Protein AF-A0A2G3A3Z1-F1 (afdb_monomer)

Foldseek 3Di:
DLVQLVVLLVVLVVLLVVCVVVVPPPPDDPPDAAAEDEDQDPVLLVCLPDPDDPDPDPVSRVSSVSSNVSVVVRSHDYDYDHLVPPPCNCVPDDDDPPDAFEAEAQAPDPDVQFDWDCPLVFTDTPHDFKDFFLDVVRVCNVVCVVVVFDWDFDQVPPDFDADLVGDTDQQAAPVRHRDDPVLLVQLQPLVVVLVVDPDKFFQVVSSVVSCVVCVVSVRPPRNVVSVVVSQVVLCVVVVHGSRLHTPNCNCVVVVPRHDDHMTGGRRGCVVVRVVVCPPHNYDHNFAWQEWADDPQWIWTAGPVGDIDIDRDDDDPDDLVCVVVVRYHYVVDDDPVVVVVSVSDDDDPDDDDDDDDDDVRVVVLVVDDSVVSLVVSVVVVCVVPVPDDRPPSVALPVLVVVQVCCCVPHDHDDLVNLQVSLLSNLVNLNLVVSLVSCVVCVVVVNHHDPSSLVSSLVSCVVNVVVVVNVVSVVVVVVSVVVVVVVD

Organism: Capsicum annuum (NCBI:txid4072)

pLDDT: mean 74.45, std 16.28, range [31.2, 98.06]

Sequence (486 aa):
MESEFIVVSSAGEEADWLRSKLIDIPLWGKPIPPLTIYCDNKTAIFRTSSDCYNGKSRQVRLKHNHVRILLEDGIISLQYVTSKLNLADPLSKGLDKELMVLLLESRDRLGDRIHTDYSFGCPVDMGASWLHGVCDENPLAPLIRRLGLTMYRTSGDNSVLYDHDLESFMLFDMDGHQVPQNTVVQVGDTEKVRNEHSHDLSVLQAISIVLDRHPELRQEGLSHEVLQWYICRMEARFTANADTISLETWDQASEQILTGGHGLMVQGYHPVIKSLFKDIDIRLNHRVKRIMNGYNKVMVTVEDGRNFTADAAIITVPLGVLKANLIEFEPKLLEWKQSAIADLGATGHQVLVYMAAGRLACDLKKLSDESAVEFAMLQLKKMFPDATKPVLLHKKGMHVLFHQMRKNGPYPDFKAYSMFISCLCRIGNSEEALQLVSEMLDVGIVPSIVNYNTLFYGLNIEGKQDLAKTLLHMKLDVKRRRKLLT

Structure (mmCIF, N/CA/C/O backbone):
data_AF-A0A2G3A3Z1-F1
#
_entry.id   AF-A0A2G3A3Z1-F1
#
loop_
_atom_site.group_PDB
_atom_site.id
_atom_site.type_symbol
_atom_site.label_atom_id
_atom_site.label_alt_id
_atom_site.label_comp_id
_atom_site.label_asym_id
_atom_site.label_entity_id
_atom_site.label_seq_id
_atom_site.pdbx_PDB_ins_code
_atom_site.Cartn_x
_atom_site.Cartn_y
_atom_site.Cartn_z
_atom_site.occupancy
_atom_site.B_iso_or_equiv
_atom_site.auth_seq_id
_atom_site.auth_comp_id
_atom_site.auth_asym_id
_atom_site.auth_atom_id
_atom_site.pdbx_PDB_model_num
ATOM 1 N N . MET A 1 1 ? 6.598 -14.170 27.344 1.00 66.62 1 MET A N 1
ATOM 2 C CA . MET A 1 1 ? 7.997 -13.911 27.762 1.00 66.62 1 MET A CA 1
ATOM 3 C C . MET A 1 1 ? 8.899 -13.745 26.552 1.00 66.62 1 MET A C 1
ATOM 5 O O . MET A 1 1 ? 9.519 -12.706 26.451 1.00 66.62 1 MET A O 1
ATOM 9 N N . GLU A 1 2 ? 8.970 -14.710 25.629 1.00 73.00 2 GLU A N 1
ATOM 10 C CA . GLU A 1 2 ? 9.774 -14.546 24.400 1.00 73.00 2 GLU A CA 1
ATOM 11 C C . GLU A 1 2 ? 9.280 -13.377 23.535 1.00 73.00 2 GLU A C 1
ATOM 13 O O . GLU A 1 2 ? 10.074 -12.537 23.128 1.00 73.00 2 GLU A O 1
ATOM 18 N N . SER A 1 3 ? 7.958 -13.269 23.368 1.00 74.06 3 SER A N 1
ATOM 19 C CA . SER A 1 3 ? 7.288 -12.128 22.733 1.00 74.06 3 SER A CA 1
ATOM 20 C C . SER A 1 3 ? 7.606 -10.786 23.401 1.00 74.06 3 SER A C 1
ATOM 22 O O . SER A 1 3 ? 7.775 -9.794 22.709 1.00 74.06 3 SER A O 1
ATOM 24 N N . GLU A 1 4 ? 7.741 -10.761 24.732 1.00 82.19 4 GLU A N 1
ATOM 25 C CA . GLU A 1 4 ? 8.019 -9.533 25.491 1.00 82.19 4 GLU A CA 1
ATOM 26 C C . GLU A 1 4 ? 9.392 -8.966 25.141 1.00 82.19 4 GLU A C 1
ATOM 28 O O . GLU A 1 4 ? 9.515 -7.772 24.911 1.00 82.19 4 GLU A O 1
ATOM 33 N N . PHE A 1 5 ? 10.428 -9.807 25.043 1.00 83.31 5 PHE A N 1
ATOM 34 C CA . PHE A 1 5 ? 11.764 -9.324 24.679 1.00 83.31 5 PHE A CA 1
ATOM 35 C C . PHE A 1 5 ? 11.825 -8.803 23.248 1.00 83.31 5 PHE A C 1
ATOM 37 O O . PHE A 1 5 ? 12.560 -7.858 22.985 1.00 83.31 5 PHE A O 1
ATOM 44 N N . ILE A 1 6 ? 11.056 -9.396 22.333 1.00 80.19 6 ILE A N 1
ATOM 45 C CA . ILE A 1 6 ? 10.953 -8.903 20.957 1.00 80.19 6 ILE A CA 1
ATOM 46 C C . ILE A 1 6 ? 10.310 -7.514 20.962 1.00 80.19 6 ILE A C 1
ATOM 48 O O . ILE A 1 6 ? 10.898 -6.576 20.433 1.00 80.19 6 ILE A O 1
ATOM 52 N N . VAL A 1 7 ? 9.157 -7.369 21.622 1.00 81.62 7 VAL A N 1
ATOM 53 C CA . VAL A 1 7 ? 8.413 -6.102 21.681 1.00 81.62 7 VAL A CA 1
ATOM 54 C C . VAL A 1 7 ? 9.211 -5.012 22.396 1.00 81.62 7 VAL A C 1
ATOM 56 O O . VAL A 1 7 ? 9.340 -3.914 21.865 1.00 81.62 7 VAL A O 1
ATOM 59 N N . VAL A 1 8 ? 9.789 -5.304 23.565 1.00 86.31 8 VAL A N 1
ATOM 60 C CA . VAL A 1 8 ? 10.587 -4.331 24.329 1.00 86.31 8 VAL A CA 1
ATOM 61 C C . VAL A 1 8 ? 11.856 -3.944 23.573 1.00 86.31 8 VAL A C 1
ATOM 63 O O . VAL A 1 8 ? 12.226 -2.777 23.592 1.00 86.31 8 VAL A O 1
ATOM 66 N N . SER A 1 9 ? 12.507 -4.883 22.877 1.00 85.69 9 SER A N 1
ATOM 67 C CA . SER A 1 9 ? 13.669 -4.558 22.044 1.00 85.69 9 SER A CA 1
ATOM 68 C C . SER A 1 9 ? 13.296 -3.615 20.907 1.00 85.69 9 SER A C 1
ATOM 70 O O . SER A 1 9 ? 14.019 -2.654 20.688 1.00 85.69 9 SER A O 1
ATOM 72 N N . SER A 1 10 ? 12.189 -3.863 20.204 1.00 83.69 10 SER A N 1
ATOM 73 C CA . SER A 1 10 ? 11.743 -2.982 19.120 1.00 83.69 10 SER A CA 1
ATOM 74 C C . SER A 1 10 ? 11.293 -1.616 19.639 1.00 83.69 10 SER A C 1
ATOM 76 O O . SER A 1 10 ? 11.681 -0.596 19.092 1.00 83.69 10 SER A O 1
ATOM 78 N N . ALA A 1 11 ? 10.546 -1.563 20.744 1.00 85.75 11 ALA A N 1
ATOM 79 C CA . ALA A 1 11 ? 10.193 -0.291 21.378 1.00 85.75 11 ALA A CA 1
ATOM 80 C C . ALA A 1 11 ? 11.433 0.472 21.885 1.00 85.75 11 ALA A C 1
ATOM 82 O O . ALA A 1 11 ? 11.447 1.699 21.900 1.00 85.75 11 ALA A O 1
ATOM 83 N N . GLY A 1 12 ? 12.469 -0.254 22.301 1.00 88.31 12 GLY A N 1
ATOM 84 C CA . GLY A 1 12 ? 13.742 0.303 22.728 1.00 88.31 12 GLY A CA 1
ATOM 85 C C . GLY A 1 12 ? 14.588 0.873 21.584 1.00 88.31 12 GLY A C 1
ATOM 86 O O . GLY A 1 12 ? 15.195 1.921 21.770 1.00 88.31 12 GLY A O 1
ATOM 87 N N . GLU A 1 13 ? 14.568 0.239 20.407 1.00 85.50 13 GLU A N 1
ATOM 88 C CA . GLU A 1 13 ? 15.166 0.764 19.164 1.00 85.50 13 GLU A CA 1
ATOM 89 C C . GLU A 1 13 ? 14.558 2.137 18.815 1.00 85.50 13 GLU A C 1
ATOM 91 O O . GLU A 1 13 ? 15.279 3.117 18.626 1.00 85.50 13 GLU A O 1
ATOM 96 N N . GLU A 1 14 ? 13.227 2.243 18.856 1.00 89.12 14 GLU A N 1
ATOM 97 C CA . GLU A 1 14 ? 12.510 3.509 18.637 1.00 89.12 14 GLU A CA 1
ATOM 98 C C . GLU A 1 14 ? 12.825 4.559 19.716 1.00 89.12 14 GLU A C 1
ATOM 100 O O . GLU A 1 14 ? 12.944 5.753 19.430 1.00 89.12 14 GLU A O 1
ATOM 105 N N . ALA A 1 15 ? 12.972 4.130 20.974 1.00 87.31 15 ALA A N 1
ATOM 106 C CA . ALA A 1 15 ? 13.315 5.017 22.083 1.00 87.31 15 ALA A CA 1
ATOM 107 C C . ALA A 1 15 ? 14.720 5.617 21.930 1.00 87.31 15 ALA A C 1
ATOM 109 O O . ALA A 1 15 ? 14.901 6.809 22.191 1.00 87.31 15 ALA A O 1
ATOM 110 N N . ASP A 1 16 ? 15.696 4.816 21.497 1.00 88.38 16 ASP A N 1
ATOM 111 C CA . ASP A 1 16 ? 17.058 5.282 21.236 1.00 88.38 16 ASP A CA 1
ATOM 112 C C . ASP A 1 16 ? 17.096 6.263 20.062 1.00 88.38 16 ASP A C 1
ATOM 114 O O . ASP A 1 16 ? 17.632 7.371 20.178 1.00 88.38 16 ASP A O 1
ATOM 118 N N . TRP A 1 17 ? 16.415 5.917 18.965 1.00 88.38 17 TRP A N 1
ATOM 119 C CA . TRP A 1 17 ? 16.262 6.810 17.820 1.00 88.38 17 TRP A CA 1
ATOM 120 C C . TRP A 1 17 ? 15.643 8.150 18.230 1.00 88.38 17 TRP A C 1
ATOM 122 O O . TRP A 1 17 ? 16.212 9.208 17.943 1.00 88.38 17 TRP A O 1
ATOM 132 N N . LEU A 1 18 ? 14.533 8.137 18.972 1.00 82.56 18 LEU A N 1
ATOM 133 C CA . LEU A 1 18 ? 13.880 9.359 19.440 1.00 82.56 18 LEU A CA 1
ATOM 134 C C . LEU A 1 18 ? 14.811 10.181 20.338 1.00 82.56 18 LEU A C 1
ATOM 136 O O . LEU A 1 18 ? 14.903 11.403 20.194 1.00 82.56 18 LEU A O 1
ATOM 140 N N . ARG A 1 19 ? 15.538 9.522 21.245 1.00 84.31 19 ARG A N 1
ATOM 141 C CA . ARG A 1 19 ? 16.505 10.173 22.131 1.00 84.31 19 ARG A CA 1
ATOM 142 C C . ARG A 1 19 ? 17.617 10.855 21.339 1.00 84.31 19 ARG A C 1
ATOM 144 O O . ARG A 1 19 ? 17.956 11.991 21.671 1.00 84.31 19 ARG A O 1
ATOM 151 N N . SER A 1 20 ? 18.119 10.224 20.275 1.00 81.50 20 SER A N 1
ATOM 152 C CA . SER A 1 20 ? 19.123 10.823 19.385 1.00 81.50 20 SER A CA 1
ATOM 153 C C . SER A 1 20 ? 18.644 12.148 18.777 1.00 81.50 20 SER A C 1
ATOM 155 O O . SER A 1 20 ? 19.407 13.107 18.731 1.00 81.50 20 SER A O 1
ATOM 157 N N . LYS A 1 21 ? 17.356 12.251 18.416 1.00 81.38 21 LYS A N 1
ATOM 158 C CA . LYS A 1 21 ? 16.758 13.480 17.864 1.00 81.38 21 LYS A CA 1
ATOM 159 C C . LYS A 1 21 ? 16.494 14.541 18.928 1.00 81.38 21 LYS A C 1
ATOM 161 O O . LYS A 1 21 ? 16.652 15.732 18.675 1.00 81.38 21 LYS A O 1
ATOM 166 N N . LEU A 1 22 ? 16.107 14.123 20.131 1.00 77.75 22 LEU A N 1
ATOM 167 C CA . LEU A 1 22 ? 15.835 15.034 21.245 1.00 77.75 22 LEU A CA 1
ATOM 168 C C . LEU A 1 22 ? 17.104 15.736 21.763 1.00 77.75 22 LEU A C 1
ATOM 170 O O . LEU A 1 22 ? 17.000 16.843 22.292 1.00 77.75 22 LEU A O 1
ATOM 174 N N . ILE A 1 23 ? 18.294 15.140 21.599 1.00 76.56 23 ILE A N 1
ATOM 175 C CA . ILE A 1 23 ? 19.577 15.753 22.002 1.00 76.56 23 ILE A CA 1
ATOM 176 C C . ILE A 1 23 ? 19.827 17.082 21.278 1.00 76.56 23 ILE A C 1
ATOM 178 O O . ILE A 1 23 ? 20.434 17.988 21.865 1.00 76.56 23 ILE A O 1
ATOM 182 N N . ASP A 1 24 ? 19.334 17.222 20.051 1.00 74.75 24 ASP A N 1
ATOM 183 C CA . ASP A 1 24 ? 19.562 18.400 19.213 1.00 74.75 24 ASP A CA 1
ATOM 184 C C . ASP A 1 24 ? 18.575 19.542 19.495 1.00 74.75 24 ASP A C 1
ATOM 186 O O . ASP A 1 24 ? 18.776 20.661 19.024 1.00 74.75 24 ASP A O 1
ATOM 190 N N . ILE A 1 25 ? 17.537 19.308 20.311 1.00 75.19 25 ILE A N 1
ATOM 191 C CA . ILE A 1 25 ? 16.535 20.320 20.664 1.00 75.19 25 ILE A CA 1
ATOM 192 C C . ILE A 1 25 ? 17.013 21.124 21.891 1.00 75.19 25 ILE A C 1
ATOM 194 O O . ILE A 1 25 ? 17.040 20.587 23.002 1.00 75.19 25 ILE A O 1
ATOM 198 N N . PRO A 1 26 ? 17.323 22.434 21.762 1.00 72.69 26 PRO A N 1
ATOM 199 C CA . PRO A 1 26 ? 17.891 23.239 22.856 1.00 72.69 26 PRO A CA 1
ATOM 200 C C . PRO A 1 26 ? 16.968 23.417 24.069 1.00 72.69 26 PRO A C 1
ATOM 202 O O . PRO A 1 26 ? 17.427 23.772 25.150 1.00 72.69 26 PRO A O 1
ATOM 205 N N . LEU A 1 27 ? 15.663 23.199 23.884 1.00 75.31 27 LEU A N 1
ATOM 206 C CA . LEU A 1 27 ? 14.636 23.356 24.915 1.00 75.31 27 LEU A CA 1
ATOM 207 C C . LEU A 1 27 ? 14.555 22.163 25.879 1.00 75.31 27 LEU A C 1
ATOM 209 O O . LEU A 1 27 ? 13.887 22.268 26.907 1.00 75.31 27 LEU A O 1
ATOM 213 N N . TRP A 1 28 ? 15.200 21.033 25.568 1.00 69.75 28 TRP A N 1
ATOM 214 C CA . TRP A 1 28 ? 15.131 19.838 26.405 1.00 69.75 28 TRP A CA 1
ATOM 215 C C . TRP A 1 28 ? 16.261 19.806 27.439 1.00 69.75 28 TRP A C 1
ATOM 217 O O . TRP A 1 28 ? 17.433 20.004 27.116 1.00 69.75 28 TRP A O 1
ATOM 227 N N . GLY A 1 29 ? 15.913 19.539 28.702 1.00 72.62 29 GLY A N 1
ATOM 228 C CA . GLY A 1 29 ? 16.891 19.422 29.784 1.00 72.62 29 GLY A CA 1
ATOM 229 C C . GLY A 1 29 ? 17.858 18.258 29.544 1.00 72.62 29 GLY A C 1
ATOM 230 O O . GLY A 1 29 ? 17.425 17.138 29.272 1.00 72.62 29 GLY A O 1
ATOM 231 N N . LYS A 1 30 ? 19.168 18.521 29.651 1.00 79.56 30 LYS A N 1
ATOM 232 C CA . LYS A 1 30 ? 20.232 17.509 29.544 1.00 79.56 30 LYS A CA 1
ATOM 233 C C . LYS A 1 30 ? 20.769 17.164 30.944 1.00 79.56 30 LYS A C 1
ATOM 235 O O . LYS A 1 30 ? 21.009 18.091 31.719 1.00 79.56 30 LYS A O 1
ATOM 240 N N . PRO A 1 31 ? 21.009 15.877 31.266 1.00 79.06 31 PRO A N 1
ATOM 241 C CA . PRO A 1 31 ? 20.859 14.696 30.407 1.00 79.06 31 PRO A CA 1
ATOM 242 C C . PRO A 1 31 ? 19.393 14.270 30.223 1.00 79.06 31 PRO A C 1
ATOM 244 O O . PRO A 1 31 ? 18.582 14.408 31.135 1.00 79.06 31 PRO A O 1
ATOM 247 N N . ILE A 1 32 ? 19.066 13.725 29.047 1.00 82.56 32 ILE A N 1
ATOM 248 C CA . ILE A 1 32 ? 17.724 13.197 28.770 1.00 82.56 32 ILE A CA 1
ATOM 249 C C . ILE A 1 32 ? 17.507 11.944 29.636 1.00 82.56 32 ILE A C 1
ATOM 251 O O . ILE A 1 32 ? 18.323 11.017 29.531 1.00 82.56 32 ILE A O 1
ATOM 255 N N . PRO A 1 33 ? 16.451 11.897 30.472 1.00 87.56 33 PRO A N 1
ATOM 256 C CA . PRO A 1 33 ? 16.156 10.735 31.305 1.00 87.56 33 PRO A CA 1
ATOM 257 C C . PRO A 1 33 ? 15.772 9.511 30.451 1.00 87.56 33 PRO A C 1
ATOM 259 O O . PRO A 1 33 ? 15.296 9.687 29.327 1.00 87.56 33 PRO A O 1
ATOM 262 N N . PRO A 1 34 ? 15.940 8.280 30.974 1.00 90.38 34 PRO A N 1
ATOM 263 C CA . PRO A 1 34 ? 15.531 7.065 30.273 1.00 90.38 34 PRO A CA 1
ATOM 264 C C . PRO A 1 34 ? 14.034 7.084 29.956 1.00 90.38 34 PRO A C 1
ATOM 266 O O . PRO A 1 34 ? 13.217 7.462 30.803 1.00 90.38 34 PRO A O 1
ATOM 269 N N . LEU A 1 35 ? 13.660 6.621 28.763 1.00 90.38 35 LEU A N 1
ATOM 270 C CA . LEU A 1 35 ? 12.258 6.499 28.377 1.00 90.38 35 LEU A CA 1
ATOM 271 C C . LEU A 1 35 ? 11.624 5.287 29.071 1.00 90.38 35 LEU A C 1
ATOM 273 O O . LEU A 1 35 ? 12.109 4.161 28.963 1.00 90.38 35 LEU A O 1
ATOM 277 N N . THR A 1 36 ? 10.530 5.504 29.794 1.00 91.56 36 THR A N 1
ATOM 278 C CA . THR A 1 36 ? 9.831 4.423 30.495 1.00 91.56 36 THR A CA 1
ATOM 279 C C . THR A 1 36 ? 8.989 3.590 29.533 1.00 91.56 36 THR A C 1
ATOM 281 O O . THR A 1 36 ? 8.017 4.083 28.963 1.00 91.56 36 THR A O 1
ATOM 284 N N . ILE A 1 37 ? 9.315 2.305 29.417 1.00 90.00 37 ILE A N 1
ATOM 285 C CA . ILE A 1 37 ? 8.508 1.289 28.745 1.00 90.00 37 ILE A CA 1
ATOM 286 C C . ILE A 1 37 ? 7.717 0.520 29.805 1.00 90.00 37 ILE A C 1
ATOM 288 O O . ILE A 1 37 ? 8.276 -0.063 30.739 1.00 90.00 37 ILE A O 1
ATOM 292 N N . TYR A 1 38 ? 6.395 0.507 29.653 1.00 88.56 38 TYR A N 1
ATOM 293 C CA . TYR A 1 38 ? 5.499 -0.236 30.531 1.00 88.56 38 TYR A CA 1
ATOM 294 C C . TYR A 1 38 ? 5.333 -1.675 30.030 1.00 88.56 38 TYR A C 1
ATOM 296 O O . TYR A 1 38 ? 4.964 -1.898 28.881 1.00 88.56 38 TYR A O 1
ATOM 304 N N . CYS A 1 39 ? 5.599 -2.656 30.894 1.00 86.62 39 CYS A N 1
ATOM 305 C CA . CYS A 1 39 ? 5.489 -4.083 30.587 1.00 86.62 39 CYS A CA 1
ATOM 306 C C . CYS A 1 39 ? 4.641 -4.778 31.658 1.00 86.62 39 CYS A C 1
ATOM 308 O O . CYS A 1 39 ? 4.827 -4.559 32.855 1.00 86.62 39 CYS A O 1
ATOM 310 N N . ASP A 1 40 ? 3.711 -5.637 31.253 1.00 85.69 40 ASP A N 1
ATOM 311 C CA . ASP A 1 40 ? 2.816 -6.345 32.174 1.00 85.69 40 ASP A CA 1
ATOM 312 C C . ASP A 1 40 ? 3.328 -7.731 32.590 1.00 85.69 40 ASP A C 1
ATOM 314 O O . ASP A 1 40 ? 2.664 -8.481 33.311 1.00 85.69 40 ASP A O 1
ATOM 318 N N . ASN A 1 41 ? 4.557 -8.068 32.199 1.00 87.69 41 ASN A N 1
ATOM 319 C CA . ASN A 1 41 ? 5.185 -9.340 32.510 1.00 87.69 41 ASN A CA 1
ATOM 320 C C . ASN A 1 41 ? 6.334 -9.169 33.512 1.00 87.69 41 ASN A C 1
ATOM 322 O O . ASN A 1 41 ? 7.496 -8.993 33.141 1.00 87.69 41 ASN A O 1
ATOM 326 N N . LYS A 1 42 ? 6.027 -9.306 34.810 1.00 88.25 42 LYS A N 1
ATOM 327 C CA . LYS A 1 42 ? 7.032 -9.212 35.891 1.00 88.25 42 LYS A CA 1
ATOM 328 C C . LYS A 1 42 ? 8.216 -10.156 35.696 1.00 88.25 42 LYS A C 1
ATOM 330 O O . LYS A 1 42 ? 9.338 -9.807 36.046 1.00 88.25 42 LYS A O 1
ATOM 335 N N . THR A 1 43 ? 7.981 -11.352 35.157 1.00 85.00 43 THR A N 1
ATOM 336 C CA . THR A 1 43 ? 9.048 -12.333 34.938 1.00 85.00 43 THR A CA 1
ATOM 337 C C . THR A 1 43 ? 9.965 -11.921 33.790 1.00 85.00 43 THR A C 1
ATOM 339 O O . THR A 1 43 ? 11.164 -12.171 33.872 1.00 85.00 43 THR A O 1
ATOM 342 N N . ALA A 1 44 ? 9.432 -11.291 32.739 1.00 85.94 44 ALA A N 1
ATOM 343 C CA . ALA A 1 44 ? 10.246 -10.738 31.660 1.00 85.94 44 ALA A CA 1
ATOM 344 C C . ALA A 1 44 ? 11.126 -9.591 32.177 1.00 85.94 44 ALA A C 1
ATOM 346 O O . ALA A 1 44 ? 12.334 -9.646 31.973 1.00 85.94 44 ALA A O 1
ATOM 347 N N . ILE A 1 45 ? 10.550 -8.647 32.936 1.00 88.25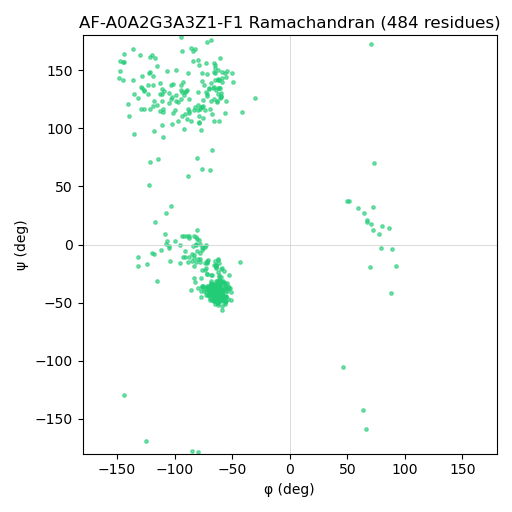 45 ILE A N 1
ATOM 348 C CA . ILE A 1 45 ? 11.291 -7.540 33.571 1.00 88.25 45 ILE A CA 1
ATOM 349 C C . ILE A 1 45 ? 12.380 -8.075 34.505 1.00 88.25 45 ILE A C 1
ATOM 351 O O . ILE A 1 45 ? 13.525 -7.662 34.427 1.00 88.25 45 ILE A O 1
ATOM 355 N N . PHE A 1 46 ? 12.063 -9.037 35.372 1.00 86.50 46 PHE A N 1
ATOM 356 C CA . PHE A 1 46 ? 13.068 -9.611 36.270 1.00 86.50 46 PHE A CA 1
ATOM 357 C C . PHE A 1 46 ? 14.227 -10.267 35.505 1.00 86.50 46 PHE A C 1
ATOM 359 O O . PHE A 1 46 ? 15.375 -10.235 35.941 1.00 86.50 46 PHE A O 1
ATOM 366 N N . ARG A 1 47 ? 13.935 -10.875 34.352 1.00 86.19 47 ARG A N 1
ATOM 367 C CA . ARG A 1 47 ? 14.945 -11.560 33.547 1.00 86.19 47 ARG A CA 1
ATOM 368 C C . ARG A 1 47 ? 15.854 -10.624 32.765 1.00 86.19 47 ARG A C 1
ATOM 370 O O . ARG A 1 47 ? 16.957 -11.062 32.474 1.00 86.19 47 ARG A O 1
ATOM 377 N N . THR A 1 48 ? 15.465 -9.381 32.476 1.00 84.81 48 THR A N 1
ATOM 378 C CA . THR A 1 48 ? 16.373 -8.435 31.797 1.00 84.81 48 THR A CA 1
ATOM 379 C C . THR A 1 48 ? 17.604 -8.097 32.635 1.00 84.81 48 THR A C 1
ATOM 381 O O . THR A 1 48 ? 18.608 -7.667 32.084 1.00 84.81 48 THR A O 1
ATOM 384 N N . SER A 1 49 ? 17.546 -8.312 33.953 1.00 80.50 49 SER A N 1
ATOM 385 C CA . SER A 1 49 ? 18.683 -8.162 34.869 1.00 80.50 49 SER A CA 1
ATOM 386 C C . SER A 1 49 ? 19.619 -9.377 34.902 1.00 80.50 49 SER A C 1
ATOM 388 O O . SER A 1 49 ? 20.573 -9.383 35.673 1.00 80.50 49 SER A O 1
ATOM 390 N N . SER A 1 50 ? 19.336 -10.438 34.141 1.00 82.88 50 SER A N 1
ATOM 391 C CA . SER A 1 50 ? 20.184 -11.629 34.086 1.00 82.88 50 SER A CA 1
ATOM 392 C C . SER A 1 50 ? 21.165 -11.550 32.921 1.00 82.88 50 SER A C 1
ATOM 394 O O . SER A 1 50 ? 20.774 -11.249 31.799 1.00 82.88 50 SER A O 1
ATOM 396 N N . ASP A 1 51 ? 22.421 -11.933 33.150 1.00 76.00 51 ASP A N 1
ATOM 397 C CA . ASP A 1 51 ? 23.445 -11.977 32.093 1.00 76.00 51 ASP A CA 1
ATOM 398 C C . ASP A 1 51 ? 23.222 -13.103 31.071 1.00 76.00 51 ASP A C 1
ATOM 400 O O . ASP A 1 51 ? 23.850 -13.135 30.011 1.00 76.00 51 ASP A O 1
ATOM 404 N N . CYS A 1 52 ? 22.341 -14.063 31.373 1.00 70.94 52 CYS A N 1
ATOM 405 C CA . CYS A 1 52 ? 22.152 -15.254 30.556 1.00 70.94 52 CYS A CA 1
ATOM 406 C C . CYS A 1 52 ? 20.675 -15.547 30.270 1.00 70.94 52 CYS A C 1
ATOM 408 O O . CYS A 1 52 ? 19.846 -15.731 31.160 1.00 70.94 52 CYS A O 1
ATOM 410 N N . TYR A 1 53 ? 20.352 -15.683 28.981 1.00 75.75 53 TYR A N 1
ATOM 411 C CA . TYR A 1 53 ? 19.059 -16.194 28.542 1.00 75.75 53 TYR A CA 1
ATOM 412 C C . TYR A 1 53 ? 19.154 -17.690 28.210 1.00 75.75 53 TYR A C 1
ATOM 414 O O . TYR A 1 53 ? 19.685 -18.081 27.169 1.00 75.75 53 TYR A O 1
ATOM 422 N N . ASN A 1 54 ? 18.591 -18.527 29.087 1.00 69.75 54 ASN A N 1
ATOM 423 C CA . ASN A 1 54 ? 18.627 -19.997 29.000 1.00 69.75 54 ASN A CA 1
ATOM 424 C C . ASN A 1 54 ? 17.585 -20.613 28.036 1.00 69.75 54 ASN A C 1
ATOM 426 O O . ASN A 1 54 ? 17.335 -21.818 28.081 1.00 69.75 54 ASN A O 1
ATOM 430 N N . GLY A 1 55 ? 16.925 -19.811 27.194 1.00 68.94 55 GLY A N 1
ATOM 431 C CA . GLY A 1 55 ? 15.959 -20.315 26.213 1.00 68.94 55 GLY A CA 1
ATOM 432 C C . GLY A 1 55 ? 16.622 -20.891 24.956 1.00 68.94 55 GLY A C 1
ATOM 433 O O . GLY A 1 55 ? 17.765 -20.576 24.625 1.00 68.94 55 GLY A O 1
ATOM 434 N N . LYS A 1 56 ? 15.886 -21.743 24.229 1.00 66.00 56 LYS A N 1
ATOM 435 C CA . LYS A 1 56 ? 16.397 -22.444 23.034 1.00 66.00 56 LYS A CA 1
ATOM 436 C C . LYS A 1 56 ? 16.539 -21.534 21.801 1.00 66.00 56 LYS A C 1
ATOM 438 O O . LYS A 1 56 ? 17.317 -21.857 20.907 1.00 66.00 56 LYS A O 1
ATOM 443 N N . SER A 1 57 ? 15.817 -20.409 21.739 1.00 79.56 57 SER A N 1
ATOM 444 C CA . SER A 1 57 ? 15.829 -19.507 20.579 1.00 79.56 57 SER A CA 1
ATOM 445 C C . SER A 1 57 ? 17.025 -18.549 20.591 1.00 79.56 57 SER A C 1
ATOM 447 O O . SER A 1 57 ? 17.161 -17.695 21.471 1.00 79.56 57 SER A O 1
ATOM 449 N N . ARG A 1 58 ? 17.882 -18.652 19.563 1.00 76.12 58 ARG A N 1
ATOM 450 C CA . ARG A 1 58 ? 19.010 -17.729 19.344 1.00 76.12 58 ARG A CA 1
ATOM 451 C C . ARG A 1 58 ? 18.539 -16.285 19.145 1.00 76.12 58 ARG A C 1
ATOM 453 O O . ARG A 1 58 ? 19.189 -15.380 19.654 1.00 76.12 58 ARG A O 1
ATOM 460 N N . GLN A 1 59 ? 17.436 -16.067 18.430 1.00 73.19 59 GLN A N 1
ATOM 461 C CA . GLN A 1 59 ? 16.910 -14.725 18.152 1.00 73.19 59 GLN A CA 1
ATOM 462 C C . GLN A 1 59 ? 16.370 -14.055 19.418 1.00 73.19 59 GLN A C 1
ATOM 464 O O . GLN A 1 59 ? 16.690 -12.900 19.682 1.00 73.19 59 GLN A O 1
ATOM 469 N N . VAL A 1 60 ? 15.640 -14.798 20.256 1.00 79.69 60 VAL A N 1
ATOM 470 C CA . VAL A 1 60 ? 15.144 -14.272 21.538 1.00 79.69 60 VAL A CA 1
ATOM 471 C C . VAL A 1 60 ? 16.306 -13.929 22.470 1.00 79.69 60 VAL A C 1
ATOM 473 O O . VAL A 1 60 ? 16.258 -12.908 23.146 1.00 79.69 60 VAL A O 1
ATOM 476 N N . ARG A 1 61 ? 17.395 -14.714 22.455 1.00 81.12 61 ARG A N 1
ATOM 477 C CA . ARG A 1 61 ? 18.626 -14.376 23.188 1.00 81.12 61 ARG A CA 1
ATOM 478 C C . ARG A 1 61 ? 19.259 -13.067 22.706 1.00 81.12 61 ARG A C 1
ATOM 480 O O . ARG A 1 61 ? 19.708 -12.283 23.533 1.00 81.12 61 ARG A O 1
ATOM 487 N N . LEU A 1 62 ? 19.298 -12.826 21.394 1.00 81.81 62 LEU A N 1
ATOM 488 C CA . LEU A 1 62 ? 19.808 -11.564 20.843 1.00 81.81 62 LEU A CA 1
ATOM 489 C C . LEU A 1 62 ? 18.946 -10.379 21.290 1.00 81.81 62 LEU A C 1
ATOM 491 O O . LEU A 1 62 ? 19.489 -9.394 21.777 1.00 81.81 62 LEU A O 1
ATOM 495 N N . LYS A 1 63 ? 17.616 -10.502 21.202 1.00 87.56 63 LYS A N 1
ATOM 496 C CA . LYS A 1 63 ? 16.682 -9.447 21.625 1.00 87.56 63 LYS A CA 1
ATOM 497 C C . LYS A 1 63 ? 16.728 -9.206 23.138 1.00 87.56 63 LYS A C 1
ATOM 499 O O . LYS A 1 63 ? 16.766 -8.063 23.568 1.00 87.56 63 LYS A O 1
ATOM 504 N N . HIS A 1 64 ? 16.856 -10.257 23.946 1.00 89.38 64 HIS A N 1
ATOM 505 C CA . HIS A 1 64 ? 17.137 -10.142 25.379 1.00 89.38 64 HIS A CA 1
ATOM 506 C C . HIS A 1 64 ? 18.421 -9.343 25.658 1.00 89.38 64 HIS A C 1
ATOM 508 O O . HIS A 1 64 ? 18.411 -8.412 26.459 1.00 89.38 64 HIS A O 1
ATOM 514 N N . ASN A 1 65 ? 19.523 -9.687 24.981 1.00 87.00 65 ASN A N 1
ATOM 515 C CA . ASN A 1 65 ? 20.797 -8.991 25.160 1.00 87.00 65 ASN A CA 1
ATOM 516 C C . ASN A 1 65 ? 20.714 -7.525 24.728 1.00 87.00 65 ASN A C 1
ATOM 518 O O . ASN A 1 65 ? 21.323 -6.681 25.377 1.00 87.00 65 ASN A O 1
ATOM 522 N N . HIS A 1 66 ? 19.948 -7.229 23.677 1.00 91.12 66 HIS A N 1
ATOM 523 C CA . HIS A 1 66 ? 19.698 -5.862 23.240 1.00 91.12 66 HIS A CA 1
ATOM 524 C C . HIS A 1 66 ? 18.949 -5.059 24.310 1.00 91.12 66 HIS A C 1
ATOM 526 O O . HIS A 1 66 ? 19.426 -4.009 24.725 1.00 91.12 66 HIS A O 1
ATOM 532 N N . VAL A 1 67 ? 17.838 -5.585 24.840 1.00 91.25 67 VAL A N 1
ATOM 533 C CA . VAL A 1 67 ? 17.084 -4.925 25.923 1.00 91.25 67 VAL A CA 1
ATOM 534 C C . VAL A 1 67 ? 17.977 -4.635 27.132 1.00 91.25 67 VAL A C 1
ATOM 536 O O . VAL A 1 67 ? 17.874 -3.563 27.722 1.00 91.25 67 VAL A O 1
ATOM 539 N N . ARG A 1 68 ? 18.880 -5.559 27.485 1.00 92.38 68 ARG A N 1
ATOM 540 C CA . ARG A 1 68 ? 19.851 -5.356 28.570 1.00 92.38 68 ARG A CA 1
ATOM 541 C C . ARG A 1 68 ? 20.791 -4.178 28.287 1.00 92.38 68 ARG A C 1
ATOM 543 O O . ARG A 1 68 ? 20.959 -3.344 29.165 1.00 92.38 68 ARG A O 1
ATOM 550 N N . ILE A 1 69 ? 21.347 -4.085 27.077 1.00 91.38 69 ILE A N 1
ATOM 551 C CA . ILE A 1 69 ? 22.222 -2.968 26.677 1.00 91.38 69 ILE A CA 1
ATOM 552 C C . ILE A 1 69 ? 21.473 -1.633 26.790 1.00 91.38 69 ILE A C 1
ATOM 554 O O . ILE A 1 69 ? 21.965 -0.712 27.428 1.00 91.38 69 ILE A O 1
ATOM 558 N N . LEU A 1 70 ? 20.239 -1.553 26.283 1.00 92.69 70 LEU A N 1
ATOM 559 C CA . LEU A 1 70 ? 19.432 -0.326 26.350 1.00 92.69 70 LEU A CA 1
ATOM 560 C C . LEU A 1 70 ? 19.119 0.120 27.791 1.00 92.69 70 LEU A C 1
ATOM 562 O O . LEU A 1 70 ? 19.000 1.318 28.061 1.00 92.69 70 LEU A O 1
ATOM 566 N N . LEU A 1 71 ? 18.962 -0.835 28.714 1.00 93.12 71 LEU A N 1
ATOM 567 C CA . LEU A 1 71 ? 18.789 -0.565 30.144 1.00 93.12 71 LEU A CA 1
ATOM 568 C C . LEU A 1 71 ? 20.096 -0.095 30.799 1.00 93.12 71 LEU A C 1
ATOM 570 O O . LEU A 1 71 ? 20.069 0.841 31.595 1.00 93.12 71 LEU A O 1
ATOM 574 N N . GLU A 1 72 ? 21.222 -0.734 30.473 1.00 92.06 72 GLU A N 1
ATOM 575 C CA . GLU A 1 72 ? 22.554 -0.396 30.997 1.00 92.06 72 GLU A CA 1
ATOM 576 C C . GLU A 1 72 ? 23.021 0.987 30.539 1.00 92.06 72 GLU A C 1
ATOM 578 O O . GLU A 1 72 ? 23.525 1.764 31.351 1.00 92.06 72 GLU A O 1
ATOM 583 N N . ASP A 1 73 ? 22.761 1.331 29.279 1.00 91.31 73 ASP A N 1
ATOM 584 C CA . ASP A 1 73 ? 23.087 2.634 28.694 1.00 91.31 73 ASP A CA 1
ATOM 585 C C . ASP A 1 73 ? 22.118 3.746 29.140 1.00 91.31 73 ASP A C 1
ATOM 587 O O . ASP A 1 73 ? 22.272 4.916 28.774 1.00 91.31 73 ASP A O 1
ATOM 591 N N . GLY A 1 74 ? 21.104 3.406 29.946 1.00 90.62 74 GLY A N 1
ATOM 592 C CA . GLY A 1 74 ? 20.119 4.354 30.463 1.00 90.62 74 GLY A CA 1
ATOM 593 C C . GLY A 1 74 ? 19.259 4.991 29.369 1.00 90.62 74 GLY A C 1
ATOM 594 O O . GLY A 1 74 ? 18.793 6.121 29.533 1.00 90.62 74 GLY A O 1
ATOM 595 N N . ILE A 1 75 ? 19.064 4.293 28.248 1.00 90.69 75 ILE A N 1
ATOM 596 C CA . ILE A 1 75 ? 18.197 4.731 27.147 1.00 90.69 75 ILE A CA 1
ATOM 597 C C . ILE A 1 75 ? 16.735 4.495 27.524 1.00 90.69 75 ILE A C 1
ATOM 599 O O . ILE A 1 75 ? 15.897 5.386 27.366 1.00 90.69 75 ILE A O 1
ATOM 603 N N . ILE A 1 76 ? 16.437 3.315 28.073 1.00 94.12 76 ILE A N 1
ATOM 604 C CA . ILE A 1 76 ? 15.093 2.936 28.516 1.00 94.12 76 ILE A CA 1
ATOM 605 C C . ILE A 1 76 ? 15.067 2.588 30.003 1.00 94.12 76 ILE A C 1
ATOM 607 O O . ILE A 1 76 ? 16.082 2.258 30.612 1.00 94.12 76 ILE A O 1
ATOM 611 N N . SER A 1 77 ? 13.875 2.613 30.591 1.00 94.62 77 SER A N 1
ATOM 612 C CA . SER A 1 77 ? 13.587 1.971 31.873 1.00 94.62 77 SER A CA 1
ATOM 613 C C . SER A 1 77 ? 12.353 1.085 31.735 1.00 94.62 77 SER A C 1
ATOM 615 O O . SER A 1 77 ? 11.438 1.415 30.985 1.00 94.62 77 SER A O 1
ATOM 617 N N . LEU A 1 78 ? 12.311 -0.050 32.437 1.00 92.69 78 LEU A N 1
ATOM 618 C CA . LEU A 1 78 ? 11.139 -0.926 32.436 1.00 92.69 78 LEU A CA 1
ATOM 619 C C . LEU A 1 78 ? 10.345 -0.756 33.723 1.00 92.69 78 LEU A C 1
ATOM 621 O O . LEU A 1 78 ? 10.874 -0.938 34.820 1.00 92.69 78 LEU A O 1
ATOM 625 N N . GLN A 1 79 ? 9.056 -0.459 33.586 1.00 91.81 79 GLN A N 1
ATOM 626 C CA . GLN A 1 79 ? 8.129 -0.406 34.710 1.00 91.81 79 GLN A CA 1
ATOM 627 C C . GLN A 1 79 ? 7.013 -1.424 34.542 1.00 91.81 79 GLN A C 1
ATOM 629 O O . GLN A 1 79 ? 6.439 -1.589 33.467 1.00 91.81 79 GLN A O 1
ATOM 634 N N . TYR A 1 80 ? 6.690 -2.101 35.642 1.00 91.31 80 TYR A N 1
ATOM 635 C CA . TYR A 1 80 ? 5.557 -3.006 35.653 1.00 91.31 80 TYR A CA 1
ATOM 636 C C . TYR A 1 80 ? 4.244 -2.221 35.630 1.00 91.31 80 TYR A C 1
ATOM 638 O O . TYR A 1 80 ? 4.015 -1.367 36.487 1.00 91.31 80 TYR A O 1
ATOM 646 N N . VAL A 1 81 ? 3.355 -2.580 34.709 1.00 89.81 81 VAL A N 1
ATOM 647 C CA . VAL A 1 81 ? 1.961 -2.125 34.676 1.00 89.81 81 VAL A CA 1
ATOM 648 C C . VAL A 1 81 ? 1.040 -3.342 34.733 1.00 89.81 81 VAL A C 1
ATOM 650 O O . VAL A 1 81 ? 1.397 -4.420 34.274 1.00 89.81 81 VAL A O 1
ATOM 653 N N . THR A 1 82 ? -0.148 -3.231 35.321 1.00 84.69 82 THR A N 1
ATOM 654 C CA . THR A 1 82 ? -1.125 -4.325 35.212 1.00 84.69 82 THR A CA 1
ATOM 655 C C . THR A 1 82 ? -1.679 -4.377 33.788 1.00 84.69 82 THR A C 1
ATOM 657 O O . THR A 1 82 ? -1.866 -3.331 33.175 1.00 84.69 82 THR A O 1
ATOM 660 N N . SER A 1 83 ? -2.006 -5.564 33.268 1.00 75.69 83 SER A N 1
ATOM 661 C CA . SER A 1 83 ? -2.544 -5.728 31.903 1.00 75.69 83 SER A CA 1
ATOM 662 C C . SER A 1 83 ? -3.749 -4.816 31.618 1.00 75.69 83 SER A C 1
ATOM 664 O O . SER A 1 83 ? -3.844 -4.210 30.560 1.00 75.69 83 SER A O 1
ATOM 666 N N . LYS A 1 84 ? -4.627 -4.607 32.615 1.00 70.44 84 LYS A N 1
ATOM 667 C CA . LYS A 1 84 ? -5.781 -3.687 32.516 1.00 70.44 84 LYS A CA 1
ATOM 668 C C . LYS A 1 84 ? -5.405 -2.224 32.261 1.00 70.44 84 LYS A C 1
ATOM 670 O O . LYS A 1 84 ? -6.226 -1.468 31.758 1.00 70.44 84 LYS A O 1
ATOM 675 N N . LEU A 1 85 ? -4.209 -1.818 32.671 1.00 76.19 85 LEU A N 1
ATOM 676 C CA . LEU A 1 85 ? -3.694 -0.458 32.532 1.00 76.19 85 LEU A CA 1
ATOM 677 C C . LEU A 1 85 ? -2.644 -0.356 31.415 1.00 76.19 85 LEU A C 1
ATOM 679 O O . LEU A 1 85 ? -2.139 0.734 31.153 1.00 76.19 85 LEU A O 1
ATOM 683 N N . ASN A 1 86 ? -2.312 -1.468 30.750 1.00 75.00 86 ASN A N 1
ATOM 684 C CA . ASN A 1 86 ? -1.408 -1.454 29.614 1.00 75.00 86 ASN A CA 1
ATOM 685 C C . ASN A 1 86 ? -2.161 -0.984 28.363 1.00 75.00 86 ASN A C 1
ATOM 687 O O . ASN A 1 86 ? -2.934 -1.733 27.771 1.00 75.00 86 ASN A O 1
ATOM 691 N N . LEU A 1 87 ? -1.913 0.254 27.936 1.00 68.56 87 LEU A N 1
ATOM 692 C CA . LEU A 1 87 ? -2.558 0.847 26.757 1.00 68.56 87 LEU A CA 1
ATOM 693 C C . LEU A 1 87 ? -2.293 0.064 25.458 1.00 68.56 87 LEU A C 1
ATOM 695 O O . LEU A 1 87 ? -3.069 0.185 24.512 1.00 68.56 87 LEU A O 1
ATOM 699 N N . ALA A 1 88 ? -1.230 -0.745 25.405 1.00 66.31 88 ALA A N 1
ATOM 700 C CA . ALA A 1 88 ? -0.910 -1.581 24.250 1.00 66.31 88 ALA A CA 1
ATOM 701 C C . ALA A 1 88 ? -1.682 -2.916 24.220 1.00 66.31 88 ALA A C 1
ATOM 703 O O . ALA A 1 88 ? -1.783 -3.545 23.164 1.00 66.31 88 ALA A O 1
ATOM 704 N N . ASP A 1 89 ? -2.246 -3.366 25.345 1.00 65.25 89 ASP A N 1
ATOM 705 C CA . ASP A 1 89 ? -2.928 -4.663 25.434 1.00 65.25 89 ASP A CA 1
ATOM 706 C C . ASP A 1 89 ? -4.199 -4.735 24.572 1.00 65.25 89 ASP A C 1
ATOM 708 O O . ASP A 1 89 ? -4.329 -5.708 23.829 1.00 65.25 89 ASP A O 1
ATOM 712 N N . PRO A 1 90 ? -5.094 -3.723 24.555 1.00 59.72 90 PRO A N 1
ATOM 713 C CA . PRO A 1 90 ? -6.248 -3.713 23.650 1.00 59.72 90 PRO A CA 1
ATOM 714 C C . PRO A 1 90 ? -5.881 -3.787 22.161 1.00 59.72 90 PRO A C 1
ATOM 716 O O . PRO A 1 90 ? -6.724 -4.135 21.340 1.00 59.72 90 PRO A O 1
ATOM 719 N N . LEU A 1 91 ? -4.637 -3.443 21.809 1.00 57.62 91 LEU A N 1
ATOM 720 C CA . LEU A 1 91 ? -4.130 -3.450 20.435 1.00 57.62 91 LEU A CA 1
ATOM 721 C C . LEU A 1 91 ? -3.392 -4.747 20.072 1.00 57.62 91 LEU A C 1
ATOM 723 O O . LEU A 1 91 ? -3.167 -5.007 18.892 1.00 57.62 91 LEU A O 1
ATOM 727 N N . SER A 1 92 ? -2.995 -5.553 21.060 1.00 53.41 92 SER A N 1
ATOM 728 C CA . SER A 1 92 ? -2.117 -6.720 20.870 1.00 53.41 92 SER A CA 1
ATOM 729 C C . SER A 1 92 ? -2.700 -8.038 21.389 1.00 53.41 92 SER A C 1
ATOM 731 O O . SER A 1 92 ? -2.233 -9.111 20.999 1.00 53.41 92 SER A O 1
ATOM 733 N N . LYS A 1 93 ? -3.731 -7.989 22.238 1.00 60.97 93 LYS A N 1
ATOM 734 C CA . LYS A 1 93 ? -4.406 -9.151 22.831 1.00 60.97 93 LYS A CA 1
ATOM 735 C C . LYS A 1 93 ? -5.866 -9.208 22.382 1.00 60.97 93 LYS A C 1
ATOM 737 O O . LYS A 1 93 ? -6.438 -8.223 21.925 1.00 60.97 93 LYS A O 1
ATOM 742 N N . GLY A 1 94 ? -6.477 -10.388 22.505 1.00 56.69 94 GLY A N 1
ATOM 743 C CA . GLY A 1 94 ? -7.918 -10.530 22.290 1.00 56.69 94 GLY A CA 1
ATOM 744 C C . GLY A 1 94 ? -8.683 -9.637 23.269 1.00 56.69 94 GLY A C 1
ATOM 745 O O . GLY A 1 94 ? -8.385 -9.650 24.462 1.00 56.69 94 GLY A O 1
ATOM 746 N N . LEU A 1 95 ? -9.633 -8.857 22.755 1.00 57.97 95 LEU A N 1
ATOM 747 C CA . LEU A 1 95 ? -10.445 -7.939 23.552 1.00 57.97 95 LEU A CA 1
ATOM 748 C C . LEU A 1 95 ? -11.258 -8.720 24.598 1.00 57.97 95 LEU A C 1
ATOM 750 O O . LEU A 1 95 ? -11.846 -9.758 24.286 1.00 57.97 95 LEU A O 1
ATOM 754 N N . ASP A 1 96 ? -11.272 -8.230 25.840 1.00 58.88 96 ASP A N 1
ATOM 755 C CA . ASP A 1 96 ? -12.080 -8.813 26.915 1.00 58.88 96 ASP A CA 1
ATOM 756 C C . ASP A 1 96 ? -13.581 -8.657 26.602 1.00 58.88 96 ASP A C 1
ATOM 758 O O . ASP A 1 96 ? -13.984 -7.702 25.934 1.00 58.88 96 ASP A O 1
ATOM 762 N N . LYS A 1 97 ? -14.433 -9.563 27.101 1.00 57.59 97 LYS A N 1
ATOM 763 C CA . LYS A 1 97 ? -15.886 -9.569 26.808 1.00 57.59 97 LYS A CA 1
ATOM 764 C C . LYS A 1 97 ? -16.625 -8.315 27.297 1.00 57.59 97 LYS A C 1
ATOM 766 O O . LYS A 1 97 ? -17.775 -8.107 26.923 1.00 57.59 97 LYS A O 1
ATOM 771 N N . GLU A 1 98 ? -15.986 -7.511 28.140 1.00 69.44 98 GLU A N 1
ATOM 772 C CA . GLU A 1 98 ? -16.528 -6.263 28.682 1.00 69.44 98 GLU A CA 1
ATOM 773 C C . GLU A 1 98 ? -16.321 -5.052 27.750 1.00 69.44 98 GLU A C 1
ATOM 775 O O . GLU A 1 98 ? -16.973 -4.025 27.937 1.00 69.44 98 GLU A O 1
ATOM 780 N N . LEU A 1 99 ? -15.453 -5.151 26.733 1.00 74.19 99 LEU A N 1
ATOM 781 C CA . LEU A 1 99 ? -15.168 -4.053 25.806 1.00 74.19 99 LEU A CA 1
ATOM 782 C C . LEU A 1 99 ? -16.140 -4.083 24.619 1.00 74.19 99 LEU A C 1
ATOM 784 O O . LEU A 1 99 ? -16.057 -4.942 23.742 1.00 74.19 99 LEU A O 1
ATOM 788 N N . MET A 1 100 ? -17.070 -3.127 24.579 1.00 83.19 100 MET A N 1
ATOM 789 C CA . MET A 1 100 ? -17.983 -2.967 23.446 1.00 83.19 100 MET A CA 1
ATOM 790 C C . MET A 1 100 ? -17.287 -2.231 22.301 1.00 83.19 100 MET A C 1
ATOM 792 O O . MET A 1 100 ? -16.936 -1.060 22.429 1.00 83.19 100 MET A O 1
ATOM 796 N N . VAL A 1 101 ? -17.118 -2.914 21.167 1.00 88.06 101 VAL A N 1
ATOM 797 C CA . VAL A 1 101 ? -16.514 -2.341 19.958 1.00 88.06 101 VAL A CA 1
ATOM 798 C C . VAL A 1 101 ? -17.564 -2.189 18.868 1.00 88.06 101 VAL A C 1
ATOM 800 O O . VAL A 1 101 ? -18.192 -3.163 18.458 1.00 88.06 101 VAL A O 1
ATOM 803 N N . LEU A 1 102 ? -17.704 -0.954 18.386 1.00 93.19 102 LEU A N 1
ATOM 804 C CA . LEU A 1 102 ? -18.525 -0.587 17.240 1.00 93.19 102 LEU A CA 1
ATOM 805 C C . LEU A 1 102 ? -17.624 -0.067 16.118 1.00 93.19 102 LEU A C 1
ATOM 807 O O . LEU A 1 102 ? -16.932 0.937 16.289 1.00 93.19 102 LEU A O 1
ATOM 811 N N . LEU A 1 103 ? -17.661 -0.722 14.961 1.00 94.81 103 LEU A N 1
ATOM 812 C CA . LEU A 1 103 ? -16.966 -0.293 13.752 1.00 94.81 103 LEU A CA 1
ATOM 813 C C . LEU A 1 103 ? -17.927 0.485 12.844 1.00 94.81 103 LEU A C 1
ATOM 815 O O . LEU A 1 103 ? -18.946 -0.054 12.411 1.00 94.81 103 LEU A O 1
ATOM 819 N N . LEU A 1 104 ? -17.580 1.728 12.508 1.00 96.19 104 LEU A N 1
ATOM 820 C CA . LEU A 1 104 ? -18.276 2.517 11.488 1.00 96.19 104 LEU A CA 1
ATOM 821 C C . LEU A 1 104 ? -17.481 2.456 10.180 1.00 96.19 104 LEU A C 1
ATOM 823 O O . LEU A 1 104 ? -16.351 2.938 10.120 1.00 96.19 104 LEU A O 1
ATOM 827 N N . GLU A 1 105 ? -18.065 1.861 9.142 1.00 95.94 105 GLU A N 1
ATOM 828 C CA . GLU A 1 105 ? -17.449 1.719 7.822 1.00 95.94 105 GLU A CA 1
ATOM 829 C C . GLU A 1 105 ? -18.203 2.571 6.800 1.00 95.94 105 GLU A C 1
ATOM 831 O O . GLU A 1 105 ? -19.427 2.510 6.682 1.00 95.94 105 GLU A O 1
ATOM 836 N N . SER A 1 106 ? -17.454 3.368 6.044 1.00 95.00 106 SER A N 1
ATOM 837 C CA . SER A 1 106 ? -17.980 4.267 5.017 1.00 95.00 106 SER A CA 1
ATOM 838 C C . SER A 1 106 ? -18.561 3.540 3.804 1.00 95.00 106 SER A C 1
ATOM 840 O O . SER A 1 106 ? -19.505 4.039 3.193 1.00 95.00 106 SER A O 1
ATOM 842 N N . ARG A 1 107 ? -17.988 2.391 3.439 1.00 92.75 107 ARG A N 1
ATOM 843 C CA . ARG A 1 107 ? -18.382 1.578 2.289 1.00 92.75 107 ARG A CA 1
ATOM 844 C C . ARG A 1 107 ? -19.525 0.630 2.648 1.00 92.75 107 ARG A C 1
ATOM 846 O O . ARG A 1 107 ? -19.834 0.381 3.811 1.00 92.75 107 ARG A O 1
ATOM 853 N N . ASP A 1 108 ? -20.094 0.026 1.619 1.00 92.94 108 ASP A N 1
ATOM 854 C CA . ASP A 1 108 ? -21.047 -1.081 1.696 1.00 92.94 108 ASP A CA 1
ATOM 855 C C . ASP A 1 108 ? -20.368 -2.450 1.895 1.00 92.94 108 ASP A C 1
ATOM 857 O O . ASP A 1 108 ? -21.027 -3.489 1.872 1.00 92.94 108 ASP A O 1
ATOM 861 N N . ARG A 1 109 ? -19.045 -2.467 2.103 1.00 90.75 109 ARG A N 1
ATOM 862 C CA . ARG A 1 109 ? -18.235 -3.677 2.267 1.00 90.75 109 ARG A CA 1
ATOM 863 C C . ARG A 1 109 ? -17.091 -3.481 3.255 1.00 90.75 109 ARG A C 1
ATOM 865 O O . ARG A 1 109 ? -16.579 -2.379 3.423 1.00 90.75 109 ARG A O 1
ATOM 872 N N . LEU A 1 110 ? -16.623 -4.593 3.817 1.00 89.56 110 LEU A N 1
ATOM 873 C CA . LEU A 1 110 ? -15.421 -4.655 4.651 1.00 89.56 110 LEU A CA 1
ATOM 874 C C . LEU A 1 110 ? -14.138 -4.792 3.819 1.00 89.56 110 LEU A C 1
ATOM 876 O O . LEU A 1 110 ? -14.168 -5.113 2.627 1.00 89.56 110 LEU A O 1
ATOM 880 N N . GLY A 1 111 ? -13.001 -4.570 4.480 1.00 85.44 111 GLY A N 1
ATOM 881 C CA . GLY A 1 111 ? -11.658 -4.809 3.947 1.00 85.44 111 GLY A CA 1
ATOM 882 C C . GLY A 1 111 ? -11.004 -3.605 3.267 1.00 85.44 111 GLY A C 1
ATOM 883 O O . GLY A 1 111 ? -9.785 -3.592 3.154 1.00 85.44 111 GLY A O 1
ATOM 884 N N . ASP A 1 112 ? -11.764 -2.576 2.869 1.00 87.06 112 ASP A N 1
ATOM 885 C CA . ASP A 1 112 ? -11.264 -1.357 2.205 1.00 87.06 112 ASP A CA 1
ATOM 886 C C . ASP A 1 112 ? -10.261 -1.662 1.068 1.00 87.06 112 ASP A C 1
ATOM 888 O O . ASP A 1 112 ? -10.680 -2.154 0.014 1.00 87.06 112 ASP A O 1
ATOM 892 N N . ARG A 1 113 ? -8.956 -1.431 1.283 1.00 85.81 113 ARG A N 1
ATOM 893 C CA . ARG A 1 113 ? -7.844 -1.723 0.350 1.00 85.81 113 ARG A CA 1
ATOM 894 C C . ARG A 1 113 ? -7.504 -3.213 0.210 1.00 85.81 113 ARG A C 1
ATOM 896 O O . ARG A 1 113 ? -6.611 -3.578 -0.546 1.00 85.81 113 ARG A O 1
ATOM 903 N N . ILE A 1 114 ? -8.211 -4.076 0.922 1.00 88.62 114 ILE A N 1
ATOM 904 C CA . ILE A 1 114 ? -8.191 -5.526 0.777 1.00 88.62 114 ILE A CA 1
ATOM 905 C C . ILE A 1 114 ? -9.546 -5.921 0.197 1.00 88.62 114 ILE A C 1
ATOM 907 O O . ILE A 1 114 ? -10.566 -5.905 0.889 1.00 88.62 114 ILE A O 1
ATOM 911 N N . HIS A 1 115 ? -9.569 -6.219 -1.099 1.00 84.81 115 HIS A N 1
ATOM 912 C CA . HIS A 1 115 ? -10.801 -6.478 -1.829 1.00 84.81 115 HIS A CA 1
ATOM 913 C C . HIS A 1 115 ? -10.613 -7.628 -2.807 1.00 84.81 115 HIS A C 1
ATOM 915 O O . HIS A 1 115 ? -9.928 -7.472 -3.808 1.00 84.81 115 HIS A O 1
ATOM 921 N N . THR A 1 116 ? -11.255 -8.757 -2.523 1.00 83.50 116 THR A N 1
ATOM 922 C CA . THR A 1 116 ? -11.333 -9.884 -3.452 1.00 83.50 116 THR A CA 1
ATOM 923 C C . THR A 1 116 ? -12.623 -9.793 -4.260 1.00 83.50 116 THR A C 1
ATOM 925 O O . THR A 1 116 ? -13.709 -9.742 -3.676 1.00 83.50 116 THR A O 1
ATOM 928 N N . ASP A 1 117 ? -12.505 -9.800 -5.582 1.00 76.88 117 ASP A N 1
ATOM 929 C CA . ASP A 1 117 ? -13.604 -9.938 -6.530 1.00 76.88 117 ASP A CA 1
ATOM 930 C C . ASP A 1 117 ? -13.684 -11.394 -7.017 1.00 76.88 117 ASP A C 1
ATOM 932 O O . ASP A 1 117 ? -12.690 -11.987 -7.436 1.00 76.88 117 ASP A O 1
ATOM 936 N N . TYR A 1 118 ? -14.874 -11.984 -6.933 1.00 78.19 118 TYR A N 1
ATOM 937 C CA . TYR A 1 118 ? -15.144 -13.367 -7.338 1.00 78.19 118 TYR A CA 1
ATOM 938 C C . TYR A 1 118 ? -15.900 -13.464 -8.674 1.00 78.19 118 TYR A C 1
ATOM 940 O O . TYR A 1 118 ? -16.137 -14.569 -9.166 1.00 78.19 118 TYR A O 1
ATOM 948 N N . SER A 1 119 ? -16.285 -12.336 -9.278 1.00 72.88 119 SER A N 1
ATOM 949 C CA . SER A 1 119 ? -17.075 -12.292 -10.516 1.00 72.88 119 SER A CA 1
ATOM 950 C C . SER A 1 119 ? -16.333 -12.857 -11.737 1.00 72.88 119 SER A C 1
ATOM 952 O O . SER A 1 119 ? -16.964 -13.270 -12.709 1.00 72.88 119 SER A O 1
ATOM 954 N N . PHE A 1 120 ? -15.004 -12.978 -11.664 1.00 58.50 120 PHE A N 1
ATOM 955 C CA . PHE A 1 120 ? -14.147 -13.497 -12.736 1.00 58.50 120 PHE A CA 1
ATOM 956 C C . PHE A 1 120 ? -14.147 -15.029 -12.875 1.00 58.50 120 PHE A C 1
ATOM 958 O O . PHE A 1 120 ? -13.446 -15.566 -13.732 1.00 58.50 120 PHE A O 1
ATOM 965 N N . GLY A 1 121 ? -14.906 -15.754 -12.044 1.00 65.50 121 GLY A N 1
ATOM 966 C CA . GLY A 1 121 ? -14.877 -17.224 -11.990 1.00 65.50 121 GLY A CA 1
ATOM 967 C C . GLY A 1 121 ? -13.684 -17.791 -11.206 1.00 65.50 121 GLY A C 1
ATOM 968 O O . GLY A 1 121 ? -13.594 -18.999 -10.995 1.00 65.50 121 GLY A O 1
ATOM 969 N N . CYS A 1 122 ? -12.798 -16.920 -10.728 1.00 67.38 122 CYS A N 1
ATOM 970 C CA . CYS A 1 122 ? -11.758 -17.181 -9.742 1.00 67.38 122 CYS A CA 1
ATOM 971 C C . CYS A 1 122 ? -11.594 -15.938 -8.839 1.00 67.38 122 CYS A C 1
ATOM 973 O O . CYS A 1 122 ? -11.989 -14.844 -9.247 1.00 67.38 122 CYS A O 1
ATOM 975 N N . PRO A 1 123 ? -11.062 -16.083 -7.611 1.00 73.62 123 PRO A N 1
ATOM 976 C CA . PRO A 1 123 ? -10.771 -14.940 -6.748 1.00 73.62 123 PRO A CA 1
ATOM 977 C C . PRO A 1 123 ? -9.669 -14.064 -7.348 1.00 73.62 123 PRO A C 1
ATOM 979 O O . PRO A 1 123 ? -8.564 -14.544 -7.608 1.00 73.62 123 PRO A O 1
ATOM 982 N N . VAL A 1 124 ? -9.955 -12.775 -7.504 1.00 73.25 124 VAL A N 1
ATOM 983 C CA . VAL A 1 124 ? -8.990 -11.750 -7.911 1.00 73.25 124 VAL A CA 1
ATOM 984 C C . VAL A 1 124 ? -8.931 -10.679 -6.829 1.00 73.25 124 VAL A C 1
ATOM 986 O O . VAL A 1 124 ? -9.916 -9.998 -6.565 1.00 73.25 124 VAL A O 1
ATOM 989 N N . ASP A 1 125 ? -7.777 -10.519 -6.185 1.00 77.50 125 ASP A N 1
ATOM 990 C CA . ASP A 1 125 ? -7.562 -9.428 -5.235 1.00 77.50 125 ASP A CA 1
ATOM 991 C C . ASP A 1 125 ? -7.273 -8.120 -5.991 1.00 77.50 125 ASP A C 1
ATOM 993 O O . ASP A 1 125 ? -6.211 -7.944 -6.581 1.00 77.50 125 ASP A O 1
ATOM 997 N N . MET A 1 126 ? -8.217 -7.182 -5.930 1.00 75.50 126 MET A N 1
ATOM 998 C CA . MET A 1 126 ? -8.144 -5.823 -6.488 1.00 75.50 126 MET A CA 1
ATOM 999 C C . MET A 1 126 ? -7.323 -4.858 -5.609 1.00 75.50 126 MET A C 1
ATOM 1001 O O . MET A 1 126 ? -7.274 -3.657 -5.865 1.00 75.50 126 MET A O 1
ATOM 1005 N N . GLY A 1 127 ? -6.729 -5.370 -4.531 1.00 81.31 127 GLY A N 1
ATOM 1006 C CA . GLY A 1 127 ? -5.941 -4.624 -3.557 1.00 81.31 127 GLY A CA 1
ATOM 1007 C C . GLY A 1 127 ? -4.767 -5.461 -3.059 1.00 81.31 127 GLY A C 1
ATOM 1008 O O . GLY A 1 127 ? -4.028 -6.031 -3.860 1.00 81.31 127 GLY A O 1
ATOM 1009 N N . ALA A 1 128 ? -4.584 -5.572 -1.741 1.00 83.56 128 ALA A N 1
ATOM 1010 C CA . ALA A 1 128 ? -3.542 -6.452 -1.205 1.00 83.56 128 ALA A CA 1
ATOM 1011 C C . ALA A 1 128 ? -3.770 -7.913 -1.638 1.00 83.56 128 ALA A C 1
ATOM 1013 O O . ALA A 1 128 ? -4.854 -8.452 -1.433 1.00 83.56 128 ALA A O 1
ATOM 1014 N N . SER A 1 129 ? -2.736 -8.538 -2.205 1.00 80.94 129 SER A N 1
ATOM 1015 C CA . SER A 1 129 ? -2.777 -9.913 -2.735 1.00 80.94 129 SER A CA 1
ATOM 1016 C C . SER A 1 129 ? -1.604 -10.789 -2.271 1.00 80.94 129 SER A C 1
ATOM 1018 O O . SER A 1 129 ? -1.684 -12.020 -2.285 1.00 80.94 129 SER A O 1
ATOM 1020 N N . TRP A 1 130 ? -0.523 -10.167 -1.787 1.00 83.56 130 TRP A N 1
ATOM 1021 C CA . TRP A 1 130 ? 0.695 -10.842 -1.336 1.00 83.56 130 TRP A CA 1
ATOM 1022 C C . TRP A 1 130 ? 0.797 -10.822 0.188 1.00 83.56 130 TRP A C 1
ATOM 1024 O O . TRP A 1 130 ? 0.349 -9.890 0.854 1.00 83.56 130 TRP A O 1
ATOM 1034 N N . LEU A 1 131 ? 1.416 -11.858 0.741 1.00 85.75 131 LEU A N 1
ATOM 1035 C CA . LEU A 1 131 ? 1.929 -11.906 2.099 1.00 85.75 131 LEU A CA 1
ATOM 1036 C C . LEU A 1 131 ? 3.456 -11.903 2.028 1.00 85.75 131 LEU A C 1
ATOM 1038 O O . LEU A 1 131 ? 4.064 -12.853 1.524 1.00 85.75 131 LEU A O 1
ATOM 1042 N N . HIS A 1 132 ? 4.082 -10.840 2.525 1.00 84.44 132 HIS A N 1
ATOM 1043 C CA . HIS A 1 132 ? 5.537 -10.751 2.611 1.00 84.44 132 HIS A CA 1
ATOM 1044 C C . HIS A 1 132 ? 6.023 -11.304 3.953 1.00 84.44 132 HIS A C 1
ATOM 1046 O O . HIS A 1 132 ? 5.472 -10.968 4.998 1.00 84.44 132 HIS A O 1
ATOM 1052 N N . GLY A 1 133 ? 7.043 -12.161 3.919 1.00 80.19 133 GLY A N 1
ATOM 1053 C CA . GLY A 1 133 ? 7.578 -12.806 5.109 1.00 80.19 133 GLY A CA 1
ATOM 1054 C C . GLY A 1 133 ? 6.649 -13.884 5.641 1.00 80.19 133 GLY A C 1
ATOM 1055 O O . GLY A 1 133 ? 5.990 -13.707 6.660 1.00 80.19 133 GLY A O 1
ATOM 1056 N N . VAL A 1 134 ? 6.524 -14.998 4.923 1.00 82.62 134 VAL A N 1
ATOM 1057 C CA . VAL A 1 134 ? 5.656 -16.104 5.354 1.00 82.62 134 VAL A CA 1
ATOM 1058 C C . VAL A 1 134 ? 6.380 -16.950 6.411 1.00 82.62 134 VAL A C 1
ATOM 1060 O O . VAL A 1 134 ? 6.854 -18.064 6.147 1.00 82.62 134 VAL A O 1
ATOM 1063 N N . CYS A 1 135 ? 6.459 -16.390 7.609 1.00 81.06 135 CYS A N 1
ATOM 1064 C CA . CYS A 1 135 ? 7.051 -16.954 8.814 1.00 81.06 135 CYS A CA 1
ATOM 1065 C C . CYS A 1 135 ? 6.127 -16.695 10.016 1.00 81.06 135 CYS A C 1
ATOM 1067 O O . CYS A 1 135 ? 5.149 -15.957 9.896 1.00 81.06 135 CYS A O 1
ATOM 1069 N N . ASP A 1 136 ? 6.377 -17.336 11.159 1.00 80.81 136 ASP A N 1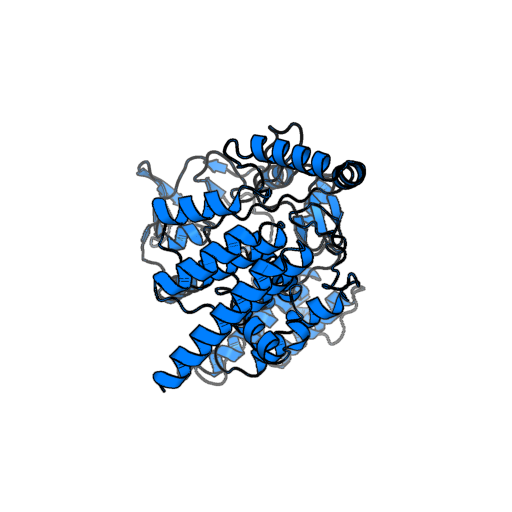
ATOM 1070 C CA . ASP A 1 136 ? 5.473 -17.236 12.318 1.00 80.81 136 ASP A CA 1
ATOM 1071 C C . ASP A 1 136 ? 5.530 -15.860 13.009 1.00 80.81 136 ASP A C 1
ATOM 1073 O O . ASP A 1 136 ? 4.622 -15.513 13.762 1.00 80.81 136 ASP A O 1
ATOM 1077 N N . GLU A 1 137 ? 6.551 -15.057 12.707 1.00 80.75 137 GLU A N 1
ATOM 1078 C CA . GLU A 1 137 ? 6.677 -13.658 13.117 1.00 80.75 137 GLU A CA 1
ATOM 1079 C C . GLU A 1 137 ? 5.700 -12.740 12.368 1.00 80.75 137 GLU A C 1
ATOM 1081 O O . GLU A 1 137 ? 5.313 -11.700 12.899 1.00 80.75 137 GLU A O 1
ATOM 1086 N N . ASN A 1 138 ? 5.262 -13.116 11.159 1.00 82.88 138 ASN A N 1
ATOM 1087 C CA . ASN A 1 138 ? 4.200 -12.385 10.480 1.00 82.88 138 ASN A CA 1
ATOM 1088 C C . ASN A 1 138 ? 2.851 -12.730 11.136 1.00 82.88 138 ASN A C 1
ATOM 1090 O O . ASN A 1 138 ? 2.422 -13.885 11.065 1.00 82.88 138 ASN A O 1
ATOM 1094 N N . PRO A 1 139 ? 2.120 -11.755 11.707 1.00 84.50 139 PRO A N 1
ATOM 1095 C CA . PRO A 1 139 ? 0.909 -12.026 12.484 1.00 84.50 139 PRO A CA 1
ATOM 1096 C C . PRO A 1 139 ? -0.216 -12.681 11.667 1.00 84.50 139 PRO A C 1
ATOM 1098 O O . PRO A 1 139 ? -1.073 -13.371 12.228 1.00 84.50 139 PRO A O 1
ATOM 1101 N N . LEU A 1 140 ? -0.218 -12.512 10.341 1.00 89.56 140 LEU A N 1
ATOM 1102 C CA . LEU A 1 140 ? -1.225 -13.106 9.463 1.00 89.56 140 LEU A CA 1
ATOM 1103 C C . LEU A 1 140 ? -0.908 -14.559 9.095 1.00 89.56 140 LEU A C 1
ATOM 1105 O O . LEU A 1 140 ? -1.840 -15.334 8.873 1.00 89.56 140 LEU A O 1
ATOM 1109 N N . ALA A 1 141 ? 0.363 -14.970 9.057 1.00 88.06 141 ALA A N 1
ATOM 1110 C CA . ALA A 1 141 ? 0.734 -16.311 8.600 1.00 88.06 141 ALA A CA 1
ATOM 1111 C C . ALA A 1 141 ? 0.142 -17.437 9.481 1.00 88.06 141 ALA A C 1
ATOM 1113 O O . ALA A 1 141 ? -0.447 -18.373 8.922 1.00 88.06 141 ALA A O 1
ATOM 1114 N N . PRO A 1 142 ? 0.175 -17.364 10.831 1.00 86.94 142 PRO A N 1
ATOM 1115 C CA . PRO A 1 142 ? -0.505 -18.339 11.682 1.00 86.94 142 PRO A CA 1
ATOM 1116 C C . PRO A 1 142 ? -2.025 -18.349 11.493 1.00 86.94 142 PRO A C 1
ATOM 1118 O O . PRO A 1 142 ? -2.637 -19.417 11.541 1.00 86.94 142 PRO A O 1
ATOM 1121 N N . LEU A 1 143 ? -2.648 -17.185 11.275 1.00 89.06 143 LEU A N 1
ATOM 1122 C CA . LEU A 1 143 ? -4.090 -17.087 11.034 1.00 89.06 143 LEU A CA 1
ATOM 1123 C C . LEU A 1 143 ? -4.474 -17.767 9.716 1.00 89.06 143 LEU A C 1
ATOM 1125 O O . LEU A 1 143 ? -5.366 -18.612 9.707 1.00 89.06 143 LEU A O 1
ATOM 1129 N N . ILE A 1 144 ? -3.763 -17.462 8.632 1.00 91.25 144 ILE A N 1
ATOM 1130 C CA . ILE A 1 144 ? -3.953 -18.064 7.305 1.00 91.25 144 ILE A CA 1
ATOM 1131 C C . ILE A 1 144 ? -3.818 -19.590 7.386 1.00 91.25 144 ILE A C 1
ATOM 1133 O O . ILE A 1 144 ? -4.670 -20.313 6.868 1.00 91.25 144 ILE A O 1
ATOM 1137 N N . ARG A 1 145 ? -2.807 -20.086 8.114 1.00 90.31 145 ARG A N 1
ATOM 1138 C CA . ARG A 1 145 ? -2.605 -21.522 8.353 1.00 90.31 145 ARG A CA 1
ATOM 1139 C C . ARG A 1 145 ? -3.771 -22.152 9.117 1.00 90.31 145 ARG A C 1
ATOM 1141 O O . ARG A 1 145 ? -4.243 -23.212 8.721 1.00 90.31 145 ARG A O 1
ATOM 1148 N N . ARG A 1 146 ? -4.260 -21.505 10.183 1.00 91.69 146 ARG A N 1
ATOM 1149 C CA . ARG A 1 146 ? -5.428 -21.981 10.954 1.00 91.69 146 ARG A CA 1
ATOM 1150 C C . ARG A 1 146 ? -6.708 -22.015 10.123 1.00 91.69 146 ARG A C 1
ATOM 1152 O O . ARG A 1 146 ? -7.529 -22.901 10.327 1.00 91.69 146 ARG A O 1
ATOM 1159 N N . LEU A 1 147 ? -6.868 -21.073 9.198 1.00 92.38 147 LEU A N 1
ATOM 1160 C CA . LEU A 1 147 ? -7.997 -21.031 8.267 1.00 92.38 147 LEU A CA 1
ATOM 1161 C C . LEU A 1 147 ? -7.872 -22.054 7.124 1.00 92.38 147 LEU A C 1
ATOM 1163 O O . LEU A 1 147 ? -8.791 -22.169 6.319 1.00 92.38 147 LEU A O 1
ATOM 1167 N N . GLY A 1 148 ? -6.755 -22.787 7.032 1.00 92.31 148 GLY A N 1
ATOM 1168 C CA . GLY A 1 148 ? -6.507 -23.756 5.962 1.00 92.31 148 GLY A CA 1
ATOM 1169 C C . GLY A 1 148 ? -6.342 -23.115 4.580 1.00 92.31 148 GLY A C 1
ATOM 1170 O O . GLY A 1 148 ? -6.507 -23.791 3.565 1.00 92.31 148 GLY A O 1
ATOM 1171 N N . LEU A 1 149 ? -6.043 -21.814 4.522 1.00 90.81 149 LEU A N 1
ATOM 1172 C CA . LEU A 1 149 ? -5.897 -21.086 3.265 1.00 90.81 149 LEU A CA 1
ATOM 1173 C C . LEU A 1 149 ? -4.560 -21.424 2.608 1.00 90.81 149 LEU A C 1
ATOM 1175 O O . LEU A 1 149 ? -3.528 -21.572 3.267 1.00 90.81 149 LEU A O 1
ATOM 1179 N N . THR A 1 150 ? -4.582 -21.553 1.286 1.00 84.31 150 THR A N 1
ATOM 1180 C CA . THR A 1 150 ? -3.407 -21.942 0.509 1.00 84.31 150 THR A CA 1
ATOM 1181 C C . THR A 1 150 ? -2.690 -20.703 0.001 1.00 84.31 150 THR A C 1
ATOM 1183 O O . THR A 1 150 ? -3.299 -19.808 -0.581 1.00 84.31 150 THR A O 1
ATOM 1186 N N . MET A 1 151 ? -1.371 -20.682 0.175 1.00 82.69 151 MET A N 1
ATOM 1187 C CA . MET A 1 151 ? -0.507 -19.663 -0.411 1.00 82.69 151 MET A CA 1
ATOM 1188 C C . MET A 1 151 ? 0.362 -20.279 -1.498 1.00 82.69 151 MET A C 1
ATOM 1190 O O . MET A 1 151 ? 0.994 -21.316 -1.282 1.00 82.69 151 MET A O 1
ATOM 1194 N N . TYR A 1 152 ? 0.444 -19.614 -2.646 1.00 74.88 152 TYR A N 1
ATOM 1195 C CA . TYR A 1 152 ? 1.431 -19.943 -3.665 1.00 74.88 152 TYR A CA 1
ATOM 1196 C C . TYR A 1 152 ? 2.752 -19.255 -3.321 1.00 74.88 152 TYR A C 1
ATOM 1198 O O . TYR A 1 152 ? 2.825 -18.027 -3.275 1.00 74.88 152 TYR A O 1
ATOM 1206 N N . ARG A 1 153 ? 3.798 -20.039 -3.041 1.00 74.62 153 ARG A N 1
ATOM 1207 C CA . ARG A 1 153 ? 5.115 -19.499 -2.684 1.00 74.62 153 ARG A CA 1
ATOM 1208 C C . ARG A 1 153 ? 5.773 -18.849 -3.897 1.00 74.62 153 ARG A C 1
ATOM 1210 O O . ARG A 1 153 ? 5.823 -19.443 -4.970 1.00 74.62 153 ARG A O 1
ATOM 1217 N N . THR A 1 154 ? 6.315 -17.654 -3.703 1.00 62.91 154 THR A N 1
ATOM 1218 C CA . THR A 1 154 ? 7.087 -16.936 -4.718 1.00 62.91 154 THR A CA 1
ATOM 1219 C C . THR A 1 154 ? 8.340 -16.338 -4.088 1.00 62.91 154 THR A C 1
ATOM 1221 O O . THR A 1 154 ? 8.319 -15.892 -2.939 1.00 62.91 154 THR A O 1
ATOM 1224 N N . SER A 1 155 ? 9.447 -16.366 -4.828 1.00 54.06 155 SER A N 1
ATOM 1225 C CA . SER A 1 155 ? 10.691 -15.698 -4.443 1.00 54.06 155 SER A CA 1
ATOM 1226 C C . SER A 1 155 ? 10.734 -14.243 -4.910 1.00 54.06 155 SER A C 1
ATOM 1228 O O . SER A 1 155 ? 11.627 -13.520 -4.510 1.00 54.06 155 SER A O 1
ATOM 1230 N N . GLY A 1 156 ? 9.804 -13.787 -5.764 1.00 48.69 156 GLY A N 1
ATOM 1231 C CA . GLY A 1 156 ? 9.904 -12.478 -6.436 1.00 48.69 156 GLY A CA 1
ATOM 1232 C C . GLY A 1 156 ? 11.015 -12.400 -7.502 1.00 48.69 156 GLY A C 1
ATOM 1233 O O . GLY A 1 156 ? 10.932 -11.583 -8.417 1.00 48.69 156 GLY A O 1
ATOM 1234 N N . ASP A 1 157 ? 11.991 -13.307 -7.438 1.00 44.38 157 ASP A N 1
ATOM 1235 C CA . ASP A 1 157 ? 13.222 -13.310 -8.237 1.00 44.38 157 ASP A CA 1
ATOM 1236 C C . ASP A 1 157 ? 13.068 -13.920 -9.641 1.00 44.38 157 ASP A C 1
ATOM 1238 O O . ASP A 1 157 ? 13.935 -13.750 -10.489 1.00 44.38 157 ASP A O 1
ATOM 1242 N N . ASN A 1 158 ? 11.944 -14.592 -9.919 1.00 41.94 158 ASN A N 1
ATOM 1243 C CA . ASN A 1 158 ? 11.674 -15.258 -11.203 1.00 41.94 158 ASN A CA 1
ATOM 1244 C C . ASN A 1 158 ? 10.702 -14.464 -12.095 1.00 41.94 158 ASN A C 1
ATOM 1246 O O . ASN A 1 158 ? 9.882 -15.049 -12.809 1.00 41.94 158 ASN A O 1
ATOM 1250 N N . SER A 1 159 ? 10.748 -13.134 -12.015 1.00 45.25 159 SER A N 1
ATOM 1251 C CA . SER A 1 159 ? 9.948 -12.264 -12.881 1.00 45.25 159 SER A CA 1
ATOM 1252 C C . SER A 1 159 ? 10.606 -12.188 -14.260 1.00 45.25 159 SER A C 1
ATOM 1254 O O . SER A 1 159 ? 11.735 -11.721 -14.374 1.00 45.25 159 SER A O 1
ATOM 1256 N N . VAL A 1 160 ? 9.916 -12.674 -15.294 1.00 39.81 160 VAL A N 1
ATOM 1257 C CA . VAL A 1 160 ? 10.341 -12.537 -16.697 1.00 39.81 160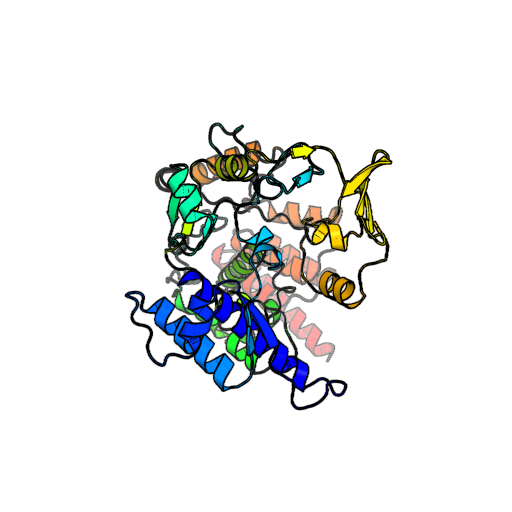 VAL A CA 1
ATOM 1258 C C . VAL A 1 160 ? 9.701 -11.269 -17.248 1.00 39.81 160 VAL A C 1
ATOM 1260 O O . VAL A 1 160 ? 8.496 -11.075 -17.077 1.00 39.81 160 VAL A O 1
ATOM 1263 N N . LEU A 1 161 ? 10.507 -10.400 -17.850 1.00 42.47 161 LEU A N 1
ATOM 1264 C CA . LEU A 1 161 ? 10.035 -9.176 -18.489 1.00 42.47 161 LEU A CA 1
ATOM 1265 C C . LEU A 1 161 ? 9.671 -9.478 -19.937 1.00 42.47 161 LEU A C 1
ATOM 1267 O O . LEU A 1 161 ? 10.285 -10.341 -20.553 1.00 42.47 161 LEU A O 1
ATOM 1271 N N . TYR A 1 162 ? 8.676 -8.777 -20.457 1.00 40.12 162 TYR A N 1
ATOM 1272 C CA . TYR A 1 162 ? 8.295 -8.822 -21.86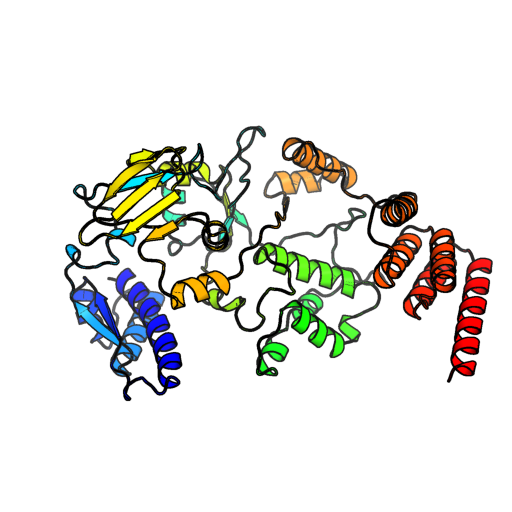4 1.00 40.12 162 TYR A CA 1
ATOM 1273 C C . TYR A 1 162 ? 8.278 -7.378 -22.348 1.00 40.12 162 TYR A C 1
ATOM 1275 O O . TYR A 1 162 ? 7.769 -6.506 -21.633 1.00 40.12 162 TYR A O 1
ATOM 1283 N N . ASP A 1 163 ? 8.884 -7.111 -23.499 1.00 37.25 163 ASP A N 1
ATOM 1284 C CA . ASP A 1 163 ? 8.826 -5.783 -24.103 1.00 37.25 163 ASP A CA 1
ATOM 1285 C C . ASP A 1 163 ? 7.494 -5.562 -24.845 1.00 37.25 163 ASP A C 1
ATOM 1287 O O . ASP A 1 163 ? 6.589 -6.396 -24.837 1.00 37.25 163 ASP A O 1
ATOM 1291 N N . HIS A 1 164 ? 7.349 -4.388 -25.457 1.00 32.91 164 HIS A N 1
ATOM 1292 C CA . HIS A 1 164 ? 6.183 -4.022 -26.265 1.00 32.91 164 HIS A CA 1
ATOM 1293 C C . HIS A 1 164 ? 5.970 -4.873 -27.530 1.00 32.91 164 HIS A C 1
ATOM 1295 O O . HIS A 1 164 ? 4.854 -4.865 -28.058 1.00 32.91 164 HIS A O 1
ATOM 1301 N N . ASP A 1 165 ? 7.001 -5.590 -27.984 1.00 31.20 165 ASP A N 1
ATOM 1302 C CA . ASP A 1 165 ? 6.965 -6.524 -29.114 1.00 31.20 165 ASP A CA 1
ATOM 1303 C C . ASP A 1 165 ? 6.739 -7.975 -28.645 1.00 31.20 165 ASP A C 1
ATOM 1305 O O . ASP A 1 165 ? 6.560 -8.880 -29.458 1.00 31.20 165 ASP A O 1
ATOM 1309 N N . LEU A 1 166 ? 6.616 -8.154 -27.324 1.00 37.44 166 LEU A N 1
ATOM 1310 C CA . LEU A 1 166 ? 6.249 -9.373 -26.616 1.00 37.44 166 LEU A CA 1
ATOM 1311 C C . LEU A 1 166 ? 7.309 -10.476 -26.643 1.00 37.44 166 LEU A C 1
ATOM 1313 O O . LEU A 1 166 ? 7.014 -11.610 -26.281 1.00 37.44 166 LEU A O 1
ATOM 1317 N N . GLU A 1 167 ? 8.554 -10.137 -26.963 1.00 34.59 167 GLU A N 1
ATOM 1318 C CA . GLU A 1 167 ? 9.689 -11.042 -26.802 1.00 34.59 167 GLU A CA 1
ATOM 1319 C C . GLU A 1 167 ? 10.058 -11.160 -25.309 1.00 34.59 167 GLU A C 1
ATOM 1321 O O . GLU A 1 167 ? 10.071 -10.174 -24.558 1.00 34.59 167 GLU A O 1
ATOM 1326 N N . SER A 1 168 ? 10.353 -12.380 -24.840 1.00 32.81 168 SER A N 1
ATOM 1327 C CA . SER A 1 168 ? 10.782 -12.596 -23.455 1.00 32.81 168 SER A CA 1
ATOM 1328 C C . SER A 1 168 ? 12.164 -11.978 -23.233 1.00 32.81 168 SER A C 1
ATOM 1330 O O . SER A 1 168 ? 13.173 -12.468 -23.742 1.00 32.81 168 SER A O 1
ATOM 1332 N N . PHE A 1 169 ? 12.222 -10.925 -22.431 1.00 42.41 169 PHE A N 1
ATOM 1333 C CA . PHE A 1 169 ? 13.438 -10.200 -22.114 1.00 42.41 169 PHE A CA 1
ATOM 1334 C C . PHE A 1 169 ? 14.267 -10.993 -21.088 1.00 42.41 169 PHE A C 1
ATOM 1336 O O . PHE A 1 169 ? 14.065 -10.927 -19.871 1.00 42.41 169 PHE A O 1
ATOM 1343 N N . MET A 1 170 ? 15.268 -11.720 -21.578 1.00 40.84 170 MET A N 1
ATOM 1344 C CA . MET A 1 170 ? 16.594 -11.551 -20.991 1.00 40.84 170 MET A CA 1
ATOM 1345 C C . MET A 1 170 ? 17.052 -10.175 -21.492 1.00 40.84 170 MET A C 1
ATOM 1347 O O . MET A 1 170 ? 16.901 -9.892 -22.669 1.00 40.84 170 MET A O 1
ATOM 1351 N N . LEU A 1 171 ? 17.480 -9.264 -20.614 1.00 43.34 171 LEU A N 1
ATOM 1352 C CA . LEU A 1 171 ? 17.973 -7.958 -21.066 1.00 43.34 171 LEU A CA 1
ATOM 1353 C C . LEU A 1 171 ? 19.093 -8.223 -22.081 1.00 43.34 171 LEU A C 1
ATOM 1355 O O . LEU A 1 171 ? 20.016 -8.939 -21.718 1.00 43.34 171 LEU A O 1
ATOM 1359 N N . PHE A 1 172 ? 19.008 -7.718 -23.315 1.00 42.69 172 PHE A N 1
ATOM 1360 C CA . PHE A 1 172 ? 20.070 -7.810 -24.329 1.00 42.69 172 PHE A CA 1
ATOM 1361 C C . PHE A 1 172 ? 20.456 -6.400 -24.795 1.00 42.69 172 PHE A C 1
ATOM 1363 O O . PHE A 1 172 ? 19.572 -5.570 -24.970 1.00 42.69 172 PHE A O 1
ATOM 1370 N N . ASP A 1 173 ? 21.748 -6.110 -24.953 1.00 42.12 173 ASP A N 1
ATOM 1371 C CA . ASP A 1 173 ? 22.248 -4.850 -25.512 1.00 42.12 173 ASP A CA 1
ATOM 1372 C C . ASP A 1 173 ? 21.929 -4.707 -27.014 1.00 42.12 173 ASP A C 1
ATOM 1374 O O . ASP A 1 173 ? 21.378 -5.612 -27.643 1.00 42.12 173 ASP A O 1
ATOM 1378 N N . MET A 1 174 ? 22.263 -3.553 -27.606 1.00 36.03 174 MET A N 1
ATOM 1379 C CA . MET A 1 174 ? 22.007 -3.262 -29.029 1.00 36.03 174 MET A CA 1
ATOM 1380 C C . MET A 1 174 ? 22.744 -4.199 -30.000 1.00 36.03 174 MET A C 1
ATOM 1382 O O . MET A 1 174 ? 22.424 -4.209 -31.189 1.00 36.03 174 MET A O 1
ATOM 1386 N N . ASP A 1 175 ? 23.699 -4.985 -29.502 1.00 41.47 175 ASP A N 1
ATOM 1387 C CA . ASP A 1 175 ? 24.456 -5.984 -30.252 1.00 41.47 175 ASP A CA 1
ATOM 1388 C C . ASP A 1 175 ? 23.911 -7.413 -30.026 1.00 41.47 175 ASP A C 1
ATOM 1390 O O . ASP A 1 175 ? 24.451 -8.380 -30.568 1.00 41.47 175 ASP A O 1
ATOM 1394 N N . GLY A 1 176 ? 22.826 -7.563 -29.253 1.00 36.75 176 GLY A N 1
ATOM 1395 C CA . GLY A 1 176 ? 22.181 -8.841 -28.954 1.00 36.75 176 GLY A CA 1
ATOM 1396 C C . GLY A 1 176 ? 22.866 -9.653 -27.849 1.00 36.75 176 GLY A C 1
ATOM 1397 O O . GLY A 1 176 ? 22.596 -10.851 -27.727 1.00 36.75 176 GLY A O 1
ATOM 1398 N N . HIS A 1 177 ? 23.744 -9.051 -27.036 1.00 43.62 177 HIS A N 1
ATOM 1399 C CA . HIS A 1 177 ? 24.376 -9.723 -25.896 1.00 43.62 177 HIS A CA 1
ATOM 1400 C C . HIS A 1 177 ? 23.598 -9.505 -24.613 1.00 43.62 177 HIS A C 1
ATOM 1402 O O . HIS A 1 177 ? 23.136 -8.410 -24.325 1.00 43.62 177 HIS A O 1
ATOM 1408 N N . GLN A 1 178 ? 23.487 -10.550 -23.798 1.00 49.50 178 GLN A N 1
ATOM 1409 C CA . GLN A 1 178 ? 22.730 -10.467 -22.561 1.00 49.50 178 GLN A CA 1
ATOM 1410 C C . GLN A 1 178 ? 23.359 -9.445 -21.599 1.00 49.50 178 GLN A C 1
ATOM 1412 O O . GLN A 1 178 ? 24.506 -9.592 -21.178 1.00 49.50 178 GLN A O 1
ATOM 1417 N N . VAL A 1 179 ? 22.576 -8.455 -21.185 1.00 51.03 179 VAL A N 1
ATOM 1418 C CA . VAL A 1 179 ? 22.907 -7.490 -20.144 1.00 51.03 179 VAL A CA 1
ATOM 1419 C C . VAL A 1 179 ? 23.072 -8.224 -18.822 1.00 51.03 179 VAL A C 1
ATOM 1421 O O . VAL A 1 179 ? 22.147 -8.899 -18.346 1.00 51.03 179 VAL A O 1
ATOM 1424 N N . PRO A 1 180 ? 24.231 -8.071 -18.177 1.00 56.06 180 PRO A N 1
ATOM 1425 C CA . PRO A 1 180 ? 24.456 -8.641 -16.866 1.00 56.06 180 PRO A CA 1
ATOM 1426 C C . PRO A 1 180 ? 23.457 -8.076 -15.849 1.00 56.06 180 PRO A C 1
ATOM 1428 O O . PRO A 1 180 ? 23.285 -6.864 -15.742 1.00 56.06 180 PRO A O 1
ATOM 1431 N N . GLN A 1 181 ? 22.860 -8.932 -15.011 1.00 54.62 181 GLN A N 1
ATOM 1432 C CA . GLN A 1 181 ? 22.021 -8.486 -13.881 1.00 54.62 181 GLN A CA 1
ATOM 1433 C C . GLN A 1 181 ? 22.733 -7.462 -12.980 1.00 54.62 181 GLN A C 1
ATOM 1435 O O . GLN A 1 181 ? 22.090 -6.617 -12.363 1.00 54.62 181 GLN A O 1
ATOM 1440 N N . ASN A 1 182 ? 24.067 -7.504 -12.945 1.00 60.72 182 ASN A N 1
ATOM 1441 C CA . ASN A 1 182 ? 24.893 -6.569 -12.193 1.00 60.72 182 ASN A CA 1
ATOM 1442 C C . ASN A 1 182 ? 24.726 -5.105 -12.653 1.00 60.72 182 ASN A C 1
ATOM 1444 O O . ASN A 1 182 ? 24.856 -4.201 -11.839 1.00 60.72 182 ASN A O 1
ATOM 1448 N N . THR A 1 183 ? 24.377 -4.853 -13.918 1.00 57.31 183 THR A N 1
ATOM 1449 C CA . THR A 1 183 ? 24.154 -3.495 -14.444 1.00 57.31 183 THR A CA 1
ATOM 1450 C C . THR A 1 183 ? 22.927 -2.837 -13.802 1.00 57.31 183 THR A C 1
ATOM 1452 O O . THR A 1 183 ? 22.959 -1.660 -13.459 1.00 57.31 183 THR A O 1
ATOM 1455 N N . VAL A 1 184 ? 21.864 -3.608 -13.551 1.00 56.81 184 VAL A N 1
ATOM 1456 C CA . VAL A 1 184 ? 20.664 -3.137 -12.833 1.00 56.81 184 VAL A CA 1
ATOM 1457 C C . VAL A 1 184 ? 21.000 -2.795 -11.380 1.00 56.81 184 VAL A C 1
ATOM 1459 O O . VAL A 1 184 ? 20.537 -1.786 -10.854 1.00 56.81 184 VAL A O 1
ATOM 1462 N N . VAL A 1 185 ? 21.837 -3.620 -10.744 1.00 60.50 185 VAL A N 1
ATOM 1463 C CA . VAL A 1 185 ? 22.320 -3.393 -9.373 1.00 60.50 185 VAL A CA 1
ATOM 1464 C C . VAL A 1 185 ? 23.174 -2.125 -9.299 1.00 60.50 185 VAL A C 1
ATOM 1466 O O . VAL A 1 185 ? 23.012 -1.343 -8.372 1.00 60.50 185 VAL A O 1
ATOM 1469 N N . GLN A 1 186 ? 24.024 -1.879 -10.297 1.00 63.19 186 GLN A N 1
ATOM 1470 C CA . GLN A 1 186 ? 24.871 -0.685 -10.372 1.00 63.19 186 GLN A CA 1
ATOM 1471 C C . GLN A 1 186 ? 24.069 0.608 -10.577 1.00 63.19 186 GLN A C 1
ATOM 1473 O O . GLN A 1 186 ? 24.387 1.616 -9.957 1.00 63.19 186 GLN A O 1
ATOM 1478 N N . VAL A 1 187 ? 23.008 0.589 -11.393 1.00 62.75 187 VAL A N 1
ATOM 1479 C CA . VAL A 1 187 ? 22.100 1.747 -11.550 1.00 62.75 187 VAL A CA 1
ATOM 1480 C C . VAL A 1 187 ? 21.296 2.007 -10.270 1.00 62.75 187 VAL A C 1
ATOM 1482 O O . VAL A 1 187 ? 21.015 3.157 -9.938 1.00 62.75 187 VAL A O 1
ATOM 1485 N N . GLY A 1 188 ? 20.946 0.944 -9.542 1.00 61.50 188 GLY A N 1
ATOM 1486 C CA . GLY A 1 188 ? 20.256 1.025 -8.257 1.00 61.50 188 GLY A CA 1
ATOM 1487 C C . GLY A 1 188 ? 21.140 1.393 -7.060 1.00 61.50 188 GLY A C 1
ATOM 1488 O O . GLY A 1 188 ? 20.593 1.630 -5.985 1.00 61.50 188 GLY A O 1
ATOM 1489 N N . ASP A 1 189 ? 22.469 1.467 -7.218 1.00 70.25 189 ASP A N 1
ATOM 1490 C CA . ASP A 1 189 ? 23.427 1.836 -6.161 1.00 70.25 189 ASP A CA 1
ATOM 1491 C C . ASP A 1 189 ? 23.410 3.355 -5.890 1.00 70.25 189 ASP A C 1
ATOM 1493 O O . ASP A 1 189 ? 24.367 4.092 -6.136 1.00 70.25 189 ASP A O 1
ATOM 1497 N N . THR A 1 190 ? 22.274 3.848 -5.397 1.00 74.38 190 THR A N 1
ATOM 1498 C CA . THR A 1 190 ? 22.069 5.257 -5.031 1.00 74.38 190 THR A CA 1
ATOM 1499 C C . THR A 1 190 ? 22.563 5.585 -3.618 1.00 74.38 190 THR A C 1
ATOM 1501 O O . THR A 1 190 ? 22.483 6.737 -3.194 1.00 74.38 190 THR A O 1
ATOM 1504 N N . GLU A 1 191 ? 23.077 4.600 -2.875 1.00 76.69 191 GLU A N 1
ATOM 1505 C CA . GLU A 1 191 ? 23.530 4.753 -1.485 1.00 76.69 191 GLU A CA 1
ATOM 1506 C C . GLU A 1 191 ? 24.730 5.703 -1.378 1.00 76.69 191 GLU A C 1
ATOM 1508 O O . GLU A 1 191 ? 24.782 6.565 -0.500 1.00 76.69 191 GLU A O 1
ATOM 1513 N N . LYS A 1 192 ? 25.666 5.630 -2.329 1.00 80.38 192 LYS A N 1
ATOM 1514 C CA . LYS A 1 192 ? 26.787 6.583 -2.396 1.00 80.38 192 LYS A CA 1
ATOM 1515 C C . LYS A 1 192 ? 26.299 8.014 -2.595 1.00 80.38 192 LYS A C 1
ATOM 1517 O O . LYS A 1 192 ? 26.770 8.916 -1.914 1.00 80.38 192 LYS A O 1
ATOM 1522 N N . VAL A 1 193 ? 25.315 8.211 -3.475 1.00 82.62 193 VAL A N 1
ATOM 1523 C CA . VAL A 1 193 ? 24.721 9.535 -3.708 1.00 82.62 193 VAL A CA 1
ATOM 1524 C C . VAL A 1 193 ? 24.019 10.042 -2.449 1.00 82.62 193 VAL A C 1
ATOM 1526 O O . VAL A 1 193 ? 24.183 11.205 -2.099 1.00 82.62 193 VAL A O 1
ATOM 1529 N N . ARG A 1 194 ? 23.308 9.174 -1.719 1.00 84.31 194 ARG A N 1
ATOM 1530 C CA . ARG A 1 194 ? 22.695 9.522 -0.427 1.00 84.31 194 ARG A CA 1
ATOM 1531 C C . ARG A 1 194 ? 23.732 10.065 0.561 1.00 84.31 194 ARG A C 1
ATOM 1533 O O . ARG A 1 194 ? 23.514 11.115 1.147 1.00 84.31 194 ARG A O 1
ATOM 1540 N N . ASN A 1 195 ? 24.866 9.383 0.713 1.00 84.06 195 ASN A N 1
ATOM 1541 C CA . ASN A 1 195 ? 25.882 9.729 1.715 1.00 84.06 195 ASN A CA 1
ATOM 1542 C C . ASN A 1 195 ? 26.691 10.997 1.386 1.00 84.06 195 ASN A C 1
ATOM 1544 O O . ASN A 1 195 ? 27.309 11.587 2.271 1.00 84.06 195 ASN A O 1
ATOM 1548 N N . GLU A 1 196 ? 26.723 11.411 0.122 1.00 86.75 196 GLU A N 1
ATOM 1549 C CA . GLU A 1 196 ? 27.481 12.583 -0.330 1.00 86.75 196 GLU A CA 1
ATOM 1550 C C . GLU A 1 196 ? 26.696 13.899 -0.236 1.00 86.75 196 GLU A C 1
ATOM 1552 O O . GLU A 1 196 ? 27.284 14.980 -0.321 1.00 86.75 196 GLU A O 1
ATOM 1557 N N . HIS A 1 197 ? 25.375 13.826 -0.073 1.00 84.62 197 HIS A N 1
ATOM 1558 C CA . HIS A 1 197 ? 24.495 14.987 -0.062 1.00 84.62 197 HIS A CA 1
ATOM 1559 C C . HIS A 1 197 ? 23.952 15.249 1.348 1.00 84.62 197 HIS A C 1
ATOM 1561 O O . HIS A 1 197 ? 23.459 14.356 2.022 1.00 84.62 197 HIS A O 1
ATOM 1567 N N . SER A 1 198 ? 24.031 16.506 1.797 1.00 80.06 198 SER A N 1
ATOM 1568 C CA . SER A 1 198 ? 23.555 16.926 3.126 1.00 80.06 198 SER A CA 1
ATOM 1569 C C . SER A 1 198 ? 22.055 17.225 3.196 1.00 80.06 198 SER A C 1
ATOM 1571 O O . SER A 1 198 ? 21.534 17.467 4.280 1.00 80.06 198 SER A O 1
ATOM 1573 N N . HIS A 1 199 ? 21.382 17.262 2.048 1.00 86.25 199 HIS A N 1
ATOM 1574 C CA . HIS A 1 199 ? 19.947 17.498 1.931 1.00 86.25 199 HIS A CA 1
ATOM 1575 C C . HIS A 1 199 ? 19.322 16.314 1.201 1.00 86.25 199 HIS A C 1
ATOM 1577 O O . HIS A 1 199 ? 19.958 15.751 0.305 1.00 86.25 199 HIS A O 1
ATOM 1583 N N . ASP A 1 200 ? 18.081 15.982 1.554 1.00 87.31 200 ASP A N 1
ATOM 1584 C CA . ASP A 1 200 ? 17.353 14.896 0.906 1.00 87.31 200 ASP A CA 1
ATOM 1585 C C . ASP A 1 200 ? 17.142 15.178 -0.592 1.00 87.31 200 ASP A C 1
ATOM 1587 O O . ASP A 1 200 ? 16.893 16.311 -1.019 1.00 87.31 200 ASP A O 1
ATOM 1591 N N . LEU A 1 201 ? 17.259 14.122 -1.389 1.00 87.62 201 LEU A N 1
ATOM 1592 C CA . LEU A 1 201 ? 17.050 14.113 -2.834 1.00 87.62 201 LEU A CA 1
ATOM 1593 C C . LEU A 1 201 ? 15.917 13.146 -3.152 1.00 87.62 201 LEU A C 1
ATOM 1595 O O . LEU A 1 201 ? 15.607 12.267 -2.359 1.00 87.62 201 LEU A O 1
ATOM 1599 N N . SER A 1 202 ? 15.331 13.227 -4.340 1.00 86.25 202 SER A N 1
ATOM 1600 C CA . SER A 1 202 ? 14.484 12.129 -4.798 1.00 86.25 202 SER A CA 1
ATOM 1601 C C . SER A 1 202 ? 15.310 10.955 -5.319 1.00 86.25 202 SER A C 1
ATOM 1603 O O . SER A 1 202 ? 16.429 11.123 -5.818 1.00 86.25 202 SER A O 1
ATOM 1605 N N . VAL A 1 203 ? 14.739 9.752 -5.277 1.00 80.50 203 VAL A N 1
ATOM 1606 C CA . VAL A 1 203 ? 15.337 8.562 -5.901 1.00 80.50 203 VAL A CA 1
ATOM 1607 C C . VAL A 1 203 ? 15.635 8.815 -7.385 1.00 80.50 203 VAL A C 1
ATOM 1609 O O . VAL A 1 203 ? 16.710 8.453 -7.859 1.00 80.50 203 VAL A O 1
ATOM 1612 N N . LEU A 1 204 ? 14.751 9.498 -8.122 1.00 78.75 204 LEU A N 1
ATOM 1613 C CA . LEU A 1 204 ? 14.991 9.834 -9.531 1.00 78.75 204 LEU A CA 1
ATOM 1614 C C . LEU A 1 204 ? 16.201 10.764 -9.730 1.00 78.75 204 LEU A C 1
ATOM 1616 O O . LEU A 1 204 ? 16.989 10.568 -10.662 1.00 78.75 204 LEU A O 1
ATOM 1620 N N . GLN A 1 205 ? 16.364 11.769 -8.866 1.00 81.94 205 GLN A N 1
ATOM 1621 C CA . GLN A 1 205 ? 17.540 12.646 -8.887 1.00 81.94 205 GLN A CA 1
ATOM 1622 C C . GLN A 1 205 ? 18.816 11.854 -8.596 1.00 81.94 205 GLN A C 1
ATOM 1624 O O . GLN A 1 205 ? 19.812 12.021 -9.298 1.00 81.94 205 GLN A O 1
ATOM 1629 N N . ALA A 1 206 ? 18.767 10.945 -7.622 1.00 83.44 206 ALA A N 1
ATOM 1630 C CA . ALA A 1 206 ? 19.895 10.093 -7.268 1.00 83.44 206 ALA A CA 1
ATOM 1631 C C . ALA A 1 206 ? 20.328 9.197 -8.433 1.00 83.44 206 ALA A C 1
ATOM 1633 O O . ALA A 1 206 ? 21.507 9.160 -8.785 1.00 83.44 206 ALA A O 1
ATOM 1634 N N . ILE A 1 207 ? 19.368 8.537 -9.087 1.00 76.69 207 ILE A N 1
ATOM 1635 C CA . ILE A 1 207 ? 19.630 7.707 -10.268 1.00 76.69 207 ILE A CA 1
ATOM 1636 C C . ILE A 1 207 ? 20.228 8.555 -11.397 1.00 76.69 207 ILE A C 1
ATOM 1638 O O . ILE A 1 207 ? 21.181 8.135 -12.051 1.00 76.69 207 ILE A O 1
ATOM 1642 N N . SER A 1 208 ? 19.723 9.775 -11.605 1.00 79.56 208 SER A N 1
ATOM 1643 C CA . SER A 1 208 ? 20.268 10.688 -12.619 1.00 79.56 208 SER A CA 1
ATOM 1644 C C . SER A 1 208 ? 21.746 11.007 -12.360 1.00 79.56 208 SER A C 1
ATOM 1646 O O . SER A 1 208 ? 22.548 10.954 -13.292 1.00 79.56 208 SER A O 1
ATOM 1648 N N . ILE A 1 209 ? 22.119 11.243 -11.096 1.00 82.19 209 ILE A N 1
ATOM 1649 C CA . ILE A 1 209 ? 23.507 11.487 -10.675 1.00 82.19 209 ILE A CA 1
ATOM 1650 C C . ILE A 1 209 ? 24.390 10.253 -10.910 1.00 82.19 209 ILE A C 1
ATOM 1652 O O . ILE A 1 209 ? 25.496 10.393 -11.434 1.00 82.19 209 ILE A O 1
ATOM 1656 N N . VAL A 1 210 ? 23.919 9.048 -10.564 1.00 80.00 210 VAL A N 1
ATOM 1657 C CA . VAL A 1 210 ? 24.649 7.793 -10.842 1.00 80.00 210 VAL A CA 1
ATOM 1658 C C . VAL A 1 210 ? 24.926 7.658 -12.342 1.00 80.00 210 VAL A C 1
ATOM 1660 O O . VAL A 1 210 ? 26.057 7.383 -12.739 1.00 80.00 210 VAL A O 1
ATOM 1663 N N . LEU A 1 211 ? 23.928 7.930 -13.185 1.00 72.56 211 LEU A N 1
ATOM 1664 C CA . LEU A 1 211 ? 24.056 7.850 -14.643 1.00 72.56 211 LEU A CA 1
ATOM 1665 C C . LEU A 1 211 ? 24.974 8.927 -15.238 1.00 72.56 211 LEU A C 1
ATOM 1667 O O . LEU A 1 211 ? 25.614 8.684 -16.259 1.00 72.56 211 LEU A O 1
ATOM 1671 N N . ASP A 1 212 ? 25.038 10.116 -14.638 1.00 79.00 212 ASP A N 1
ATOM 1672 C CA . ASP A 1 212 ? 25.998 11.152 -15.035 1.00 79.00 212 ASP A CA 1
ATOM 1673 C C . ASP A 1 212 ? 27.443 10.752 -14.712 1.00 79.00 212 ASP A C 1
ATOM 1675 O O . ASP A 1 212 ? 28.348 11.041 -15.496 1.00 79.00 212 ASP A O 1
ATOM 1679 N N . ARG A 1 213 ? 27.660 10.063 -13.585 1.00 82.31 213 ARG A N 1
ATOM 1680 C CA . ARG A 1 213 ? 28.985 9.588 -13.145 1.00 82.31 213 ARG A CA 1
ATOM 1681 C C . ARG A 1 213 ? 29.469 8.361 -13.898 1.00 82.31 213 ARG A C 1
ATOM 1683 O O . ARG A 1 213 ? 30.674 8.198 -14.066 1.00 82.31 213 ARG A O 1
ATOM 1690 N N . HIS A 1 214 ? 28.531 7.546 -14.363 1.00 74.81 214 HIS A N 1
ATOM 1691 C CA . HIS A 1 214 ? 28.789 6.312 -15.087 1.00 74.81 214 HIS A CA 1
ATOM 1692 C C . HIS A 1 214 ? 28.136 6.343 -16.478 1.00 74.81 214 HIS A C 1
ATOM 1694 O O . HIS A 1 214 ? 27.144 5.644 -16.711 1.00 74.81 214 HIS A O 1
ATOM 1700 N N . PRO A 1 215 ? 28.648 7.148 -17.435 1.00 71.56 215 PRO A N 1
ATOM 1701 C CA . PRO A 1 215 ? 28.114 7.197 -18.796 1.00 71.56 215 PRO A CA 1
ATOM 1702 C C . PRO A 1 215 ? 28.109 5.835 -19.506 1.00 71.56 215 PRO A C 1
ATOM 1704 O O . PRO A 1 215 ? 27.321 5.625 -20.421 1.00 71.56 215 PRO A O 1
ATOM 1707 N N . GLU A 1 216 ? 28.945 4.890 -19.085 1.00 64.62 216 GLU A N 1
ATOM 1708 C CA . GLU A 1 216 ? 28.928 3.498 -19.531 1.00 64.62 216 GLU A CA 1
ATOM 1709 C C . GLU A 1 216 ? 27.641 2.757 -19.136 1.00 64.62 216 GLU A C 1
ATOM 1711 O O . GLU A 1 216 ? 27.163 1.925 -19.901 1.00 64.62 216 GLU A O 1
ATOM 1716 N N . LEU A 1 217 ? 27.012 3.105 -18.007 1.00 61.75 217 LEU A N 1
ATOM 1717 C CA . LEU A 1 217 ? 25.682 2.599 -17.642 1.00 61.75 217 LEU A CA 1
ATOM 1718 C C . LEU A 1 217 ? 24.579 3.217 -18.513 1.00 61.75 217 LEU A C 1
ATOM 1720 O O . LEU A 1 217 ? 23.461 2.707 -18.540 1.00 61.75 217 LEU A O 1
ATOM 1724 N N . ARG A 1 218 ? 24.883 4.295 -19.256 1.00 58.56 218 ARG A N 1
ATOM 1725 C CA . ARG A 1 218 ? 23.981 4.889 -20.253 1.00 58.56 218 ARG A CA 1
ATOM 1726 C C . ARG A 1 218 ? 23.995 4.169 -21.603 1.00 58.56 218 ARG A C 1
ATOM 1728 O O . ARG A 1 218 ? 23.255 4.632 -22.470 1.00 58.56 218 ARG A O 1
ATOM 1735 N N . GLN A 1 219 ? 24.775 3.093 -21.778 1.00 51.78 219 GLN A N 1
ATOM 1736 C CA . GLN A 1 219 ? 24.979 2.372 -23.047 1.00 51.78 219 GLN A CA 1
ATOM 1737 C C . GLN A 1 219 ? 23.768 2.429 -23.998 1.00 51.78 219 GLN A C 1
ATOM 1739 O O . GLN A 1 219 ? 22.626 2.165 -23.607 1.00 51.78 219 GLN A O 1
ATOM 1744 N N . GLU A 1 220 ? 24.063 2.875 -25.223 1.00 50.66 220 GLU A N 1
ATOM 1745 C CA . GLU A 1 220 ? 23.144 3.368 -26.251 1.00 50.66 220 GLU A CA 1
ATOM 1746 C C . GLU A 1 220 ? 21.862 2.521 -26.347 1.00 50.66 220 GLU A C 1
ATOM 1748 O O . GLU A 1 220 ? 21.907 1.352 -26.692 1.00 50.66 220 GLU A O 1
ATOM 1753 N N . GLY A 1 221 ? 20.702 3.099 -26.009 1.00 50.59 221 GLY A N 1
ATOM 1754 C CA . GLY A 1 221 ? 19.377 2.472 -26.168 1.00 50.59 221 GLY A CA 1
ATOM 1755 C C . GLY A 1 221 ? 18.892 1.612 -24.992 1.00 50.59 221 GLY A C 1
ATOM 1756 O O . GLY A 1 221 ? 17.741 1.747 -24.581 1.00 50.59 221 GLY A O 1
ATOM 1757 N N . LEU A 1 222 ? 19.768 0.809 -24.394 1.00 42.16 222 LEU A N 1
ATOM 1758 C CA . LEU A 1 222 ? 19.441 -0.155 -23.336 1.00 42.16 222 LEU A CA 1
ATOM 1759 C C . LEU A 1 222 ? 19.190 0.490 -21.962 1.00 42.16 222 LEU A C 1
ATOM 1761 O O . LEU A 1 222 ? 18.329 0.069 -21.184 1.00 42.16 222 LEU A O 1
ATOM 1765 N N . SER A 1 223 ? 19.948 1.545 -21.669 1.00 47.84 223 SER A N 1
ATOM 1766 C CA . SER A 1 223 ? 19.907 2.259 -20.395 1.00 47.84 223 SER A CA 1
ATOM 1767 C C . SER A 1 223 ? 18.555 2.890 -20.102 1.00 47.84 223 SER A C 1
ATOM 1769 O O . SER A 1 223 ? 18.170 2.958 -18.944 1.00 47.84 223 SER A O 1
ATOM 1771 N N . HIS A 1 224 ? 17.799 3.299 -21.125 1.00 48.75 224 HIS A N 1
ATOM 1772 C CA . HIS A 1 224 ? 16.470 3.873 -20.931 1.00 48.75 224 HIS A CA 1
ATOM 1773 C C . HIS A 1 224 ? 15.441 2.810 -20.533 1.00 48.75 224 HIS A C 1
ATOM 1775 O O . HIS A 1 224 ? 14.600 3.080 -19.689 1.00 48.75 224 HIS A O 1
ATOM 1781 N N . GLU A 1 225 ? 15.492 1.602 -21.094 1.00 48.31 225 GLU A N 1
ATOM 1782 C CA . GLU A 1 225 ? 14.517 0.542 -20.795 1.00 48.31 225 GLU A CA 1
ATOM 1783 C C . GLU A 1 225 ? 14.802 -0.124 -19.444 1.00 48.31 225 GLU A C 1
ATOM 1785 O O . GLU A 1 225 ? 13.882 -0.326 -18.652 1.00 48.31 225 GLU A O 1
ATOM 1790 N N . VAL A 1 226 ? 16.080 -0.350 -19.119 1.00 50.41 226 VAL A N 1
ATOM 1791 C CA . VAL A 1 226 ? 16.512 -0.795 -17.782 1.00 50.41 226 VAL A CA 1
ATOM 1792 C C . VAL A 1 226 ? 16.164 0.247 -16.713 1.00 50.41 226 VAL A C 1
ATOM 1794 O O . VAL A 1 226 ? 15.676 -0.106 -15.637 1.00 50.41 226 VAL A O 1
ATOM 1797 N N . LEU A 1 227 ? 16.371 1.534 -17.015 1.00 58.59 227 LEU A N 1
ATOM 1798 C CA . LEU A 1 227 ? 16.023 2.652 -16.139 1.00 58.59 227 LEU A CA 1
ATOM 1799 C C . LEU A 1 227 ? 14.514 2.783 -15.953 1.00 58.59 227 LEU A C 1
ATOM 1801 O O . LEU A 1 227 ? 14.064 2.893 -14.818 1.00 58.59 227 LEU A O 1
ATOM 1805 N N . GLN A 1 228 ? 13.735 2.749 -17.036 1.00 57.94 228 GLN A N 1
ATOM 1806 C CA . GLN A 1 228 ? 12.273 2.769 -16.969 1.00 57.94 228 GLN A CA 1
ATOM 1807 C C . GLN A 1 228 ? 11.766 1.587 -16.159 1.00 57.94 228 GLN A C 1
ATOM 1809 O O . GLN A 1 228 ? 10.915 1.767 -15.304 1.00 57.94 228 GLN A O 1
ATOM 1814 N N . TRP A 1 229 ? 12.336 0.397 -16.333 1.00 58.66 229 TRP A N 1
ATOM 1815 C CA . TRP A 1 229 ? 11.959 -0.749 -15.520 1.00 58.66 229 TRP A CA 1
ATOM 1816 C C . TRP A 1 229 ? 12.290 -0.561 -14.034 1.00 58.66 229 TRP A C 1
ATOM 1818 O O . TRP A 1 229 ? 11.446 -0.839 -13.180 1.00 58.66 229 TRP A O 1
ATOM 1828 N N . TYR A 1 230 ? 13.493 -0.079 -13.705 1.00 61.47 230 TYR A N 1
ATOM 1829 C CA . TYR A 1 230 ? 13.889 0.174 -12.317 1.00 61.47 230 TYR A CA 1
ATOM 1830 C C . TYR A 1 230 ? 13.004 1.248 -11.671 1.00 61.47 230 TYR A C 1
ATOM 1832 O O . TYR A 1 230 ? 12.498 1.041 -10.567 1.00 61.47 230 TYR A O 1
ATOM 1840 N N . ILE A 1 231 ? 12.749 2.345 -12.391 1.00 63.75 231 ILE A N 1
ATOM 1841 C CA . ILE A 1 231 ? 11.817 3.406 -11.998 1.00 63.75 231 ILE A CA 1
ATOM 1842 C C . ILE A 1 231 ? 10.424 2.813 -11.802 1.00 63.75 231 ILE A C 1
ATOM 1844 O O . ILE A 1 231 ? 9.917 2.878 -10.693 1.00 63.75 231 ILE A O 1
ATOM 1848 N N . CYS A 1 232 ? 9.846 2.135 -12.793 1.00 62.09 232 CYS A N 1
ATOM 1849 C CA . CYS A 1 232 ? 8.525 1.515 -12.684 1.00 62.09 232 CYS A CA 1
ATOM 1850 C C . CYS A 1 232 ? 8.434 0.534 -11.511 1.00 62.09 232 CYS A C 1
ATOM 1852 O O . CYS A 1 232 ? 7.395 0.452 -10.863 1.00 62.09 232 CYS A O 1
ATOM 1854 N N . ARG A 1 233 ? 9.499 -0.213 -11.199 1.00 63.56 233 ARG A N 1
ATOM 1855 C CA . ARG A 1 233 ? 9.523 -1.123 -10.047 1.00 63.56 233 ARG A CA 1
ATOM 1856 C C . ARG A 1 233 ? 9.554 -0.366 -8.722 1.00 63.56 233 ARG A C 1
ATOM 1858 O O . ARG A 1 233 ? 8.868 -0.782 -7.789 1.00 63.56 233 ARG A O 1
ATOM 1865 N N . MET A 1 234 ? 10.325 0.716 -8.629 1.00 66.38 234 MET A N 1
ATOM 1866 C CA . MET A 1 234 ? 10.306 1.612 -7.469 1.00 66.38 234 MET A CA 1
ATOM 1867 C C . MET A 1 234 ? 8.926 2.253 -7.323 1.00 66.38 234 MET A C 1
ATOM 1869 O O . MET A 1 234 ? 8.322 2.176 -6.257 1.00 66.38 234 MET A O 1
ATOM 1873 N N . GLU A 1 235 ? 8.369 2.773 -8.410 1.00 68.88 235 GLU A N 1
ATOM 1874 C CA . GLU A 1 235 ? 7.061 3.413 -8.418 1.00 68.88 235 GLU A CA 1
ATOM 1875 C C . GLU A 1 235 ? 5.934 2.445 -8.072 1.00 68.88 235 GLU A C 1
ATOM 1877 O O . GLU A 1 235 ? 5.059 2.787 -7.284 1.00 68.88 235 GLU A O 1
ATOM 1882 N N . ALA A 1 236 ? 5.981 1.207 -8.568 1.00 62.69 236 ALA A N 1
ATOM 1883 C CA . ALA A 1 236 ? 5.029 0.163 -8.208 1.00 62.69 236 ALA A CA 1
ATOM 1884 C C . ALA A 1 236 ? 5.184 -0.276 -6.744 1.00 62.69 236 ALA A C 1
ATOM 1886 O O . ALA A 1 236 ? 4.187 -0.467 -6.050 1.00 62.69 236 ALA A O 1
ATOM 1887 N N . ARG A 1 237 ? 6.421 -0.419 -6.250 1.00 68.12 237 ARG A N 1
ATOM 1888 C CA . ARG A 1 237 ? 6.697 -0.819 -4.861 1.00 68.12 237 ARG A CA 1
ATOM 1889 C C . ARG A 1 237 ? 6.212 0.231 -3.865 1.00 68.12 237 ARG A C 1
ATOM 1891 O O . ARG A 1 237 ? 5.588 -0.126 -2.872 1.00 68.12 237 ARG A O 1
ATOM 1898 N N . PHE A 1 238 ? 6.514 1.499 -4.119 1.00 71.38 238 PHE A N 1
ATOM 1899 C CA . PHE A 1 238 ? 6.174 2.608 -3.225 1.00 71.38 238 PHE A CA 1
ATOM 1900 C C . PHE A 1 238 ? 4.818 3.233 -3.549 1.00 71.38 238 PHE A C 1
ATOM 1902 O O . PHE A 1 238 ? 4.335 4.080 -2.804 1.00 71.38 238 PHE A O 1
ATOM 1909 N N . THR A 1 239 ? 4.182 2.787 -4.639 1.00 71.19 239 THR A N 1
ATOM 1910 C CA . THR A 1 239 ? 2.970 3.394 -5.202 1.00 71.19 239 THR A CA 1
ATOM 1911 C C . THR A 1 239 ? 3.153 4.906 -5.364 1.00 71.19 239 THR A C 1
ATOM 1913 O O . THR A 1 239 ? 2.239 5.661 -5.079 1.00 71.19 239 THR A O 1
ATOM 1916 N N . ALA A 1 240 ? 4.339 5.381 -5.744 1.00 69.94 240 ALA A N 1
ATOM 1917 C CA . ALA A 1 240 ? 4.676 6.803 -5.790 1.00 69.94 240 ALA A CA 1
ATOM 1918 C C . ALA A 1 240 ? 5.676 7.090 -6.899 1.00 69.94 240 ALA A C 1
ATOM 1920 O O . ALA A 1 240 ? 6.556 6.273 -7.123 1.00 69.94 240 ALA A O 1
ATOM 1921 N N . ASN A 1 241 ? 5.560 8.237 -7.569 1.00 71.31 241 ASN A N 1
ATOM 1922 C CA . ASN A 1 241 ? 6.482 8.596 -8.644 1.00 71.31 241 ASN A CA 1
ATOM 1923 C C . ASN A 1 241 ? 7.914 8.693 -8.100 1.00 71.31 241 ASN A C 1
ATOM 1925 O O . ASN A 1 241 ? 8.121 9.197 -6.990 1.00 71.31 241 ASN A O 1
ATOM 1929 N N . ALA A 1 242 ? 8.909 8.245 -8.865 1.00 74.25 242 ALA A N 1
ATOM 1930 C CA . ALA A 1 242 ? 10.287 8.150 -8.377 1.00 74.25 242 ALA A CA 1
ATOM 1931 C C . ALA A 1 242 ? 10.912 9.513 -8.025 1.00 74.25 242 ALA A C 1
ATOM 1933 O O . ALA A 1 242 ? 11.893 9.574 -7.284 1.00 74.25 242 ALA A O 1
ATOM 1934 N N . ASP A 1 243 ? 10.343 10.609 -8.526 1.00 80.81 243 ASP A N 1
ATOM 1935 C CA . ASP A 1 243 ? 10.704 11.986 -8.183 1.00 80.81 243 ASP A CA 1
ATOM 1936 C C . ASP A 1 243 ? 10.133 12.467 -6.837 1.00 80.81 243 ASP A C 1
ATOM 1938 O O . ASP A 1 243 ? 10.586 13.486 -6.323 1.00 80.81 243 ASP A O 1
ATOM 1942 N N . THR A 1 244 ? 9.189 11.728 -6.249 1.00 80.44 244 THR A N 1
ATOM 1943 C CA . THR A 1 244 ? 8.597 12.007 -4.927 1.00 80.44 244 THR A CA 1
ATOM 1944 C C . THR A 1 244 ? 9.107 11.089 -3.818 1.00 80.44 244 THR A C 1
ATOM 1946 O O . THR A 1 244 ? 8.900 11.372 -2.641 1.00 80.44 244 THR A O 1
ATOM 1949 N N . ILE A 1 245 ? 9.771 9.985 -4.172 1.00 81.25 245 ILE A N 1
ATOM 1950 C CA . ILE A 1 245 ? 10.338 9.048 -3.201 1.00 81.25 245 ILE A CA 1
ATOM 1951 C C . ILE A 1 245 ? 11.621 9.657 -2.621 1.00 81.25 245 ILE A C 1
ATOM 1953 O O . ILE A 1 245 ? 12.578 9.878 -3.361 1.00 81.25 245 ILE A O 1
ATOM 1957 N N . SER A 1 246 ? 11.637 9.890 -1.306 1.00 85.44 246 SER A N 1
ATOM 1958 C CA . SER A 1 246 ? 12.799 10.382 -0.548 1.00 85.44 246 SER A CA 1
ATOM 1959 C C . SER A 1 246 ? 13.979 9.418 -0.647 1.00 85.44 246 SER A C 1
ATOM 1961 O O . SER A 1 246 ? 13.847 8.236 -0.331 1.00 85.44 246 SER A O 1
ATOM 1963 N N . LEU A 1 247 ? 15.145 9.908 -1.057 1.00 85.38 247 LEU A N 1
ATOM 1964 C CA . LEU A 1 247 ? 16.367 9.119 -1.118 1.00 85.38 247 LEU A CA 1
ATOM 1965 C C . LEU A 1 247 ? 16.850 8.769 0.287 1.00 85.38 247 LEU A C 1
ATOM 1967 O O . LEU A 1 247 ? 17.334 7.657 0.475 1.00 85.38 247 LEU A O 1
ATOM 1971 N N . GLU A 1 248 ? 16.729 9.670 1.259 1.00 84.00 248 GLU A N 1
ATOM 1972 C CA . GLU A 1 248 ? 17.178 9.456 2.638 1.00 84.00 248 GLU A CA 1
ATOM 1973 C C . GLU A 1 248 ? 16.349 8.388 3.364 1.00 84.00 248 GLU A C 1
ATOM 1975 O O . GLU A 1 248 ? 16.897 7.620 4.152 1.00 84.00 248 GLU A O 1
ATOM 1980 N N . THR A 1 249 ? 15.040 8.321 3.095 1.00 81.75 249 THR A N 1
ATOM 1981 C CA . THR A 1 249 ? 14.109 7.597 3.977 1.00 81.75 249 THR A CA 1
ATOM 1982 C C . THR A 1 249 ? 13.375 6.406 3.351 1.00 81.75 249 THR A C 1
ATOM 1984 O O . THR A 1 249 ? 12.724 5.652 4.077 1.00 81.75 249 THR A O 1
ATOM 1987 N N . TRP A 1 250 ? 13.476 6.176 2.033 1.00 78.00 250 TRP A N 1
ATOM 1988 C CA . TRP A 1 250 ? 12.654 5.164 1.337 1.00 78.00 250 TRP A CA 1
ATOM 1989 C C . TRP A 1 250 ? 12.811 3.724 1.842 1.00 78.00 250 TRP A C 1
ATOM 1991 O O . TRP A 1 250 ? 11.884 2.921 1.723 1.00 78.00 250 TRP A O 1
ATOM 2001 N N . ASP A 1 251 ? 13.974 3.380 2.384 1.00 73.25 251 ASP A N 1
ATOM 2002 C CA . ASP A 1 251 ? 14.342 2.053 2.873 1.00 73.25 251 ASP A CA 1
ATOM 2003 C C . ASP A 1 251 ? 14.412 1.977 4.403 1.00 73.25 251 ASP A C 1
ATOM 2005 O O . ASP A 1 251 ? 14.795 0.934 4.922 1.00 73.25 251 ASP A O 1
ATOM 2009 N N . GLN A 1 252 ? 13.981 3.000 5.150 1.00 67.00 252 GLN A N 1
ATOM 2010 C CA . GLN A 1 252 ? 14.009 2.970 6.625 1.00 67.00 252 GLN A CA 1
ATOM 2011 C C . GLN A 1 252 ? 13.237 1.778 7.216 1.00 67.00 252 GLN A C 1
ATOM 2013 O O . GLN A 1 252 ? 13.641 1.198 8.216 1.00 67.00 252 GLN A O 1
ATOM 2018 N N . ALA A 1 253 ? 12.156 1.344 6.562 1.00 59.25 253 ALA A N 1
ATOM 2019 C CA . ALA A 1 253 ? 11.395 0.161 6.973 1.00 59.25 253 ALA A CA 1
ATOM 2020 C C . ALA A 1 253 ? 12.017 -1.180 6.515 1.00 59.25 253 ALA A C 1
ATOM 2022 O O . ALA A 1 253 ? 11.512 -2.249 6.867 1.00 59.25 253 ALA A O 1
ATOM 2023 N N . SER A 1 254 ? 13.089 -1.159 5.713 1.00 55.09 254 SER A N 1
ATOM 2024 C CA . SER A 1 254 ? 13.742 -2.366 5.177 1.00 55.09 254 SER A CA 1
ATOM 2025 C C . SER A 1 254 ? 14.517 -3.159 6.236 1.00 55.09 254 SER A C 1
ATOM 2027 O O . SER A 1 254 ? 14.771 -4.350 6.050 1.00 55.09 254 SER A O 1
ATOM 2029 N N . GLU A 1 255 ? 14.795 -2.559 7.395 1.00 47.84 255 GLU A N 1
ATOM 2030 C CA . GLU A 1 255 ? 15.406 -3.241 8.543 1.00 47.84 255 GLU A CA 1
ATOM 2031 C C . GLU A 1 255 ? 14.501 -4.339 9.141 1.00 47.84 255 GLU A C 1
ATOM 2033 O O . GLU A 1 255 ? 14.970 -5.215 9.869 1.00 47.84 255 GLU A O 1
ATOM 2038 N N . GLN A 1 256 ? 13.209 -4.358 8.781 1.00 55.22 256 GLN A N 1
ATOM 2039 C CA . GLN A 1 256 ? 12.218 -5.339 9.240 1.00 55.22 256 GLN A CA 1
ATOM 2040 C C . GLN A 1 256 ? 11.808 -6.355 8.158 1.00 55.22 256 GLN A C 1
ATOM 2042 O O . GLN A 1 256 ? 10.694 -6.888 8.197 1.00 55.22 256 GLN A O 1
ATOM 2047 N N . ILE A 1 257 ? 12.668 -6.656 7.174 1.00 62.47 257 ILE A N 1
ATOM 2048 C CA . ILE A 1 257 ? 12.361 -7.697 6.177 1.00 62.47 257 ILE A CA 1
ATOM 2049 C C . ILE A 1 257 ? 12.196 -9.053 6.877 1.00 62.47 257 ILE A C 1
ATOM 2051 O O . ILE A 1 257 ? 13.148 -9.704 7.311 1.00 62.47 257 ILE A O 1
ATOM 2055 N N . LEU A 1 258 ? 10.942 -9.489 6.965 1.00 68.44 258 LEU A N 1
ATOM 2056 C CA . LEU A 1 258 ? 10.566 -10.769 7.542 1.00 68.44 258 LEU A CA 1
ATOM 2057 C C . LEU A 1 258 ? 11.052 -11.930 6.664 1.00 68.44 258 LEU A C 1
ATOM 2059 O O . LEU A 1 258 ? 10.961 -11.907 5.433 1.00 68.44 258 LEU A O 1
ATOM 2063 N N . THR A 1 259 ? 11.560 -12.973 7.319 1.00 69.19 259 THR A N 1
ATOM 2064 C CA . THR A 1 259 ? 12.075 -14.170 6.643 1.00 69.19 259 THR A CA 1
ATOM 2065 C C . THR A 1 259 ? 10.952 -15.023 6.040 1.00 69.19 259 THR A C 1
ATOM 2067 O O . THR A 1 259 ? 9.765 -14.767 6.216 1.00 69.19 259 THR A O 1
ATOM 2070 N N . GLY A 1 260 ? 11.311 -16.078 5.306 1.00 69.12 260 GLY A N 1
ATOM 2071 C CA . GLY A 1 260 ? 10.325 -17.031 4.792 1.00 69.12 260 GLY A CA 1
ATOM 2072 C C . GLY A 1 260 ? 9.696 -16.641 3.455 1.00 69.12 260 GLY A C 1
ATOM 2073 O O . GLY A 1 260 ? 8.708 -17.259 3.067 1.00 69.12 260 GLY A O 1
ATOM 2074 N N . GLY A 1 261 ? 10.263 -15.673 2.726 1.00 73.19 261 GLY A N 1
ATOM 2075 C CA . GLY A 1 261 ? 9.880 -15.335 1.349 1.00 73.19 261 GLY A CA 1
ATOM 2076 C C . GLY A 1 261 ? 8.471 -14.751 1.222 1.00 73.19 261 GLY A C 1
ATOM 2077 O O . GLY A 1 261 ? 7.905 -14.245 2.192 1.00 73.19 261 GLY A O 1
ATOM 2078 N N . HIS A 1 262 ? 7.888 -14.822 0.026 1.00 79.88 262 HIS A N 1
ATOM 2079 C CA . HIS A 1 262 ? 6.576 -14.242 -0.263 1.00 79.88 262 HIS A CA 1
ATOM 2080 C C . HIS A 1 262 ? 5.537 -15.322 -0.605 1.00 79.88 262 HIS A C 1
ATOM 2082 O O . HIS A 1 262 ? 5.870 -16.426 -1.056 1.00 79.88 262 HIS A O 1
ATOM 2088 N N . GLY A 1 263 ? 4.262 -15.022 -0.366 1.00 77.50 263 GLY A N 1
ATOM 2089 C CA . GLY A 1 263 ? 3.140 -15.903 -0.680 1.00 77.50 263 GLY A CA 1
ATOM 2090 C C . GLY A 1 263 ? 1.995 -15.141 -1.335 1.00 77.50 263 GLY A C 1
ATOM 2091 O O . GLY A 1 263 ? 1.561 -14.128 -0.804 1.00 77.50 263 GLY A O 1
ATOM 2092 N N . LEU A 1 264 ? 1.492 -15.628 -2.466 1.00 80.81 264 LEU A N 1
ATOM 2093 C CA . LEU A 1 264 ? 0.277 -15.112 -3.099 1.00 80.81 264 LEU A CA 1
ATOM 2094 C C . LEU A 1 264 ? -0.948 -15.859 -2.554 1.00 80.81 264 LEU A C 1
ATOM 2096 O O . LEU A 1 264 ? -0.937 -17.094 -2.496 1.00 80.81 264 LEU A O 1
ATOM 2100 N N . MET A 1 265 ? -2.000 -15.132 -2.178 1.00 80.94 265 MET A N 1
ATOM 2101 C CA . MET A 1 265 ? -3.231 -15.714 -1.630 1.00 80.94 265 MET A CA 1
ATOM 2102 C C . MET A 1 265 ? -4.087 -16.357 -2.726 1.00 80.94 265 MET A C 1
ATOM 2104 O O . MET A 1 265 ? -4.712 -15.667 -3.524 1.00 80.94 265 MET A O 1
ATOM 2108 N N . VAL A 1 266 ? -4.161 -17.693 -2.756 1.00 81.50 266 VAL A N 1
ATOM 2109 C CA . VAL A 1 266 ? -4.863 -18.417 -3.837 1.00 81.50 266 VAL A CA 1
ATOM 2110 C C . VAL A 1 266 ? -6.377 -18.219 -3.775 1.00 81.50 266 VAL A C 1
ATOM 2112 O O . VAL A 1 266 ? -7.028 -18.146 -4.810 1.00 81.50 266 VAL A O 1
ATOM 2115 N N . GLN A 1 267 ? -6.953 -18.134 -2.574 1.00 83.81 267 GLN A N 1
ATOM 2116 C CA . GLN A 1 267 ? -8.392 -17.920 -2.375 1.00 83.81 267 GLN A CA 1
ATOM 2117 C C . GLN A 1 267 ? -8.784 -16.434 -2.240 1.00 83.81 267 GLN A C 1
ATOM 2119 O O . GLN A 1 267 ? -9.938 -16.127 -1.918 1.00 83.81 267 GLN A O 1
ATOM 2124 N N . GLY A 1 268 ? -7.827 -15.531 -2.469 1.00 85.56 268 GLY A N 1
ATOM 2125 C CA . GLY A 1 268 ? -7.916 -14.116 -2.127 1.00 85.56 268 GLY A CA 1
ATOM 2126 C C . GLY A 1 268 ? -7.859 -13.849 -0.620 1.00 85.56 268 GLY A C 1
ATOM 2127 O O . GLY A 1 268 ? -7.890 -14.773 0.203 1.00 85.56 268 GLY A O 1
ATOM 2128 N N . TYR A 1 269 ? -7.782 -12.578 -0.234 1.00 91.25 269 TYR A N 1
ATOM 2129 C CA . TYR A 1 269 ? -7.728 -12.173 1.176 1.00 91.25 269 TYR A CA 1
ATOM 2130 C C . TYR A 1 269 ? -9.093 -12.119 1.882 1.00 91.25 269 TYR A C 1
ATOM 2132 O O . TYR A 1 269 ? -9.141 -12.082 3.117 1.00 91.25 269 TYR A O 1
ATOM 2140 N N . HIS A 1 270 ? -10.213 -12.134 1.154 1.00 91.06 270 HIS A N 1
ATOM 2141 C CA . HIS A 1 270 ? -11.553 -12.018 1.744 1.00 91.06 270 HIS A CA 1
ATOM 2142 C C . HIS A 1 270 ? -11.837 -12.995 2.911 1.00 91.06 270 HIS A C 1
ATOM 2144 O O . HIS A 1 270 ? -12.399 -12.548 3.915 1.00 91.06 270 HIS A O 1
ATOM 2150 N N . PRO A 1 271 ? -11.424 -14.282 2.884 1.00 92.56 271 PRO A N 1
ATOM 2151 C CA . PRO A 1 271 ? -11.616 -15.184 4.024 1.00 92.56 271 PRO A CA 1
ATOM 2152 C C . PRO A 1 271 ? -10.887 -14.733 5.301 1.00 92.56 271 PRO A C 1
ATOM 2154 O O . PRO A 1 271 ? -11.403 -14.927 6.402 1.00 92.56 271 PRO A O 1
ATOM 2157 N N . VAL A 1 272 ? -9.717 -14.098 5.166 1.00 92.31 272 VAL A N 1
ATOM 2158 C CA . VAL A 1 272 ? -8.961 -13.530 6.295 1.00 92.31 272 VAL A CA 1
ATOM 2159 C C . VAL A 1 272 ? -9.729 -12.356 6.892 1.00 92.31 272 VAL A C 1
ATOM 2161 O O . VAL A 1 272 ? -9.959 -12.330 8.098 1.00 92.31 272 VAL A O 1
ATOM 2164 N N . ILE A 1 273 ? -10.204 -11.436 6.044 1.00 91.62 273 ILE A N 1
ATOM 2165 C CA . ILE A 1 273 ? -11.040 -10.297 6.456 1.00 91.62 273 ILE A CA 1
ATOM 2166 C C . ILE A 1 273 ? -12.286 -10.790 7.190 1.00 91.62 273 ILE A C 1
ATOM 2168 O O . ILE A 1 273 ? -12.540 -10.387 8.322 1.00 91.62 273 ILE A O 1
ATOM 2172 N N . LYS A 1 274 ? -13.019 -11.737 6.604 1.00 90.38 274 LYS A N 1
ATOM 2173 C CA . LYS A 1 274 ? -14.211 -12.323 7.224 1.00 90.38 274 LYS A CA 1
ATOM 2174 C C . LYS A 1 274 ? -13.918 -12.935 8.598 1.00 90.38 274 LYS A C 1
ATOM 2176 O O . LYS A 1 274 ? -14.750 -12.835 9.493 1.00 90.38 274 LYS A O 1
ATOM 2181 N N . SER A 1 275 ? -12.753 -13.560 8.771 1.00 90.31 275 SER A N 1
ATOM 2182 C CA . SER A 1 275 ? -12.346 -14.121 10.061 1.00 90.31 275 SER A CA 1
ATOM 2183 C C . SER A 1 275 ? -11.974 -13.054 11.091 1.00 90.31 275 SER A C 1
ATOM 2185 O O . SER A 1 275 ? -12.253 -13.262 12.267 1.00 90.31 275 SER A O 1
ATOM 2187 N N . LEU A 1 276 ? -11.321 -11.961 10.683 1.00 88.44 276 LEU A N 1
ATOM 2188 C CA . LEU A 1 276 ? -10.899 -10.880 11.585 1.00 88.44 276 LEU A CA 1
ATOM 2189 C C . LEU A 1 276 ? -12.084 -10.065 12.106 1.00 88.44 276 LEU A C 1
ATOM 2191 O O . LEU A 1 276 ? -12.081 -9.642 13.254 1.00 88.44 276 LEU A O 1
ATOM 2195 N N . PHE A 1 277 ? -13.100 -9.876 11.268 1.00 87.75 277 PHE A N 1
ATOM 2196 C CA . PHE A 1 277 ? -14.311 -9.128 11.610 1.00 87.75 277 PHE A CA 1
ATOM 2197 C C . PHE A 1 277 ? -15.410 -9.991 12.234 1.00 87.75 277 PHE A C 1
ATOM 2199 O O . PHE A 1 277 ? -16.536 -9.531 12.431 1.00 87.75 277 PHE A O 1
ATOM 2206 N N . LYS A 1 278 ? -15.102 -11.254 12.536 1.00 85.06 278 LYS A N 1
ATOM 2207 C CA . LYS A 1 278 ? -16.039 -12.139 13.213 1.00 85.06 278 LYS A CA 1
ATOM 2208 C C . LYS A 1 278 ? -16.319 -11.589 14.616 1.00 85.06 278 LYS A C 1
ATOM 2210 O O . LYS A 1 278 ? -15.391 -11.250 15.339 1.00 85.06 278 LYS A O 1
ATOM 2215 N N . ASP A 1 279 ? -17.595 -11.537 14.984 1.00 84.06 279 ASP A N 1
ATOM 2216 C CA . ASP A 1 279 ? -18.063 -11.140 16.317 1.00 84.06 279 ASP A CA 1
ATOM 2217 C C . ASP A 1 279 ? -17.822 -9.651 16.684 1.00 84.06 279 ASP A C 1
ATOM 2219 O O . ASP A 1 279 ? -17.863 -9.292 17.858 1.00 84.06 279 ASP A O 1
ATOM 2223 N N . ILE A 1 280 ? -17.632 -8.768 15.690 1.00 87.12 280 ILE A N 1
ATOM 2224 C CA . ILE A 1 280 ? -17.572 -7.300 15.863 1.00 87.12 280 ILE A CA 1
ATOM 2225 C C . ILE A 1 280 ? -18.912 -6.670 15.434 1.00 87.12 280 ILE A C 1
ATOM 2227 O O . ILE A 1 280 ? -19.463 -7.055 14.400 1.00 87.12 280 ILE A O 1
ATOM 2231 N N . ASP A 1 281 ? -19.438 -5.686 16.182 1.00 90.81 281 ASP A N 1
ATOM 2232 C CA . ASP A 1 281 ? -20.587 -4.883 15.722 1.00 90.81 281 ASP A CA 1
ATOM 2233 C C . ASP A 1 281 ? -20.120 -3.907 14.636 1.00 90.81 281 ASP A C 1
ATOM 2235 O O . ASP A 1 281 ? -19.287 -3.031 14.872 1.00 90.81 281 ASP A O 1
ATOM 2239 N N . ILE A 1 282 ? -20.639 -4.083 13.423 1.00 93.69 282 ILE A N 1
ATOM 2240 C CA . ILE A 1 282 ? -20.193 -3.386 12.219 1.00 93.69 282 ILE A CA 1
ATOM 2241 C C . ILE A 1 282 ? -21.374 -2.659 11.589 1.00 93.69 282 ILE A C 1
ATOM 2243 O O . ILE A 1 282 ? -22.415 -3.251 11.296 1.00 93.69 282 ILE A O 1
ATOM 2247 N N . ARG A 1 283 ? -21.178 -1.374 11.292 1.00 95.69 283 ARG A N 1
ATOM 2248 C CA . ARG A 1 283 ? -22.151 -0.510 10.620 1.00 95.69 283 ARG A CA 1
ATOM 2249 C C . ARG A 1 283 ? -21.576 -0.038 9.289 1.00 95.69 283 ARG A C 1
ATOM 2251 O O . ARG A 1 283 ? -20.810 0.916 9.235 1.00 95.69 283 ARG A O 1
ATOM 2258 N N . LEU A 1 284 ? -21.959 -0.729 8.218 1.00 96.12 284 LEU A N 1
ATOM 2259 C CA . LEU A 1 284 ? -21.624 -0.371 6.834 1.00 96.12 284 LEU A CA 1
ATOM 2260 C C . LEU A 1 284 ? -22.429 0.849 6.376 1.00 96.12 284 LEU A C 1
ATOM 2262 O O . LEU A 1 284 ? -23.522 1.086 6.893 1.00 96.12 284 LEU A O 1
ATOM 2266 N N . ASN A 1 285 ? -21.939 1.589 5.383 1.00 96.19 285 ASN A N 1
ATOM 2267 C CA . ASN A 1 285 ? -22.553 2.824 4.873 1.00 96.19 285 ASN A CA 1
ATOM 2268 C C . ASN A 1 285 ? -22.707 3.935 5.933 1.00 96.19 285 ASN A C 1
ATOM 2270 O O . ASN A 1 285 ? -23.649 4.723 5.893 1.00 96.19 285 ASN A O 1
ATOM 2274 N N . HIS A 1 286 ? -21.800 3.994 6.907 1.00 96.75 286 HIS A N 1
ATOM 2275 C CA . HIS A 1 286 ? -21.762 5.012 7.959 1.00 96.75 286 HIS A CA 1
ATOM 2276 C C . HIS A 1 286 ? -20.499 5.860 7.806 1.00 96.75 286 HIS A C 1
ATOM 2278 O O . HIS A 1 286 ? -19.538 5.737 8.565 1.00 96.75 286 HIS A O 1
ATOM 2284 N N . ARG A 1 287 ? -20.487 6.730 6.790 1.00 96.88 287 ARG A N 1
ATOM 2285 C CA . ARG A 1 287 ? -19.366 7.644 6.558 1.00 96.88 287 ARG A CA 1
ATOM 2286 C C . ARG A 1 287 ? -19.312 8.697 7.662 1.00 96.88 287 ARG A C 1
ATOM 2288 O O . ARG A 1 287 ? -20.228 9.501 7.813 1.00 96.88 287 ARG A O 1
ATOM 2295 N N . VAL A 1 288 ? -18.229 8.683 8.432 1.00 97.69 288 VAL A N 1
ATOM 2296 C CA . VAL A 1 288 ? -17.960 9.672 9.480 1.00 97.69 288 VAL A CA 1
ATOM 2297 C C . VAL A 1 288 ? -17.632 11.022 8.847 1.00 97.69 288 VAL A C 1
ATOM 2299 O O . VAL A 1 288 ? -16.832 11.085 7.917 1.00 97.69 288 VAL A O 1
ATOM 2302 N N . LYS A 1 289 ? -18.233 12.092 9.374 1.00 97.88 289 LYS A N 1
ATOM 2303 C CA . LYS A 1 289 ? -18.026 13.477 8.928 1.00 97.88 289 LYS A CA 1
ATOM 2304 C C . LYS A 1 289 ? -17.383 14.351 10.001 1.00 97.88 289 LYS A C 1
ATOM 2306 O O . LYS A 1 289 ? -16.635 15.265 9.673 1.00 97.88 289 LYS A O 1
ATOM 2311 N N . ARG A 1 290 ? -17.659 14.078 11.279 1.00 98.06 290 ARG A N 1
ATOM 2312 C CA . ARG A 1 290 ? -17.115 14.854 12.399 1.00 98.06 290 ARG A CA 1
ATOM 2313 C C . ARG A 1 290 ? -16.829 13.972 13.606 1.00 98.06 290 ARG A C 1
ATOM 2315 O O . ARG A 1 290 ? -17.612 13.074 13.917 1.00 98.06 290 ARG A O 1
ATOM 2322 N N . ILE A 1 291 ? -15.729 14.253 14.294 1.00 97.88 291 ILE A N 1
ATOM 2323 C CA . ILE A 1 291 ? -15.308 13.597 15.532 1.00 97.88 291 ILE A CA 1
ATOM 2324 C C . ILE A 1 291 ? -15.048 14.679 16.576 1.00 97.88 291 ILE A C 1
ATOM 2326 O O . ILE A 1 291 ? -14.148 15.500 16.415 1.00 97.88 291 ILE A O 1
ATOM 2330 N N . MET A 1 292 ? -15.830 14.659 17.653 1.00 97.19 292 MET A N 1
ATOM 2331 C CA . MET A 1 292 ? -15.709 15.580 18.778 1.00 97.19 292 MET A CA 1
ATOM 2332 C C . MET A 1 292 ? -15.197 14.830 20.011 1.00 97.19 292 MET A C 1
ATOM 2334 O O . MET A 1 292 ? -15.876 13.939 20.521 1.00 97.19 292 MET A O 1
ATOM 2338 N N . ASN A 1 293 ? -14.017 15.182 20.510 1.00 91.44 293 ASN A N 1
ATOM 2339 C CA . ASN A 1 293 ? -13.459 14.660 21.752 1.00 91.44 293 ASN A CA 1
ATOM 2340 C C . ASN A 1 293 ? -13.857 15.571 22.924 1.00 91.44 293 ASN A C 1
ATOM 2342 O O . ASN A 1 293 ? -13.265 16.632 23.125 1.00 91.44 293 ASN A O 1
ATOM 2346 N N . GLY A 1 294 ? -14.892 15.174 23.668 1.00 84.06 294 GLY A N 1
ATOM 2347 C CA . GLY A 1 294 ? -15.347 15.875 24.869 1.00 84.06 294 GLY A CA 1
ATOM 2348 C C . GLY A 1 294 ? -14.581 15.455 26.129 1.00 84.06 294 GLY A C 1
ATOM 2349 O O . GLY A 1 294 ? -13.692 14.615 26.081 1.00 84.06 294 GLY A O 1
ATOM 2350 N N . TYR A 1 295 ? -14.964 16.003 27.289 1.00 75.44 295 TYR A N 1
ATOM 2351 C CA . TYR A 1 295 ? -14.256 15.763 28.558 1.00 75.44 295 TYR A CA 1
ATOM 2352 C C . TYR A 1 295 ? -14.190 14.286 28.989 1.00 75.44 295 TYR A C 1
ATOM 2354 O O . TYR A 1 295 ? -13.190 13.886 29.569 1.00 75.44 295 TYR A O 1
ATOM 2362 N N . ASN A 1 296 ? -15.225 13.484 28.694 1.00 82.94 296 ASN A N 1
ATOM 2363 C CA . ASN A 1 296 ? -15.314 12.077 29.126 1.00 82.94 296 ASN A CA 1
ATOM 2364 C C . ASN A 1 296 ? -15.697 11.091 28.012 1.00 82.94 296 ASN A C 1
ATOM 2366 O O . ASN A 1 296 ? -15.692 9.888 28.247 1.00 82.94 296 ASN A O 1
ATOM 2370 N N . LYS A 1 297 ? -16.120 11.580 26.842 1.00 92.25 297 LYS A N 1
ATOM 2371 C CA . LYS A 1 297 ? -16.610 10.748 25.738 1.00 92.25 297 LYS A CA 1
ATOM 2372 C C . LYS A 1 297 ? -16.261 11.380 24.406 1.00 92.25 297 LYS A C 1
ATOM 2374 O O . LYS A 1 297 ? -16.265 12.605 24.271 1.00 92.25 297 LYS A O 1
ATOM 2379 N N . VAL A 1 298 ? -16.064 10.527 23.414 1.00 94.25 298 VAL A N 1
ATOM 2380 C CA . VAL A 1 298 ? -15.965 10.917 22.015 1.00 94.25 298 VAL A CA 1
ATOM 2381 C C . VAL A 1 298 ? -17.343 10.802 21.375 1.00 94.25 298 VAL A C 1
ATOM 2383 O O . VAL A 1 298 ? -18.023 9.784 21.518 1.00 94.25 298 VAL A O 1
ATOM 2386 N N . MET A 1 299 ? -17.755 11.846 20.664 1.00 97.38 299 MET A N 1
ATOM 2387 C CA . MET A 1 299 ? -18.939 11.851 19.815 1.00 97.38 299 MET A CA 1
ATOM 2388 C C . MET A 1 299 ? -18.513 11.781 18.350 1.00 97.38 299 MET A C 1
ATOM 2390 O O . MET A 1 299 ? -17.671 12.553 17.898 1.00 97.38 299 MET A O 1
ATOM 2394 N N . VAL A 1 300 ? -19.115 10.866 17.601 1.00 97.94 300 VAL A N 1
ATOM 2395 C CA . VAL A 1 300 ? -18.859 10.659 16.177 1.00 97.94 300 VAL A CA 1
ATOM 2396 C C . VAL A 1 300 ? -20.149 10.916 15.411 1.00 97.94 300 VAL A C 1
ATOM 2398 O O . VAL A 1 300 ? -21.147 10.230 15.627 1.00 97.94 300 VAL A O 1
ATOM 2401 N N . THR A 1 301 ? -20.132 11.901 14.519 1.00 98.06 301 THR A N 1
ATOM 2402 C CA . THR A 1 301 ? -21.261 12.252 13.652 1.00 98.06 301 THR A 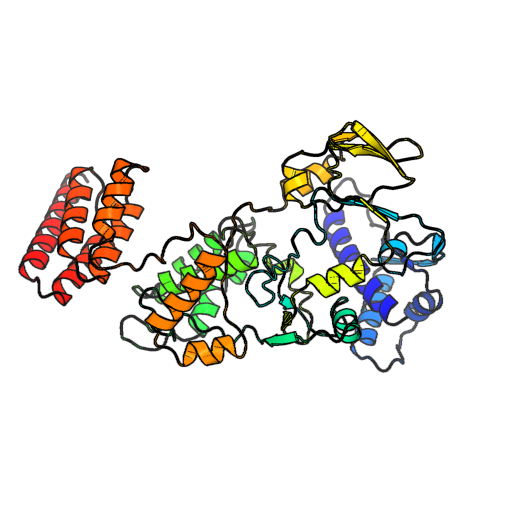CA 1
ATOM 2403 C C . THR A 1 301 ? -21.009 11.714 12.249 1.00 98.06 301 THR A C 1
ATOM 2405 O O . THR A 1 301 ? -19.966 11.995 11.646 1.00 98.06 301 THR A O 1
ATOM 2408 N N . VAL A 1 302 ? -21.964 10.956 11.715 1.00 97.81 302 VAL A N 1
ATOM 2409 C CA . VAL A 1 302 ? -21.933 10.458 10.329 1.00 97.81 302 VAL A CA 1
ATOM 2410 C C . VAL A 1 302 ? -22.696 11.397 9.386 1.00 97.81 302 VAL A C 1
ATOM 2412 O O . VAL A 1 302 ? -23.408 12.292 9.838 1.00 97.81 302 VAL A O 1
ATOM 2415 N N . GLU A 1 303 ? -22.527 11.237 8.073 1.00 96.00 303 GLU A N 1
ATOM 2416 C CA . GLU A 1 303 ? -23.044 12.178 7.062 1.00 96.00 303 GLU A CA 1
ATOM 2417 C C . GLU A 1 303 ? -24.552 12.438 7.116 1.00 96.00 303 GLU A C 1
ATOM 2419 O O . GLU A 1 303 ? -24.978 13.560 6.847 1.00 96.00 303 GLU A O 1
ATOM 2424 N N . ASP A 1 304 ? -25.352 11.443 7.495 1.00 94.25 304 ASP A N 1
ATOM 2425 C CA . ASP A 1 304 ? -26.806 11.592 7.631 1.00 94.25 304 ASP A CA 1
ATOM 2426 C C . ASP A 1 304 ? -27.252 12.252 8.949 1.00 94.25 304 ASP A C 1
ATOM 2428 O O . ASP A 1 304 ? -28.446 12.363 9.223 1.00 94.25 304 ASP A O 1
ATOM 2432 N N . GLY A 1 305 ? -26.299 12.707 9.767 1.00 94.25 305 GLY A N 1
ATOM 2433 C CA . GLY A 1 305 ? -26.541 13.429 11.012 1.00 94.25 305 GLY A CA 1
ATOM 2434 C C . GLY A 1 305 ? -26.705 12.544 12.247 1.00 94.25 305 GLY A C 1
ATOM 2435 O O . GLY A 1 305 ? -26.815 13.080 13.352 1.00 94.25 305 GLY A O 1
ATOM 2436 N N . ARG A 1 306 ? -26.691 11.210 12.116 1.00 96.88 306 ARG A N 1
ATOM 2437 C CA . ARG A 1 306 ? -26.698 10.314 13.283 1.00 96.88 306 ARG A CA 1
ATOM 2438 C C . ARG A 1 306 ? -25.415 10.474 14.102 1.00 96.88 306 ARG A C 1
ATOM 2440 O O . ARG A 1 306 ? -24.319 10.616 13.560 1.00 96.88 306 ARG A O 1
ATOM 2447 N N . ASN A 1 307 ? -25.567 10.416 15.424 1.00 96.75 307 ASN A N 1
ATOM 2448 C CA . ASN A 1 307 ? -24.469 10.531 16.379 1.00 96.75 307 ASN A CA 1
ATOM 2449 C C . ASN A 1 307 ? -24.242 9.207 17.107 1.00 96.75 307 ASN A C 1
ATOM 2451 O O . ASN A 1 307 ? -25.191 8.558 17.549 1.00 96.75 307 ASN A O 1
ATOM 2455 N N . PHE A 1 308 ? -22.974 8.861 17.286 1.00 96.12 308 PHE A N 1
ATOM 2456 C CA . PHE A 1 308 ? -22.502 7.737 18.084 1.00 96.12 308 PHE A CA 1
ATOM 2457 C C . PHE A 1 308 ? -21.625 8.272 19.211 1.00 96.12 308 PHE A C 1
ATOM 2459 O O . PHE A 1 308 ? -20.914 9.257 19.026 1.00 96.12 308 PHE A O 1
ATOM 2466 N N . THR A 1 309 ? -21.666 7.638 20.379 1.00 95.25 309 THR A N 1
ATOM 2467 C CA . THR A 1 309 ? -20.850 8.045 21.530 1.00 95.25 309 THR A CA 1
ATOM 2468 C C . THR A 1 309 ? -20.103 6.853 22.093 1.00 95.25 309 THR A C 1
ATOM 2470 O O . THR A 1 309 ? -20.716 5.806 22.298 1.00 95.25 309 THR A O 1
ATOM 2473 N N . ALA A 1 310 ? -18.824 7.032 22.398 1.00 92.56 310 ALA A N 1
ATOM 2474 C CA . ALA A 1 310 ? -17.973 6.012 23.000 1.00 92.56 310 ALA A CA 1
ATOM 2475 C C . ALA A 1 310 ? -16.992 6.649 23.993 1.00 92.56 310 ALA A C 1
ATOM 2477 O O . ALA A 1 310 ? -16.775 7.861 23.965 1.00 92.56 310 ALA A O 1
ATOM 2478 N N . ASP A 1 311 ? -16.390 5.839 24.860 1.00 89.25 311 ASP A N 1
ATOM 2479 C CA . ASP A 1 311 ? -15.359 6.308 25.796 1.00 89.25 311 ASP A CA 1
ATOM 2480 C C . ASP A 1 311 ? -14.040 6.639 25.072 1.00 89.25 311 ASP A C 1
ATOM 2482 O O . ASP A 1 311 ? -13.277 7.493 25.512 1.00 89.25 311 ASP A O 1
ATOM 2486 N N . ALA A 1 312 ? -13.798 6.016 23.913 1.00 88.62 312 ALA A N 1
ATOM 2487 C CA . ALA A 1 312 ? -12.676 6.306 23.026 1.00 88.62 312 ALA A CA 1
ATOM 2488 C C . ALA A 1 312 ? -13.060 6.075 21.556 1.00 88.62 312 ALA A C 1
ATOM 2490 O O . ALA A 1 312 ? -13.975 5.308 21.255 1.00 88.62 312 ALA A O 1
ATOM 2491 N N . ALA A 1 313 ? -12.330 6.707 20.633 1.00 88.75 313 ALA A N 1
ATOM 2492 C CA . ALA A 1 313 ? -12.443 6.458 19.198 1.00 88.75 313 ALA A CA 1
ATOM 2493 C C . ALA A 1 313 ? -11.068 6.142 18.601 1.00 88.75 313 ALA A C 1
ATOM 2495 O O . ALA A 1 313 ? -10.100 6.867 18.833 1.00 88.75 313 ALA A O 1
ATOM 2496 N N . ILE A 1 314 ? -11.002 5.078 17.800 1.00 91.75 314 ILE A N 1
ATOM 2497 C CA . ILE A 1 314 ? -9.813 4.704 17.031 1.00 91.75 314 ILE A CA 1
ATOM 2498 C C . ILE A 1 314 ? -10.071 5.072 15.573 1.00 91.75 314 ILE A C 1
ATOM 2500 O O . ILE A 1 314 ? -11.036 4.612 14.967 1.00 91.75 314 ILE A O 1
ATOM 2504 N N . ILE A 1 315 ? -9.212 5.922 15.017 1.00 91.94 315 ILE A N 1
ATOM 2505 C CA . ILE A 1 315 ? -9.343 6.428 13.650 1.00 91.94 315 ILE A CA 1
ATOM 2506 C C . ILE A 1 315 ? -8.373 5.656 12.760 1.00 91.94 315 ILE A C 1
ATOM 2508 O O . ILE A 1 315 ? -7.161 5.799 12.892 1.00 91.94 315 ILE A O 1
ATOM 2512 N N . THR A 1 316 ? -8.913 4.854 11.846 1.00 93.12 316 THR A N 1
ATOM 2513 C CA . THR A 1 316 ? -8.138 4.006 10.922 1.00 93.12 316 THR A CA 1
ATOM 2514 C C . THR A 1 316 ? -8.350 4.384 9.455 1.00 93.12 316 THR A C 1
ATOM 2516 O O . THR A 1 316 ? -8.087 3.588 8.552 1.00 93.12 316 THR A O 1
ATOM 2519 N N . VAL A 1 317 ? -8.838 5.602 9.196 1.00 92.75 317 VAL A N 1
ATOM 2520 C CA . VAL A 1 317 ? -9.086 6.067 7.828 1.00 92.75 317 VAL A CA 1
ATOM 2521 C C . VAL A 1 317 ? -7.773 6.181 7.041 1.00 92.75 317 VAL A C 1
ATOM 2523 O O . VAL A 1 317 ? -6.735 6.508 7.624 1.00 92.75 317 VAL A O 1
ATOM 2526 N N . PRO A 1 318 ? -7.784 5.940 5.717 1.00 90.88 318 PRO A N 1
ATOM 2527 C CA . PRO A 1 318 ? -6.588 6.088 4.895 1.00 90.88 318 PRO A CA 1
ATOM 2528 C C . PRO A 1 318 ? -5.979 7.494 4.997 1.00 90.88 318 PRO A C 1
ATOM 2530 O O . PRO A 1 318 ? -6.707 8.482 5.084 1.00 90.88 318 PRO A O 1
ATOM 2533 N N . LEU A 1 319 ? -4.650 7.603 4.887 1.00 89.69 319 LEU A N 1
ATOM 2534 C CA . LEU A 1 319 ? -3.938 8.891 4.923 1.00 89.69 319 LEU A CA 1
ATOM 2535 C C . LEU A 1 319 ? -4.495 9.903 3.904 1.00 89.69 319 LEU A C 1
ATOM 2537 O O . LEU A 1 319 ? -4.630 11.083 4.218 1.00 89.69 319 LEU A O 1
ATOM 2541 N N . GLY A 1 320 ? -4.896 9.439 2.715 1.00 87.75 320 GLY A N 1
ATOM 2542 C CA . GLY A 1 320 ? -5.540 10.284 1.703 1.00 87.75 320 GLY A CA 1
ATOM 2543 C C . GLY A 1 320 ? -6.855 10.926 2.172 1.00 87.75 320 GLY A C 1
ATOM 2544 O O . GLY A 1 320 ? -7.145 12.053 1.789 1.00 87.75 320 GLY A O 1
ATOM 2545 N N . VAL A 1 321 ? -7.620 10.265 3.051 1.00 90.56 321 VAL A N 1
ATOM 2546 C CA . VAL A 1 321 ? -8.848 10.828 3.648 1.00 90.56 321 VAL A CA 1
ATOM 2547 C C . VAL A 1 321 ? -8.511 11.948 4.632 1.00 90.56 321 VAL A C 1
ATOM 2549 O O . VAL A 1 321 ? -9.188 12.975 4.634 1.00 90.56 321 VAL A O 1
ATOM 2552 N N . LEU A 1 322 ? -7.452 11.775 5.433 1.00 91.69 322 LEU A N 1
ATOM 2553 C CA . LEU A 1 322 ? -6.973 12.810 6.356 1.00 91.69 322 LEU A CA 1
ATOM 2554 C C . LEU A 1 322 ? -6.449 14.031 5.594 1.00 91.69 322 LEU A C 1
ATOM 2556 O O . LEU A 1 322 ? -6.84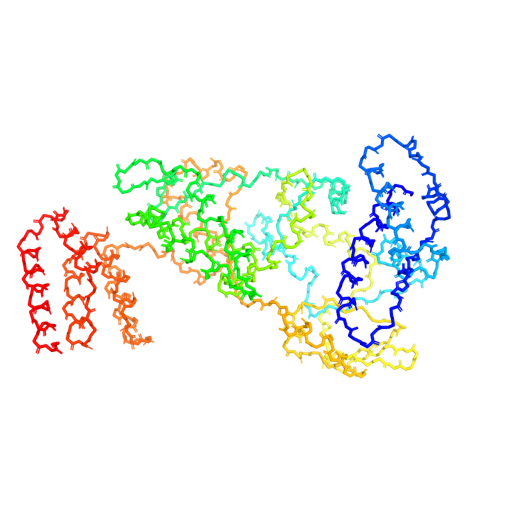7 15.148 5.902 1.00 91.69 322 LEU A O 1
ATOM 2560 N N . LYS A 1 323 ? -5.629 13.825 4.555 1.00 90.94 323 LYS A N 1
ATOM 2561 C CA . LYS A 1 323 ? -5.113 14.911 3.702 1.00 90.94 323 LYS A CA 1
ATOM 2562 C C . LYS A 1 323 ? -6.214 15.673 2.966 1.00 90.94 323 LYS A C 1
ATOM 2564 O O . LYS A 1 323 ? -6.094 16.876 2.764 1.00 90.94 323 LYS A O 1
ATOM 2569 N N . ALA A 1 324 ? -7.287 14.986 2.579 1.00 90.06 324 ALA A N 1
ATOM 2570 C CA . ALA A 1 324 ? -8.443 15.604 1.937 1.00 90.06 324 ALA A CA 1
ATOM 2571 C C . ALA A 1 324 ? -9.335 16.394 2.915 1.00 90.06 324 ALA A C 1
ATOM 2573 O O . ALA A 1 324 ? -10.305 17.007 2.475 1.00 90.06 324 ALA A O 1
ATOM 2574 N N . ASN A 1 325 ? -9.029 16.389 4.222 1.00 91.38 325 ASN A N 1
ATOM 2575 C CA . ASN A 1 325 ? -9.791 17.079 5.266 1.00 91.38 325 ASN A CA 1
ATOM 2576 C C . ASN A 1 325 ? -11.298 16.757 5.231 1.00 91.38 325 ASN A C 1
ATOM 2578 O O . ASN A 1 325 ? -12.139 17.621 5.471 1.00 91.38 325 ASN A O 1
ATOM 2582 N N . LEU A 1 326 ? -11.649 15.500 4.926 1.00 93.00 326 LEU A N 1
ATOM 2583 C CA . LEU A 1 326 ? -13.048 15.058 4.810 1.00 93.00 326 LEU A CA 1
ATOM 2584 C C . LEU A 1 326 ? -13.735 14.831 6.165 1.00 93.00 326 LEU A C 1
ATOM 2586 O O . LEU A 1 326 ? -14.956 14.702 6.215 1.00 93.00 326 LEU A O 1
ATOM 2590 N N . ILE A 1 327 ? -12.956 14.752 7.247 1.00 96.75 327 ILE A N 1
ATOM 2591 C CA . ILE A 1 327 ? -13.445 14.562 8.613 1.00 96.75 327 ILE A CA 1
ATOM 2592 C C . ILE A 1 327 ? -13.040 15.774 9.440 1.00 96.75 327 ILE A C 1
ATOM 2594 O O . ILE A 1 327 ? -11.858 16.098 9.553 1.00 96.75 327 ILE A O 1
ATOM 2598 N N . GLU A 1 328 ? -14.026 16.421 10.046 1.00 97.44 328 GLU A N 1
ATOM 2599 C CA . GLU A 1 328 ? -13.812 17.509 10.989 1.00 97.44 328 GLU A CA 1
ATOM 2600 C C . GLU A 1 328 ? -13.434 16.954 12.371 1.00 97.44 328 GLU A C 1
ATOM 2602 O O . GLU A 1 328 ? -14.105 16.066 12.900 1.00 97.44 328 GLU A O 1
ATOM 2607 N N . PHE A 1 329 ? -12.371 17.492 12.970 1.00 97.00 329 PHE A N 1
ATOM 2608 C CA . PHE A 1 329 ? -11.930 17.145 14.322 1.00 97.00 329 PHE A CA 1
ATOM 2609 C C . PHE A 1 329 ? -12.148 18.319 15.274 1.00 97.00 329 PHE A C 1
ATOM 2611 O O . PHE A 1 329 ? -11.690 19.431 14.998 1.00 97.00 329 PHE A O 1
ATOM 2618 N N . GLU A 1 330 ? -12.796 18.057 16.408 1.00 95.62 330 GLU A N 1
ATOM 2619 C CA . GLU A 1 330 ? -13.033 19.036 17.469 1.00 95.62 330 GLU A CA 1
ATOM 2620 C C . GLU A 1 330 ? -12.587 18.473 18.837 1.00 95.62 330 GLU A C 1
ATOM 2622 O O . GLU A 1 330 ? -13.144 17.478 19.290 1.00 95.62 330 GLU A O 1
ATOM 2627 N N . PRO A 1 331 ? -11.589 19.060 19.519 1.00 94.69 331 PRO A N 1
ATOM 2628 C CA . PRO A 1 331 ? -10.719 20.117 19.019 1.00 94.69 331 PRO A CA 1
ATOM 2629 C C . PRO A 1 331 ? -9.928 19.654 17.788 1.00 94.69 331 PRO A C 1
ATOM 2631 O O . PRO A 1 331 ? -9.765 18.456 17.539 1.00 94.69 331 PRO A O 1
ATOM 2634 N N . LYS A 1 332 ? -9.419 20.624 17.019 1.00 93.94 332 LYS A N 1
ATOM 2635 C CA . LYS A 1 332 ? -8.557 20.337 15.869 1.00 93.94 332 LYS A CA 1
ATOM 2636 C C . LYS A 1 332 ? -7.370 19.475 16.295 1.00 93.94 332 LYS A C 1
ATOM 2638 O O . LYS A 1 332 ? -6.877 19.582 17.419 1.00 93.94 332 LYS A O 1
ATOM 2643 N N . LEU A 1 333 ? -6.891 18.645 15.370 1.00 91.50 333 LEU A N 1
ATOM 2644 C CA . LEU A 1 333 ? -5.670 17.873 15.581 1.00 91.50 333 LEU A CA 1
ATOM 2645 C C . LEU A 1 333 ? -4.509 18.814 15.934 1.00 91.50 333 LEU A C 1
ATOM 2647 O O . LEU A 1 333 ? -4.420 19.920 15.409 1.00 91.50 333 LEU A O 1
ATOM 2651 N N . LEU A 1 334 ? -3.614 18.369 16.814 1.00 91.00 334 LEU A N 1
ATOM 2652 C CA . LEU A 1 334 ? -2.426 19.140 17.187 1.00 91.00 334 LEU A CA 1
ATOM 2653 C C . LEU A 1 334 ? -1.561 19.443 15.954 1.00 91.00 334 LEU A C 1
ATOM 2655 O O . LEU A 1 334 ? -1.496 18.626 15.034 1.00 91.00 334 LEU A O 1
ATOM 2659 N N . GLU A 1 335 ? -0.874 20.587 15.958 1.00 91.00 335 GLU A N 1
ATOM 2660 C CA . GLU A 1 335 ? -0.086 21.067 14.811 1.00 91.00 335 GLU A CA 1
ATOM 2661 C C . GLU A 1 335 ? 0.928 20.032 14.320 1.00 91.00 335 GLU A C 1
ATOM 2663 O O . GLU A 1 335 ? 0.936 19.711 13.139 1.00 91.00 335 GLU A O 1
ATOM 2668 N N . TRP A 1 336 ? 1.689 19.408 15.224 1.00 89.88 336 TRP A N 1
ATOM 2669 C CA . TRP A 1 336 ? 2.670 18.382 14.850 1.00 89.88 336 TRP A CA 1
ATOM 2670 C C . TRP A 1 336 ? 2.044 17.193 14.102 1.00 89.88 336 TRP A C 1
ATOM 2672 O O . TRP A 1 336 ? 2.674 16.612 13.222 1.00 89.88 336 TRP A O 1
ATOM 2682 N N . LYS A 1 337 ? 0.789 16.838 14.416 1.00 90.44 337 LYS A N 1
ATOM 2683 C CA . LYS A 1 337 ? 0.070 15.756 13.734 1.00 90.44 337 LYS A CA 1
ATOM 2684 C C . LYS A 1 337 ? -0.415 16.207 12.356 1.00 90.44 337 LYS A C 1
ATOM 2686 O O . LYS A 1 337 ? -0.381 15.415 11.422 1.00 90.44 337 LYS A O 1
ATOM 2691 N N . GLN A 1 338 ? -0.841 17.464 12.223 1.00 90.56 338 GLN A N 1
ATOM 2692 C CA . GLN A 1 338 ? -1.192 18.047 10.926 1.00 90.56 338 GLN A CA 1
ATOM 2693 C C . GLN A 1 338 ? 0.032 18.122 10.006 1.00 90.56 338 GLN A C 1
ATOM 2695 O O . GLN A 1 338 ? -0.068 17.698 8.857 1.00 90.56 338 GLN A O 1
ATOM 2700 N N . SER A 1 339 ? 1.184 18.566 10.521 1.00 89.88 339 SER A N 1
ATOM 2701 C CA . SER A 1 339 ? 2.448 18.581 9.775 1.00 89.88 339 SER A CA 1
ATOM 2702 C C . SER A 1 339 ? 2.848 17.176 9.330 1.00 89.88 339 SER A C 1
ATOM 2704 O O . SER A 1 339 ? 3.030 16.949 8.143 1.00 89.88 339 SER A O 1
ATOM 2706 N N . ALA A 1 340 ? 2.830 16.187 10.232 1.00 88.56 340 ALA A N 1
ATOM 2707 C CA . ALA A 1 340 ? 3.136 14.800 9.867 1.00 88.56 340 ALA A CA 1
ATOM 2708 C C . ALA A 1 340 ? 2.195 14.237 8.779 1.00 88.56 340 ALA A C 1
ATOM 2710 O O . ALA A 1 340 ? 2.633 13.535 7.869 1.00 88.56 340 ALA A O 1
ATOM 2711 N N . ILE A 1 341 ? 0.894 14.558 8.837 1.00 89.94 341 ILE A N 1
ATOM 2712 C CA . ILE A 1 341 ? -0.068 14.180 7.788 1.00 89.94 341 ILE A CA 1
ATOM 2713 C C . ILE A 1 341 ? 0.262 14.877 6.464 1.00 89.94 341 ILE A C 1
ATOM 2715 O O . ILE A 1 341 ? 0.093 14.266 5.409 1.00 89.94 341 ILE A O 1
ATOM 2719 N N . ALA A 1 342 ? 0.693 16.138 6.491 1.00 87.56 342 ALA A N 1
ATOM 2720 C CA . ALA A 1 342 ? 1.073 16.890 5.299 1.00 87.56 342 ALA A CA 1
ATOM 2721 C C . ALA A 1 342 ? 2.346 16.322 4.651 1.00 87.56 342 ALA A C 1
ATOM 2723 O O . ALA A 1 342 ? 2.349 16.128 3.435 1.00 87.56 342 ALA A O 1
ATOM 2724 N N . ASP A 1 343 ? 3.339 15.959 5.459 1.00 86.62 343 ASP A N 1
ATOM 2725 C CA . ASP A 1 343 ? 4.664 15.530 5.001 1.00 86.62 343 ASP A CA 1
ATOM 2726 C C . ASP A 1 343 ? 4.670 14.106 4.422 1.00 86.62 343 ASP A C 1
ATOM 2728 O O . ASP A 1 343 ? 5.355 13.834 3.439 1.00 86.62 343 ASP A O 1
ATOM 2732 N N . LEU A 1 344 ? 3.870 13.185 4.975 1.00 84.25 344 LEU A N 1
ATOM 2733 C CA . LEU A 1 344 ? 3.812 11.806 4.476 1.00 84.25 344 LEU A CA 1
ATOM 2734 C C . LEU A 1 344 ? 3.230 11.728 3.057 1.00 84.25 344 LEU A C 1
ATOM 2736 O O . LEU A 1 344 ? 2.186 12.311 2.773 1.00 84.25 344 LEU A O 1
ATOM 2740 N N . GLY A 1 345 ? 3.838 10.943 2.168 1.00 80.12 345 GLY A N 1
ATOM 2741 C CA . GLY A 1 345 ? 3.316 10.711 0.818 1.00 80.12 345 GLY A CA 1
ATOM 2742 C C . GLY A 1 345 ? 1.993 9.931 0.818 1.00 80.12 345 GLY A C 1
ATOM 2743 O O . GLY A 1 345 ? 1.845 8.924 1.507 1.00 80.12 345 GLY A O 1
ATOM 2744 N N . ALA A 1 346 ? 1.018 10.373 0.021 1.00 71.19 346 ALA A N 1
ATOM 2745 C CA . ALA A 1 346 ? -0.174 9.591 -0.305 1.00 71.19 346 ALA A CA 1
ATOM 2746 C C . ALA A 1 346 ? -0.513 9.817 -1.775 1.00 71.19 346 ALA A C 1
ATOM 2748 O O . ALA A 1 346 ? -0.744 10.953 -2.187 1.00 71.19 346 ALA A O 1
ATOM 2749 N N . THR A 1 347 ? -0.535 8.756 -2.569 1.00 61.16 347 THR A N 1
ATOM 2750 C CA . THR A 1 347 ? -0.761 8.866 -4.009 1.00 61.16 347 THR A CA 1
ATOM 2751 C C . THR A 1 347 ? -2.200 8.567 -4.399 1.00 61.16 347 THR A C 1
ATOM 2753 O O . THR A 1 347 ? -2.913 7.812 -3.738 1.00 61.16 347 THR A O 1
ATOM 2756 N N . GLY A 1 348 ? -2.632 9.205 -5.490 1.00 50.62 348 GLY A N 1
ATOM 2757 C CA . GLY A 1 348 ? -3.929 8.981 -6.135 1.00 50.62 348 GLY A CA 1
ATOM 2758 C C . GLY A 1 348 ? -3.837 8.213 -7.457 1.00 50.62 348 GLY A C 1
ATOM 2759 O O . GLY A 1 348 ? -4.854 8.037 -8.123 1.00 50.62 348 GLY A O 1
ATOM 2760 N N . HIS A 1 349 ? -2.640 7.778 -7.865 1.00 48.06 349 HIS A N 1
ATOM 2761 C CA . HIS A 1 349 ? -2.435 7.082 -9.133 1.00 48.06 349 HIS A CA 1
ATOM 2762 C C . HIS A 1 349 ? -2.633 5.577 -8.954 1.00 48.06 349 HIS A C 1
ATOM 2764 O O . HIS A 1 349 ? -1.904 4.920 -8.215 1.00 48.06 349 HIS A O 1
ATOM 2770 N N . GLN A 1 350 ? -3.641 5.029 -9.631 1.00 47.12 350 GLN A N 1
ATOM 2771 C CA . GLN A 1 350 ? -3.857 3.588 -9.692 1.00 47.12 350 GLN A CA 1
ATOM 2772 C C . GLN A 1 350 ? -2.878 2.994 -10.705 1.00 47.12 350 GLN A C 1
ATOM 2774 O O . GLN A 1 350 ? -3.066 3.138 -11.911 1.00 47.12 350 GLN A O 1
ATOM 2779 N N . VAL A 1 351 ? -1.831 2.333 -10.217 1.00 45.09 351 VAL A N 1
ATOM 2780 C CA . VAL A 1 351 ? -0.962 1.500 -11.053 1.00 45.09 351 VAL A CA 1
ATOM 2781 C C . VAL A 1 351 ? -1.486 0.071 -10.972 1.00 45.09 351 VAL A C 1
ATOM 2783 O O . VAL A 1 351 ? -1.419 -0.563 -9.921 1.00 45.09 351 VAL A O 1
ATOM 2786 N N . LEU A 1 352 ? -2.041 -0.435 -12.075 1.00 46.59 352 LEU A N 1
ATOM 2787 C CA . LEU A 1 352 ? -2.467 -1.827 -12.170 1.00 46.59 352 LEU A CA 1
ATOM 2788 C C . LEU A 1 352 ? -1.312 -2.673 -12.706 1.00 46.59 352 LEU A C 1
ATOM 2790 O O . LEU A 1 352 ? -0.948 -2.573 -13.875 1.00 46.59 352 LEU A O 1
ATOM 2794 N N . VAL A 1 353 ? -0.770 -3.541 -11.857 1.00 48.97 353 VAL A N 1
ATOM 2795 C CA . VAL A 1 353 ? 0.243 -4.521 -12.257 1.00 48.97 353 VAL A CA 1
ATOM 2796 C C . VAL A 1 353 ? -0.433 -5.885 -12.396 1.00 48.97 353 VAL A C 1
ATOM 2798 O O . VAL A 1 353 ? -0.744 -6.538 -11.402 1.00 48.97 353 VAL A O 1
ATOM 2801 N N . TYR A 1 354 ? -0.681 -6.322 -13.634 1.00 47.81 354 TYR A N 1
ATOM 2802 C CA . TYR A 1 354 ? -1.207 -7.662 -13.908 1.00 47.81 354 TYR A CA 1
ATOM 2803 C C . TYR A 1 354 ? -0.054 -8.669 -13.982 1.00 47.81 354 TYR A C 1
ATOM 2805 O O . TYR A 1 354 ? 0.692 -8.707 -14.958 1.00 47.81 354 TYR A O 1
ATOM 2813 N N . MET A 1 355 ? 0.090 -9.498 -12.947 1.00 48.97 355 MET A N 1
ATOM 2814 C CA . MET A 1 355 ? 1.061 -10.593 -12.918 1.00 48.97 355 MET A CA 1
ATOM 2815 C C . MET A 1 355 ? 0.346 -11.937 -12.928 1.00 48.97 355 MET A C 1
ATOM 2817 O O . MET A 1 355 ? -0.317 -12.312 -11.960 1.00 48.97 355 MET A O 1
ATOM 2821 N N . ALA A 1 356 ? 0.531 -12.707 -13.997 1.00 45.84 356 ALA A N 1
ATOM 2822 C CA . ALA A 1 356 ? 0.141 -14.106 -13.982 1.00 45.84 356 ALA A CA 1
ATOM 2823 C C . ALA A 1 356 ? 1.109 -14.912 -13.104 1.00 45.84 356 ALA A C 1
ATOM 2825 O O . ALA A 1 356 ? 2.327 -14.823 -13.257 1.00 45.84 356 ALA A O 1
ATOM 2826 N N . ALA A 1 357 ? 0.568 -15.726 -12.198 1.00 43.00 357 ALA A N 1
ATOM 2827 C CA . ALA A 1 357 ? 1.341 -16.561 -11.282 1.00 43.00 357 ALA A CA 1
ATOM 2828 C C . ALA A 1 357 ? 0.857 -18.020 -11.293 1.00 43.00 357 ALA A C 1
ATOM 2830 O O . ALA A 1 357 ? -0.240 -18.341 -11.757 1.00 43.00 357 ALA A O 1
ATOM 2831 N N . GLY A 1 358 ? 1.687 -18.925 -10.770 1.00 41.91 358 GLY A N 1
ATOM 2832 C CA . GLY A 1 358 ? 1.345 -20.340 -10.622 1.00 41.91 358 GLY A CA 1
ATOM 2833 C C . GLY A 1 358 ? 1.107 -21.062 -11.948 1.00 41.91 358 GLY A C 1
ATOM 2834 O O . GLY A 1 358 ? 1.798 -20.825 -12.937 1.00 41.91 358 GLY A O 1
ATOM 2835 N N . ARG A 1 359 ? 0.126 -21.973 -11.970 1.00 45.50 359 ARG A N 1
ATOM 2836 C CA . ARG A 1 359 ? -0.184 -22.792 -13.154 1.00 45.50 359 ARG A CA 1
ATOM 2837 C C . ARG A 1 359 ? -0.606 -21.943 -14.356 1.00 45.50 359 ARG A C 1
ATOM 2839 O O . ARG A 1 359 ? -0.203 -22.265 -15.464 1.00 45.50 359 ARG A O 1
ATOM 2846 N N . LEU A 1 360 ? -1.299 -20.824 -14.125 1.00 51.78 360 LEU A N 1
ATOM 2847 C CA . LEU A 1 360 ? -1.637 -19.867 -15.178 1.00 51.78 360 LEU A CA 1
ATOM 2848 C C . LEU A 1 360 ? -0.379 -19.288 -15.836 1.00 51.78 360 LEU A C 1
ATOM 2850 O O . LEU A 1 360 ? -0.323 -19.218 -17.054 1.00 51.78 360 LEU A O 1
ATOM 2854 N N . ALA A 1 361 ? 0.656 -18.943 -15.065 1.00 49.28 361 ALA A N 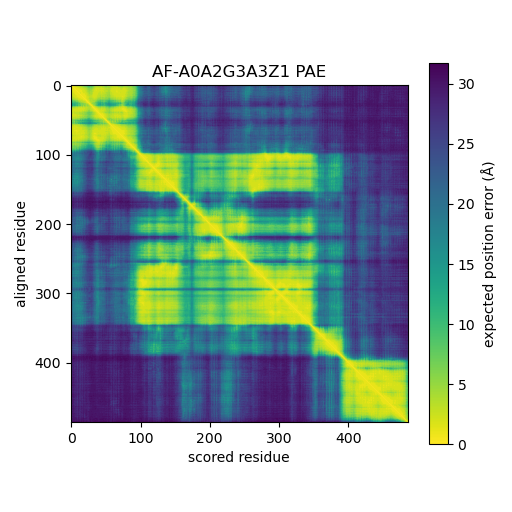1
ATOM 2855 C CA . ALA A 1 361 ? 1.929 -18.496 -15.637 1.00 49.28 361 ALA A CA 1
ATOM 2856 C C . ALA A 1 361 ? 2.607 -19.601 -16.466 1.00 49.28 361 ALA A C 1
ATOM 2858 O O . ALA A 1 361 ? 3.153 -19.332 -17.532 1.00 49.28 361 ALA A O 1
ATOM 2859 N N . CYS A 1 362 ? 2.555 -20.855 -16.003 1.00 47.03 362 CYS A N 1
ATOM 2860 C CA . CYS A 1 362 ? 3.077 -21.999 -16.755 1.00 47.03 362 CYS A CA 1
ATOM 2861 C C . CYS A 1 362 ? 2.289 -22.281 -18.039 1.00 47.03 362 CYS A C 1
ATOM 2863 O O . CYS A 1 362 ? 2.878 -22.742 -19.012 1.00 47.03 362 CYS A O 1
ATOM 2865 N N . ASP A 1 363 ? 0.979 -22.052 -18.033 1.00 54.44 363 ASP A N 1
ATOM 2866 C CA . ASP A 1 363 ? 0.118 -22.270 -19.192 1.00 54.44 363 ASP A CA 1
ATOM 2867 C C . ASP A 1 363 ? 0.222 -21.112 -20.188 1.00 54.44 363 ASP A C 1
ATOM 2869 O O . ASP A 1 363 ? 0.307 -21.365 -21.385 1.00 54.44 363 ASP A O 1
ATOM 2873 N N . LEU A 1 364 ? 0.353 -19.869 -19.713 1.00 52.97 364 LEU A N 1
ATOM 2874 C CA . LEU A 1 364 ? 0.668 -18.709 -20.552 1.00 52.97 364 LEU A CA 1
ATOM 2875 C C . LEU A 1 364 ? 2.014 -18.864 -21.266 1.00 52.97 364 LEU A C 1
ATOM 2877 O O . LEU A 1 364 ? 2.099 -18.539 -22.440 1.00 52.97 364 LEU A O 1
ATOM 2881 N N . LYS A 1 365 ? 3.031 -19.450 -20.615 1.00 53.47 365 LYS A N 1
ATOM 2882 C CA . LYS A 1 365 ? 4.325 -19.774 -21.253 1.00 53.47 365 LYS A CA 1
ATOM 2883 C C . LYS A 1 365 ? 4.232 -20.764 -22.420 1.00 53.47 365 LYS A C 1
ATOM 2885 O O . LYS A 1 365 ? 5.209 -20.933 -23.140 1.00 53.47 365 LYS A O 1
ATOM 2890 N N . LYS A 1 366 ? 3.117 -21.487 -22.561 1.00 66.19 366 LYS A N 1
ATOM 2891 C CA . LYS A 1 366 ? 2.891 -22.423 -23.677 1.00 66.19 366 LYS A CA 1
ATOM 2892 C C . LYS A 1 366 ? 2.158 -21.766 -24.844 1.00 66.19 366 LYS A C 1
ATOM 2894 O O . LYS A 1 366 ? 2.006 -22.403 -25.884 1.00 66.19 366 LYS A O 1
ATOM 2899 N N . LEU A 1 367 ? 1.636 -20.559 -24.648 1.00 59.44 367 LEU A N 1
ATOM 2900 C CA . LEU A 1 367 ? 0.977 -19.785 -25.687 1.00 59.44 367 LEU A CA 1
ATOM 2901 C C . LEU A 1 367 ? 2.026 -19.026 -26.504 1.00 59.44 367 LEU A C 1
ATOM 2903 O O . LEU A 1 367 ? 3.121 -18.769 -26.014 1.00 59.44 367 LEU A O 1
ATOM 2907 N N . SER A 1 368 ? 1.676 -18.652 -27.737 1.00 65.94 368 SER A N 1
ATOM 2908 C CA . SER A 1 368 ? 2.416 -17.591 -28.422 1.00 65.94 368 SER A CA 1
ATOM 2909 C C . SER A 1 368 ? 2.228 -16.274 -27.677 1.00 65.94 368 SER A C 1
ATOM 2911 O O . SER A 1 368 ? 1.198 -16.070 -27.024 1.00 65.94 368 SER A O 1
ATOM 2913 N N . ASP A 1 369 ? 3.181 -15.362 -27.816 1.00 49.69 369 ASP A N 1
ATOM 2914 C CA . ASP A 1 369 ? 3.149 -14.091 -27.099 1.00 49.69 369 ASP A CA 1
ATOM 2915 C C . ASP A 1 369 ? 1.899 -13.258 -27.439 1.00 49.69 369 ASP A C 1
ATOM 2917 O O . ASP A 1 369 ? 1.229 -12.725 -26.552 1.00 49.69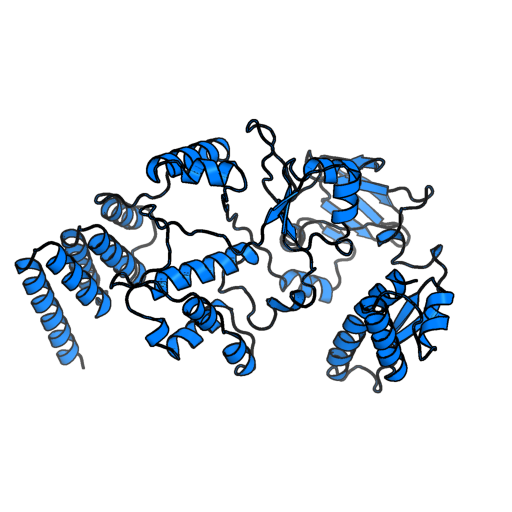 369 ASP A O 1
ATOM 2921 N N . GLU A 1 370 ? 1.482 -13.270 -28.709 1.00 56.59 370 GLU A N 1
ATOM 2922 C CA . GLU A 1 370 ? 0.228 -12.661 -29.174 1.00 56.59 370 GLU A CA 1
ATOM 2923 C C . GLU A 1 370 ? -1.003 -13.257 -28.462 1.00 56.59 370 GLU A C 1
ATOM 2925 O O . GLU A 1 370 ? -1.864 -12.527 -27.965 1.00 56.59 370 GLU A O 1
ATOM 2930 N N . SER A 1 371 ? -1.047 -14.584 -28.306 1.00 66.81 371 SER A N 1
ATOM 2931 C CA . SER A 1 371 ? -2.138 -15.283 -27.612 1.00 66.81 371 SER A CA 1
ATOM 2932 C C . SER A 1 371 ? -2.136 -15.012 -26.102 1.00 66.81 371 SER A C 1
ATOM 2934 O O . SER A 1 371 ? -3.199 -14.907 -25.481 1.00 66.81 371 SER A O 1
ATOM 2936 N N . ALA A 1 372 ? -0.955 -14.893 -25.488 1.00 59.69 372 ALA A N 1
ATOM 2937 C CA . ALA A 1 372 ? -0.816 -14.554 -24.075 1.00 59.69 372 ALA A CA 1
ATOM 2938 C C . ALA A 1 372 ? -1.314 -13.126 -23.789 1.00 59.69 372 ALA A C 1
ATOM 2940 O O . ALA A 1 372 ? -2.006 -12.902 -22.789 1.00 59.69 372 ALA A O 1
ATOM 2941 N N . VAL A 1 373 ? -1.038 -12.180 -24.690 1.00 58.84 373 VAL A N 1
ATOM 2942 C CA . VAL A 1 373 ? -1.533 -10.800 -24.599 1.00 58.84 373 VAL A CA 1
ATOM 2943 C C . VAL A 1 373 ? -3.023 -10.708 -24.832 1.00 58.84 373 VAL A C 1
ATOM 2945 O O . VAL A 1 373 ? -3.704 -10.047 -24.050 1.00 58.84 373 VAL A O 1
ATOM 2948 N N . GLU A 1 374 ? -3.563 -11.367 -25.855 1.00 70.12 374 GLU A N 1
ATOM 2949 C CA . GLU A 1 374 ? -5.012 -11.389 -26.057 1.00 70.12 374 GLU A CA 1
ATOM 2950 C C . GLU A 1 374 ? -5.728 -11.953 -24.833 1.00 70.12 374 GLU A C 1
ATOM 2952 O O . GLU A 1 374 ? -6.731 -11.389 -24.392 1.00 70.12 374 GLU A O 1
ATOM 2957 N N . PHE A 1 375 ? -5.177 -13.003 -24.220 1.00 72.44 375 PHE A N 1
ATOM 2958 C CA . PHE A 1 375 ? -5.701 -13.547 -22.977 1.00 72.44 375 PHE A CA 1
ATOM 2959 C C . PHE A 1 375 ? -5.635 -12.534 -21.824 1.00 72.44 375 PHE A C 1
ATOM 2961 O O . PHE A 1 375 ? -6.645 -12.320 -21.148 1.00 72.44 375 PHE A O 1
ATOM 2968 N N . ALA A 1 376 ? -4.482 -11.898 -21.593 1.00 64.44 376 ALA A N 1
ATOM 2969 C CA . ALA A 1 376 ? -4.316 -10.904 -20.530 1.00 64.44 376 ALA A CA 1
ATOM 2970 C C . ALA A 1 376 ? -5.249 -9.702 -20.737 1.00 64.44 376 ALA A C 1
ATOM 2972 O O . ALA A 1 376 ? -5.926 -9.272 -19.805 1.00 64.44 376 ALA A O 1
ATOM 2973 N N . MET A 1 377 ? -5.367 -9.220 -21.973 1.00 68.44 377 MET A N 1
ATOM 2974 C CA . MET A 1 377 ? -6.248 -8.119 -22.350 1.00 68.44 377 MET A CA 1
ATOM 2975 C C . MET A 1 377 ? -7.720 -8.472 -22.263 1.00 68.44 377 MET A C 1
ATOM 2977 O O . MET A 1 377 ? -8.527 -7.622 -21.895 1.00 68.44 377 MET A O 1
ATOM 2981 N N . LEU A 1 378 ? -8.084 -9.716 -22.563 1.00 73.75 378 LEU A N 1
ATOM 2982 C CA . LEU A 1 378 ? -9.430 -10.216 -22.334 1.00 73.75 378 LEU A CA 1
ATOM 2983 C C . LEU A 1 378 ? -9.771 -10.182 -20.841 1.00 73.75 378 LEU A C 1
ATOM 2985 O O . LEU A 1 378 ? -10.871 -9.761 -20.492 1.00 73.75 378 LEU A O 1
ATOM 2989 N N . GLN A 1 379 ? -8.851 -10.583 -19.955 1.00 67.31 379 GLN A N 1
ATOM 2990 C CA . GLN A 1 379 ? -9.091 -10.479 -18.509 1.00 67.31 379 GLN A CA 1
ATOM 2991 C C . GLN A 1 379 ? -9.122 -9.019 -18.043 1.00 67.31 379 GLN A C 1
ATOM 2993 O O . GLN A 1 379 ? -10.041 -8.636 -17.324 1.00 67.31 379 GLN A O 1
ATOM 2998 N N . LEU A 1 380 ? -8.192 -8.182 -18.512 1.00 62.56 380 LEU A N 1
ATOM 2999 C CA . LEU A 1 380 ? -8.160 -6.751 -18.201 1.00 62.56 380 LEU A CA 1
ATOM 3000 C C . LEU A 1 380 ? -9.443 -6.044 -18.631 1.00 62.56 380 LEU A C 1
ATOM 3002 O O . LEU A 1 380 ? -9.980 -5.270 -17.853 1.00 62.56 380 LEU A O 1
ATOM 3006 N N . LYS A 1 381 ? -9.983 -6.348 -19.814 1.00 67.56 381 LYS A N 1
ATOM 3007 C CA . LYS A 1 381 ? -11.256 -5.782 -20.286 1.00 67.56 381 LYS A CA 1
ATOM 3008 C C . LYS A 1 381 ? -12.471 -6.265 -19.509 1.00 67.56 381 LYS A C 1
ATOM 3010 O O . LYS A 1 381 ? -13.469 -5.558 -19.450 1.00 67.56 381 LYS A O 1
ATOM 3015 N N . LYS A 1 382 ? -12.413 -7.452 -18.902 1.00 66.50 382 LYS A N 1
ATOM 3016 C CA . LYS A 1 382 ? -13.447 -7.861 -17.943 1.00 66.50 382 LYS A CA 1
ATOM 3017 C C . LYS A 1 382 ? -13.355 -7.043 -16.656 1.00 66.50 382 LYS A C 1
ATOM 3019 O O . LYS A 1 382 ? -14.389 -6.737 -16.081 1.00 66.50 382 LYS A O 1
ATOM 3024 N N . MET A 1 383 ? -12.140 -6.715 -16.205 1.00 56.41 383 MET A N 1
ATOM 3025 C CA . MET A 1 383 ? -11.909 -5.918 -14.989 1.00 56.41 383 MET A CA 1
ATOM 3026 C C . MET A 1 383 ? -12.222 -4.434 -15.202 1.00 56.41 383 MET A C 1
ATOM 3028 O O . MET A 1 383 ? -12.808 -3.782 -14.344 1.00 56.41 383 MET A O 1
ATOM 3032 N N . PHE A 1 384 ? -11.854 -3.917 -16.367 1.00 62.31 384 PHE A N 1
ATOM 3033 C CA . PHE A 1 384 ? -11.969 -2.526 -16.769 1.00 62.31 384 PHE A CA 1
ATOM 3034 C C . PHE A 1 384 ? -12.514 -2.510 -18.202 1.00 62.31 384 PHE A C 1
ATOM 3036 O O . PHE A 1 384 ? -11.736 -2.646 -19.145 1.00 62.31 384 PHE A O 1
ATOM 3043 N N . PRO A 1 385 ? -13.838 -2.375 -18.400 1.00 68.56 385 PRO A N 1
ATOM 3044 C CA . PRO A 1 385 ? -14.461 -2.433 -19.729 1.00 68.56 385 PRO A CA 1
ATOM 3045 C C . PRO A 1 385 ? -13.859 -1.448 -20.738 1.00 68.56 385 PRO A C 1
ATOM 3047 O O . PRO A 1 385 ? -13.729 -1.768 -21.920 1.00 68.56 385 PRO A O 1
ATOM 3050 N N . ASP A 1 386 ? -13.418 -0.291 -20.240 1.00 60.09 386 ASP A N 1
ATOM 3051 C CA . ASP A 1 386 ? -12.774 0.769 -21.017 1.00 60.09 386 ASP A CA 1
ATOM 3052 C C . ASP A 1 386 ? -11.252 0.592 -21.151 1.00 60.09 386 ASP A C 1
ATOM 3054 O O . ASP A 1 386 ? -10.581 1.466 -21.703 1.00 60.09 386 ASP A O 1
ATOM 3058 N N . ALA A 1 387 ? -10.685 -0.524 -20.668 1.00 55.34 387 ALA A N 1
ATOM 3059 C CA . ALA A 1 387 ? -9.276 -0.840 -20.866 1.00 55.34 387 ALA A CA 1
ATOM 3060 C C . ALA A 1 387 ? -8.971 -0.835 -22.362 1.00 55.34 387 ALA A C 1
ATOM 3062 O O . ALA A 1 387 ? -9.440 -1.677 -23.145 1.00 55.34 387 ALA A O 1
ATOM 3063 N N . THR A 1 388 ? -8.163 0.138 -22.764 1.00 52.25 388 THR A N 1
ATOM 3064 C CA . THR A 1 388 ? -7.662 0.228 -24.123 1.00 52.25 388 THR A CA 1
ATOM 3065 C C . THR A 1 388 ? -6.818 -1.007 -24.414 1.00 52.25 388 THR A C 1
ATOM 3067 O O . THR A 1 388 ? -6.221 -1.602 -23.517 1.00 52.25 388 THR A O 1
ATOM 3070 N N . LYS A 1 389 ? -6.785 -1.438 -25.685 1.00 49.62 389 LYS A N 1
ATOM 3071 C CA . LYS A 1 389 ? -5.764 -2.408 -26.105 1.00 49.62 389 LYS A CA 1
ATOM 3072 C C . LYS A 1 389 ? -4.397 -1.872 -25.643 1.00 49.62 389 LYS A C 1
ATOM 3074 O O . LYS A 1 389 ? -4.245 -0.643 -25.634 1.00 49.62 389 LYS A O 1
ATOM 3079 N N . PRO A 1 390 ? -3.424 -2.741 -25.296 1.00 44.78 390 PRO A N 1
ATOM 3080 C CA . PRO A 1 390 ? -2.063 -2.274 -25.099 1.00 44.78 390 PRO A CA 1
ATOM 3081 C C . PRO A 1 390 ? -1.743 -1.439 -26.328 1.00 44.78 390 PRO A C 1
ATOM 3083 O O . PRO A 1 390 ? -2.191 -1.783 -27.432 1.00 44.78 390 PRO A O 1
ATOM 3086 N N . VAL A 1 391 ? -1.055 -0.319 -26.147 1.00 41.09 391 VAL A N 1
ATOM 3087 C CA . VAL A 1 391 ? -0.558 0.433 -27.293 1.00 41.09 391 VAL A CA 1
ATOM 3088 C C . VAL A 1 391 ? 0.508 -0.448 -27.944 1.00 41.09 391 VAL A C 1
ATOM 3090 O O . VAL A 1 391 ? 1.693 -0.313 -27.679 1.00 41.09 391 VAL A O 1
ATOM 3093 N N . LEU A 1 392 ? 0.061 -1.404 -28.757 1.00 39.97 392 LEU A N 1
ATOM 3094 C CA . LEU A 1 392 ? 0.870 -2.100 -29.733 1.00 39.97 392 LEU A CA 1
ATOM 3095 C C . LEU A 1 392 ? 1.233 -1.010 -30.725 1.00 39.97 392 LEU A C 1
ATOM 3097 O O . LEU A 1 392 ? 0.370 -0.504 -31.453 1.00 39.97 392 LEU A O 1
ATOM 3101 N N . LEU A 1 393 ? 2.489 -0.584 -30.674 1.00 39.00 393 LEU A N 1
ATOM 3102 C CA . LEU A 1 393 ? 3.072 0.428 -31.542 1.00 39.00 393 LEU A CA 1
ATOM 3103 C C . LEU A 1 393 ? 3.179 -0.134 -32.967 1.00 39.00 393 LEU A C 1
ATOM 3105 O O . LEU A 1 393 ? 4.255 -0.316 -33.520 1.00 39.00 393 LEU A O 1
ATOM 3109 N N . HIS A 1 394 ? 2.040 -0.426 -33.597 1.00 42.41 394 HIS A N 1
ATOM 3110 C CA . HIS A 1 394 ? 1.992 -0.784 -35.004 1.00 42.41 394 HIS A CA 1
ATOM 3111 C C . HIS A 1 394 ? 2.588 0.365 -35.824 1.00 42.41 394 HIS A C 1
ATOM 3113 O O . HIS A 1 394 ? 2.307 1.535 -35.551 1.00 42.41 394 HIS A O 1
ATOM 3119 N N . LYS A 1 395 ? 3.316 0.020 -36.895 1.00 42.94 395 LYS A N 1
ATOM 3120 C CA . LYS A 1 395 ? 4.012 0.916 -37.848 1.00 42.94 395 LYS A CA 1
ATOM 3121 C C . LYS A 1 395 ? 3.246 2.173 -38.321 1.00 42.94 395 LYS A C 1
ATOM 3123 O O . LYS A 1 395 ? 3.860 3.070 -38.882 1.00 42.94 395 LYS A O 1
ATOM 3128 N N . LYS A 1 396 ? 1.923 2.253 -38.119 1.00 41.44 396 LYS A N 1
ATOM 3129 C CA . LYS A 1 396 ? 1.034 3.357 -38.538 1.00 41.44 396 LYS A CA 1
ATOM 3130 C C . LYS A 1 396 ? 0.431 4.192 -37.392 1.00 41.44 396 LYS A C 1
ATOM 3132 O O . LYS A 1 396 ? -0.270 5.162 -37.663 1.00 41.44 396 LYS A O 1
ATOM 3137 N N . GLY A 1 397 ? 0.651 3.830 -36.125 1.00 48.59 397 GLY A N 1
ATOM 3138 C CA . GLY A 1 397 ? 0.008 4.486 -34.976 1.00 48.59 397 GLY A CA 1
ATOM 3139 C C . GLY A 1 397 ? 0.689 5.778 -34.515 1.00 48.59 397 GLY A C 1
ATOM 3140 O O . GLY A 1 397 ? 0.009 6.703 -34.071 1.00 48.59 397 GLY A O 1
ATOM 3141 N N . MET A 1 398 ? 2.015 5.874 -34.651 1.00 58.78 398 MET A N 1
ATOM 3142 C CA . MET A 1 398 ? 2.791 6.955 -34.026 1.00 58.78 398 MET A CA 1
ATOM 3143 C C . MET A 1 398 ? 2.530 8.337 -34.617 1.00 58.78 398 MET A C 1
ATOM 3145 O O . MET A 1 398 ? 2.389 9.301 -33.868 1.00 58.78 398 MET A O 1
ATOM 3149 N N . HIS A 1 399 ? 2.358 8.434 -35.932 1.00 60.44 399 HIS A N 1
ATOM 3150 C CA . HIS A 1 399 ? 1.958 9.685 -36.571 1.00 60.44 399 HIS A CA 1
ATOM 3151 C C . HIS A 1 399 ? 0.547 10.132 -36.159 1.00 60.44 399 HIS A C 1
ATOM 3153 O O . HIS A 1 399 ? 0.311 11.314 -35.907 1.00 60.44 399 HIS A O 1
ATOM 3159 N N . VAL A 1 400 ? -0.398 9.193 -36.024 1.00 60.62 400 VAL A N 1
ATOM 3160 C CA . VAL A 1 400 ? -1.768 9.498 -35.577 1.00 60.62 400 VAL A CA 1
ATOM 3161 C C . VAL A 1 400 ? -1.769 10.003 -34.133 1.00 60.62 400 VAL A C 1
ATOM 3163 O O . VAL A 1 400 ? -2.433 10.997 -33.843 1.00 60.62 400 VAL A O 1
ATOM 3166 N N . LEU A 1 401 ? -0.991 9.369 -33.251 1.00 57.00 401 LEU A N 1
ATOM 3167 C CA . LEU A 1 401 ? -0.805 9.787 -31.857 1.00 57.00 401 LEU A CA 1
ATOM 3168 C C . LEU A 1 401 ? -0.170 11.178 -31.752 1.00 57.00 401 LEU A C 1
ATOM 3170 O O . LEU A 1 401 ? -0.683 12.025 -31.021 1.00 57.00 401 LEU A O 1
ATOM 3174 N N . PHE A 1 402 ? 0.884 11.449 -32.527 1.00 66.06 402 PHE A N 1
ATOM 3175 C CA . PHE A 1 402 ? 1.511 12.771 -32.571 1.00 66.06 402 PHE A CA 1
ATOM 3176 C C . PHE A 1 402 ? 0.524 13.849 -33.039 1.00 66.06 402 PHE A C 1
ATOM 3178 O O . PHE A 1 402 ? 0.395 14.912 -32.428 1.00 66.06 402 PHE A O 1
ATOM 3185 N N . HIS A 1 403 ? -0.247 13.554 -34.088 1.00 65.75 403 HIS A N 1
ATOM 3186 C CA . HIS A 1 403 ? -1.238 14.482 -34.620 1.00 65.75 403 HIS A CA 1
ATOM 3187 C C . HIS A 1 403 ? -2.407 14.722 -33.651 1.00 65.75 403 HIS A C 1
ATOM 3189 O O . HIS A 1 403 ? -2.876 15.854 -33.514 1.00 65.75 403 HIS A O 1
ATOM 3195 N N . GLN A 1 404 ? -2.864 13.687 -32.942 1.00 60.03 404 GLN A N 1
ATOM 3196 C CA . GLN A 1 404 ? -3.882 13.816 -31.897 1.00 60.03 404 GLN A CA 1
ATOM 3197 C C . GLN A 1 404 ? -3.378 14.630 -30.703 1.00 60.03 404 GLN A C 1
ATOM 3199 O O . GLN A 1 404 ? -4.118 15.489 -30.227 1.00 60.03 404 GLN A O 1
ATOM 3204 N N . MET A 1 405 ? -2.129 14.429 -30.266 1.00 65.19 405 MET A N 1
ATOM 3205 C CA . MET A 1 405 ? -1.496 15.252 -29.230 1.00 65.19 405 MET A CA 1
ATOM 3206 C C . MET A 1 405 ? -1.452 16.722 -29.654 1.00 65.19 405 MET A C 1
ATOM 3208 O O . MET A 1 405 ? -1.853 17.589 -28.887 1.00 65.19 405 MET A O 1
ATOM 3212 N N . ARG A 1 406 ? -1.061 17.008 -30.901 1.00 62.66 406 ARG A N 1
ATOM 3213 C CA . ARG A 1 406 ? -1.020 18.379 -31.428 1.00 62.66 406 ARG A CA 1
ATOM 3214 C C . ARG A 1 406 ? -2.404 19.031 -31.519 1.00 62.66 406 ARG A C 1
ATOM 3216 O O . ARG A 1 406 ? -2.518 20.242 -31.361 1.00 62.66 406 ARG A O 1
ATOM 3223 N N . LYS A 1 407 ? -3.446 18.252 -31.829 1.00 61.94 407 LYS A N 1
ATOM 3224 C CA . LYS A 1 407 ? -4.811 18.760 -32.049 1.00 61.94 407 LYS A CA 1
ATOM 3225 C C . LYS A 1 407 ? -5.620 18.905 -30.757 1.00 61.94 407 LYS A C 1
ATOM 3227 O O . LYS A 1 407 ? -6.385 19.855 -30.633 1.00 61.94 407 LYS A O 1
ATOM 3232 N N . ASN A 1 408 ? -5.479 17.952 -29.839 1.00 51.47 408 ASN A N 1
ATOM 3233 C CA . ASN A 1 408 ? -6.348 17.803 -28.668 1.00 51.47 408 ASN A CA 1
ATOM 3234 C C . ASN A 1 408 ? -5.591 17.914 -27.332 1.00 51.47 408 ASN A C 1
ATOM 3236 O O . ASN A 1 408 ? -6.226 17.895 -26.280 1.00 51.47 408 ASN A O 1
ATOM 3240 N N . GLY A 1 409 ? -4.259 17.975 -27.359 1.00 54.44 409 GLY A N 1
ATOM 3241 C CA . GLY A 1 409 ? -3.392 17.997 -26.183 1.00 54.44 409 GLY A CA 1
ATOM 3242 C C . GLY A 1 409 ? -2.439 19.201 -26.163 1.00 54.44 409 GLY A C 1
ATOM 3243 O O . GLY A 1 409 ? -2.604 20.143 -26.941 1.00 54.44 409 GLY A O 1
ATOM 3244 N N . PRO A 1 410 ? -1.454 19.205 -25.247 1.00 52.06 410 PRO A N 1
ATOM 3245 C CA . PRO A 1 410 ? -0.435 20.250 -25.189 1.00 52.06 410 PRO A CA 1
ATOM 3246 C C . PRO A 1 410 ? 0.458 20.234 -26.440 1.00 52.06 410 PRO A C 1
ATOM 3248 O O . PRO A 1 410 ? 0.715 19.179 -27.023 1.00 52.06 410 PRO A O 1
ATOM 3251 N N . TYR A 1 411 ? 0.953 21.412 -26.841 1.00 67.38 411 TYR A N 1
ATOM 3252 C CA . TYR A 1 411 ? 1.825 21.538 -28.012 1.00 67.38 411 TYR A CA 1
ATOM 3253 C C . TYR A 1 411 ? 3.131 20.743 -27.800 1.00 67.38 411 TYR A C 1
ATOM 3255 O O . TYR A 1 411 ? 3.712 20.848 -26.717 1.00 67.38 411 TYR A O 1
ATOM 3263 N N . PRO A 1 412 ? 3.605 19.953 -28.786 1.00 74.50 412 PRO A N 1
ATOM 3264 C CA . PRO A 1 412 ? 4.799 19.127 -28.623 1.00 74.50 412 PRO A CA 1
ATOM 3265 C C . PRO A 1 412 ? 6.049 19.945 -28.288 1.00 74.50 412 PRO A C 1
ATOM 3267 O O . PRO A 1 412 ? 6.406 20.883 -29.001 1.00 74.50 412 PRO A O 1
ATOM 3270 N N . ASP A 1 413 ? 6.730 19.559 -27.211 1.00 70.00 413 ASP A N 1
ATOM 3271 C CA . ASP A 1 413 ? 8.014 20.120 -26.808 1.00 70.00 413 ASP A CA 1
ATOM 3272 C C . ASP A 1 413 ? 9.189 19.285 -27.355 1.00 70.00 413 ASP A C 1
ATOM 3274 O O . ASP A 1 413 ? 9.014 18.259 -28.019 1.00 70.00 413 ASP A O 1
ATOM 3278 N N . PHE A 1 414 ? 10.422 19.715 -27.076 1.00 68.31 414 PHE A N 1
ATOM 3279 C CA . PHE A 1 414 ? 11.630 19.009 -27.516 1.00 68.31 414 PHE A CA 1
ATOM 3280 C C . PHE A 1 414 ? 11.645 17.520 -27.113 1.00 68.31 414 PHE A C 1
ATOM 3282 O O . PHE A 1 414 ? 12.117 16.676 -27.885 1.00 68.31 414 PHE A O 1
ATOM 3289 N N . LYS A 1 415 ? 11.137 17.188 -25.917 1.00 61.38 415 LYS A N 1
ATOM 3290 C CA . LYS A 1 415 ? 11.114 15.810 -25.408 1.00 61.38 415 LYS A CA 1
ATOM 3291 C C . LYS A 1 415 ? 10.098 14.974 -26.179 1.00 61.38 415 LYS A C 1
ATOM 3293 O O . LYS A 1 415 ? 10.439 13.871 -26.603 1.00 61.38 415 LYS A O 1
ATOM 3298 N N . ALA A 1 416 ? 8.911 15.521 -26.434 1.00 56.97 416 ALA A N 1
ATOM 3299 C CA . ALA A 1 416 ? 7.887 14.876 -27.244 1.00 56.97 416 ALA A CA 1
ATOM 3300 C C . ALA A 1 416 ? 8.409 14.576 -28.657 1.00 56.97 416 ALA A C 1
ATOM 3302 O O . ALA A 1 416 ? 8.410 13.417 -29.067 1.00 56.97 416 ALA A O 1
ATOM 3303 N N . TYR A 1 417 ? 8.951 15.568 -29.372 1.00 73.88 417 TYR A N 1
ATOM 3304 C CA . TYR A 1 417 ? 9.537 15.339 -30.700 1.00 73.88 417 TYR A CA 1
ATOM 3305 C C . TYR A 1 417 ? 10.618 14.253 -30.685 1.00 73.88 417 TYR A C 1
ATOM 3307 O O . TYR A 1 417 ? 10.616 13.361 -31.532 1.00 73.88 417 TYR A O 1
ATOM 3315 N N . SER A 1 418 ? 11.520 14.291 -29.702 1.00 66.50 418 SER A N 1
ATOM 3316 C CA . SER A 1 418 ? 12.609 13.315 -29.594 1.00 66.50 418 SER A CA 1
ATOM 3317 C C . SER A 1 418 ? 12.116 11.892 -29.350 1.00 66.50 418 SER A C 1
ATOM 3319 O O . SER A 1 418 ? 12.636 10.956 -29.960 1.00 66.50 418 SER A O 1
ATOM 3321 N N . MET A 1 419 ? 11.079 11.735 -28.529 1.00 76.06 419 MET A N 1
ATOM 3322 C CA . MET A 1 419 ? 10.408 10.457 -28.311 1.00 76.06 419 MET A CA 1
ATOM 3323 C C . MET A 1 419 ? 9.768 9.939 -29.608 1.00 76.06 419 MET A C 1
ATOM 3325 O O . MET A 1 419 ? 10.058 8.818 -30.020 1.00 76.06 419 MET A O 1
ATOM 3329 N N . PHE A 1 420 ? 8.955 10.752 -30.292 1.00 70.88 420 PHE A N 1
ATOM 3330 C CA . PHE A 1 420 ? 8.261 10.322 -31.513 1.00 70.88 420 PHE A CA 1
ATOM 3331 C C . PHE A 1 420 ? 9.224 10.005 -32.666 1.00 70.88 420 PHE A C 1
ATOM 3333 O O . PHE A 1 420 ? 9.027 9.001 -33.347 1.00 70.88 420 PHE A O 1
ATOM 3340 N N . ILE A 1 421 ? 10.298 10.784 -32.844 1.00 77.56 421 ILE A N 1
ATOM 3341 C CA . ILE A 1 421 ? 11.368 10.501 -33.819 1.00 77.56 421 ILE A CA 1
ATOM 3342 C C . ILE A 1 421 ? 12.016 9.142 -33.535 1.00 77.56 421 ILE A C 1
ATOM 3344 O O . ILE A 1 421 ? 12.192 8.344 -34.455 1.00 77.56 421 ILE A O 1
ATOM 3348 N N . SER A 1 422 ? 12.345 8.867 -32.269 1.00 69.12 422 SER A N 1
ATOM 3349 C CA . SER A 1 422 ? 12.958 7.600 -31.864 1.00 69.12 422 SER A CA 1
ATOM 3350 C C . SER A 1 422 ? 12.036 6.415 -32.142 1.00 69.12 422 SER A C 1
ATOM 3352 O O . SER A 1 422 ? 12.431 5.460 -32.812 1.00 69.12 422 SER A O 1
ATOM 3354 N N . CYS A 1 423 ? 10.775 6.508 -31.722 1.00 60.22 423 CYS A N 1
ATOM 3355 C CA . CYS A 1 423 ? 9.794 5.452 -31.940 1.00 60.22 423 CYS A CA 1
ATOM 3356 C C . CYS A 1 423 ? 9.521 5.197 -33.428 1.00 60.22 423 CYS A C 1
ATOM 3358 O O . CYS A 1 423 ? 9.476 4.044 -33.844 1.00 60.22 423 CYS A O 1
ATOM 3360 N N . LEU A 1 424 ? 9.386 6.248 -34.243 1.00 73.94 424 LEU A N 1
ATOM 3361 C CA . LEU A 1 424 ? 9.178 6.122 -35.690 1.00 73.94 424 LEU A CA 1
ATOM 3362 C C . LEU A 1 424 ? 10.359 5.429 -36.389 1.00 73.94 424 LEU A C 1
ATOM 3364 O O . LEU A 1 424 ? 10.139 4.601 -37.267 1.00 73.94 424 LEU A O 1
ATOM 3368 N N . CYS A 1 425 ? 11.599 5.698 -35.970 1.00 72.69 425 CYS A N 1
ATOM 3369 C CA . CYS A 1 425 ? 12.767 4.993 -36.507 1.00 72.69 425 CYS A CA 1
ATOM 3370 C C . CYS A 1 425 ? 12.811 3.524 -36.067 1.00 72.69 425 CYS A C 1
ATOM 3372 O O . CYS A 1 425 ? 13.132 2.656 -36.872 1.00 72.69 425 CYS A O 1
ATOM 3374 N N . ARG A 1 426 ? 12.447 3.227 -34.812 1.00 67.56 426 ARG A N 1
ATOM 3375 C CA . ARG A 1 426 ? 12.431 1.852 -34.279 1.00 67.56 426 ARG A CA 1
ATOM 3376 C C . ARG A 1 426 ? 11.400 0.961 -34.972 1.00 67.56 426 ARG A C 1
ATOM 3378 O O . ARG A 1 426 ? 11.685 -0.201 -35.229 1.00 67.56 426 ARG A O 1
ATOM 3385 N N . ILE A 1 427 ? 10.244 1.508 -35.350 1.00 68.44 427 ILE A N 1
ATOM 3386 C CA . ILE A 1 427 ? 9.203 0.755 -36.073 1.00 68.44 427 ILE A CA 1
ATOM 3387 C C . ILE A 1 427 ? 9.440 0.687 -37.595 1.00 68.44 427 ILE A C 1
ATOM 3389 O O . ILE A 1 427 ? 8.580 0.201 -38.337 1.00 68.44 427 ILE A O 1
ATOM 3393 N N . GLY A 1 428 ? 10.593 1.157 -38.082 1.00 76.81 428 GLY A N 1
ATOM 3394 C CA . GLY A 1 428 ? 10.945 1.128 -39.502 1.00 76.81 428 GLY A CA 1
ATOM 3395 C C . GLY A 1 428 ? 10.166 2.138 -40.353 1.00 76.81 428 GLY A C 1
ATOM 3396 O O . GLY A 1 428 ? 9.827 1.839 -41.502 1.00 76.81 428 GLY A O 1
ATOM 3397 N N . ASN A 1 429 ? 9.810 3.290 -39.776 1.00 82.12 429 ASN A N 1
ATOM 3398 C CA . ASN A 1 429 ? 9.169 4.411 -40.460 1.00 82.12 429 ASN A CA 1
ATOM 3399 C C . ASN A 1 429 ? 9.996 5.706 -40.318 1.00 82.12 429 ASN A C 1
ATOM 3401 O O . ASN A 1 429 ? 9.498 6.767 -39.927 1.00 82.12 429 ASN A O 1
ATOM 3405 N N . SER A 1 430 ? 11.290 5.632 -40.630 1.00 88.81 430 SER A N 1
ATOM 3406 C CA . SER A 1 430 ? 12.213 6.766 -40.528 1.00 88.81 430 SER A CA 1
ATOM 3407 C C . SER A 1 430 ? 11.889 7.939 -41.465 1.00 88.81 430 SER A C 1
ATOM 3409 O O . SER A 1 430 ? 12.338 9.056 -41.227 1.00 88.81 430 SER A O 1
ATOM 3411 N N . GLU A 1 431 ? 11.081 7.749 -42.508 1.00 91.12 431 GLU A N 1
ATOM 3412 C CA . GLU A 1 431 ? 10.625 8.855 -43.367 1.00 91.12 431 GLU A CA 1
ATOM 3413 C C . GLU A 1 431 ? 9.745 9.862 -42.620 1.00 91.12 431 GLU A C 1
ATOM 3415 O O . GLU A 1 431 ? 9.942 11.070 -42.744 1.00 91.12 431 GLU A O 1
ATOM 3420 N N . GLU A 1 432 ? 8.814 9.386 -41.797 1.00 86.19 432 GLU A N 1
ATOM 3421 C CA . GLU A 1 432 ? 7.986 10.260 -40.960 1.00 86.19 432 GLU A CA 1
ATOM 3422 C C . GLU A 1 432 ? 8.814 10.909 -39.844 1.00 86.19 432 GLU A C 1
ATOM 3424 O O . GLU A 1 432 ? 8.635 12.085 -39.529 1.00 86.19 432 GLU A O 1
ATOM 3429 N N . ALA A 1 433 ? 9.792 10.189 -39.288 1.00 88.38 433 ALA A N 1
ATOM 3430 C CA . ALA A 1 433 ? 10.726 10.766 -38.324 1.00 88.38 433 ALA A CA 1
ATOM 3431 C C . ALA A 1 433 ? 11.546 11.925 -38.929 1.00 88.38 433 ALA A C 1
ATOM 3433 O O . ALA A 1 433 ? 11.801 12.921 -38.250 1.00 88.38 433 ALA A O 1
ATOM 3434 N N . LEU A 1 434 ? 11.912 11.841 -40.213 1.00 92.75 434 LEU A N 1
ATOM 3435 C CA . LEU A 1 434 ? 12.559 12.935 -40.946 1.00 92.75 434 LEU A CA 1
ATOM 3436 C C . LEU A 1 434 ? 11.645 14.158 -41.111 1.00 92.75 434 LEU A C 1
ATOM 3438 O O . LEU A 1 434 ? 12.119 15.294 -41.006 1.00 92.75 434 LEU A O 1
ATOM 3442 N N . GLN A 1 435 ? 10.343 13.948 -41.313 1.00 91.81 435 GLN A N 1
ATOM 3443 C CA . GLN A 1 435 ? 9.367 15.042 -41.339 1.00 91.81 435 GLN A CA 1
ATOM 3444 C C . GLN A 1 435 ? 9.293 15.746 -39.981 1.00 91.81 435 GLN A C 1
ATOM 3446 O O . GLN A 1 435 ? 9.342 16.972 -39.940 1.00 91.81 435 GLN A O 1
ATOM 3451 N N . LEU A 1 436 ? 9.293 14.998 -38.872 1.00 90.19 436 LEU A N 1
ATOM 3452 C CA . LEU A 1 436 ? 9.303 15.584 -37.526 1.00 90.19 436 LEU A CA 1
ATOM 3453 C C . LEU A 1 436 ? 10.584 16.378 -37.230 1.00 90.19 436 LEU A C 1
ATOM 3455 O O . LEU A 1 436 ? 10.511 17.441 -36.620 1.00 90.19 436 LEU A O 1
ATOM 3459 N N . VAL A 1 437 ? 11.756 15.916 -37.684 1.00 87.12 437 VAL A N 1
ATOM 3460 C CA . VAL A 1 437 ? 13.016 16.683 -37.567 1.00 87.12 437 VAL A CA 1
ATOM 3461 C C . VAL A 1 437 ? 12.952 17.997 -38.354 1.00 87.12 437 VAL A C 1
ATOM 3463 O O . VAL A 1 437 ? 13.511 19.005 -37.916 1.00 87.12 437 VAL A O 1
ATOM 3466 N N . SER A 1 438 ? 12.266 17.995 -39.497 1.00 90.62 438 SER A N 1
ATOM 3467 C CA . SER A 1 438 ? 12.030 19.204 -40.294 1.00 90.62 438 SER A CA 1
ATOM 3468 C C . SER A 1 438 ? 11.074 20.157 -39.581 1.00 90.62 438 SER A C 1
ATOM 3470 O O . SER A 1 438 ? 11.410 21.324 -39.394 1.00 90.62 438 SER A O 1
ATOM 3472 N N . GLU A 1 439 ? 9.958 19.634 -39.072 1.00 89.88 439 GLU A N 1
ATOM 3473 C CA . GLU A 1 439 ? 8.966 20.404 -38.316 1.00 89.88 439 GLU A CA 1
ATOM 3474 C C . GLU A 1 439 ? 9.585 21.051 -37.069 1.00 89.88 439 GLU A C 1
ATOM 3476 O O . GLU A 1 439 ? 9.341 22.229 -36.824 1.00 89.88 439 GLU A O 1
ATOM 3481 N N . MET A 1 440 ? 10.453 20.340 -36.330 1.00 87.75 440 MET A N 1
ATOM 3482 C CA . MET A 1 440 ? 11.203 20.899 -35.193 1.00 87.75 440 MET A CA 1
ATOM 3483 C C . MET A 1 440 ? 11.920 22.203 -35.572 1.00 87.75 440 MET A C 1
ATOM 3485 O O . MET A 1 440 ? 11.799 23.198 -34.857 1.00 87.75 440 MET A O 1
ATOM 3489 N N . LEU A 1 441 ? 12.634 22.219 -36.703 1.00 84.94 441 LEU A N 1
ATOM 3490 C CA . LEU A 1 441 ? 13.342 23.415 -37.164 1.00 84.94 441 LEU A CA 1
ATOM 3491 C C . LEU A 1 441 ? 12.384 24.542 -37.555 1.00 84.94 441 LEU A C 1
ATOM 3493 O O . LEU A 1 441 ? 12.675 25.698 -37.242 1.00 84.94 441 LEU A O 1
ATOM 3497 N N . ASP A 1 442 ? 11.261 24.215 -38.193 1.00 88.94 442 ASP A N 1
ATOM 3498 C CA . ASP A 1 442 ? 10.255 25.194 -38.618 1.00 88.94 442 ASP A CA 1
ATOM 3499 C C . ASP A 1 442 ? 9.584 25.882 -37.422 1.00 88.94 442 ASP A C 1
ATOM 3501 O O . ASP A 1 442 ? 9.325 27.086 -37.461 1.00 88.94 442 ASP A O 1
ATOM 3505 N N . VAL A 1 443 ? 9.367 25.151 -36.323 1.00 85.69 443 VAL A N 1
ATOM 3506 C CA . VAL A 1 443 ? 8.812 25.699 -35.071 1.00 85.69 443 VAL A CA 1
ATOM 3507 C C . VAL A 1 443 ? 9.879 26.279 -34.131 1.00 85.69 443 VAL A C 1
ATOM 3509 O O . VAL A 1 443 ? 9.578 26.648 -32.997 1.00 85.69 443 VAL A O 1
ATOM 3512 N N . GLY A 1 444 ? 11.135 26.371 -34.580 1.00 82.94 444 GLY A N 1
ATOM 3513 C CA . GLY A 1 444 ? 12.240 26.966 -33.821 1.00 82.94 444 GLY A CA 1
ATOM 3514 C C . GLY A 1 444 ? 12.836 26.077 -32.721 1.00 82.94 444 GLY A C 1
ATOM 3515 O O . GLY A 1 444 ? 13.681 26.538 -31.951 1.00 82.94 444 GLY A O 1
ATOM 3516 N N . ILE A 1 445 ? 12.454 24.801 -32.645 1.00 81.31 445 ILE A N 1
ATOM 3517 C CA . ILE A 1 445 ? 13.037 23.816 -31.730 1.00 81.31 445 ILE A CA 1
ATOM 3518 C C . ILE A 1 445 ? 14.246 23.183 -32.415 1.00 81.31 445 ILE A C 1
ATOM 3520 O O . ILE A 1 445 ? 14.122 22.474 -33.406 1.00 81.31 445 ILE A O 1
ATOM 3524 N N . VAL A 1 446 ? 15.453 23.391 -31.889 1.00 79.00 446 VAL A N 1
ATOM 3525 C CA . VAL A 1 446 ? 16.645 22.854 -32.558 1.00 79.00 446 VAL A CA 1
ATOM 3526 C C . VAL A 1 446 ? 16.828 21.359 -32.247 1.00 79.00 446 VAL A C 1
ATOM 3528 O O . VAL A 1 446 ? 17.035 21.022 -31.078 1.00 79.00 446 VAL A O 1
ATOM 3531 N N . PRO A 1 447 ? 16.835 20.456 -33.252 1.00 73.69 447 PRO A N 1
ATOM 3532 C CA . PRO A 1 447 ? 17.069 19.033 -33.033 1.00 73.69 447 PRO A CA 1
ATOM 3533 C C . PRO A 1 447 ? 18.458 18.774 -32.444 1.00 73.69 447 PRO A C 1
ATOM 3535 O O . PRO A 1 447 ? 19.446 19.432 -32.800 1.00 73.69 447 PRO A O 1
ATOM 3538 N N . SER A 1 448 ? 18.550 17.799 -31.542 1.00 70.94 448 SER A N 1
ATOM 3539 C CA . SER A 1 448 ? 19.815 17.419 -30.913 1.00 70.94 448 SER A CA 1
ATOM 3540 C C . SER A 1 448 ? 20.633 16.476 -31.792 1.00 70.94 448 SER A C 1
ATOM 3542 O O . SER A 1 448 ? 20.144 15.907 -32.770 1.00 70.94 448 SER A O 1
ATOM 3544 N N . ILE A 1 449 ? 21.896 16.263 -31.412 1.00 61.50 449 ILE A N 1
ATOM 3545 C CA . ILE A 1 449 ? 22.747 15.258 -32.058 1.00 61.50 449 ILE A CA 1
ATOM 3546 C C . ILE A 1 449 ? 22.132 13.852 -31.992 1.00 61.50 449 ILE A C 1
ATOM 3548 O O . ILE A 1 449 ? 22.300 13.088 -32.939 1.00 61.50 449 ILE A O 1
ATOM 3552 N N . VAL A 1 450 ? 21.372 13.559 -30.931 1.00 52.91 450 VAL A N 1
ATOM 3553 C CA . VAL A 1 450 ? 20.664 12.290 -30.742 1.00 52.91 450 VAL A CA 1
ATOM 3554 C C . VAL A 1 450 ? 19.573 12.134 -31.797 1.00 52.91 450 VAL A C 1
ATOM 3556 O O . VAL A 1 450 ? 19.574 11.134 -32.499 1.00 52.91 450 VAL A O 1
ATOM 3559 N N . ASN A 1 451 ? 18.733 13.154 -32.021 1.00 66.38 451 ASN A N 1
ATOM 3560 C CA . ASN A 1 451 ? 17.684 13.108 -33.054 1.00 66.38 451 ASN A CA 1
ATOM 3561 C C . ASN A 1 451 ? 18.261 12.793 -34.444 1.00 66.38 451 ASN A C 1
ATOM 3563 O O . ASN A 1 451 ? 17.730 11.949 -35.162 1.00 66.38 451 ASN A O 1
ATOM 3567 N N . TYR A 1 452 ? 19.375 13.438 -34.806 1.00 69.50 452 TYR A N 1
ATOM 3568 C CA . TYR A 1 452 ? 20.043 13.187 -36.084 1.00 69.50 452 TYR A CA 1
ATOM 3569 C C . TYR A 1 452 ? 20.659 11.789 -36.170 1.00 69.50 452 TYR A C 1
ATOM 3571 O O . TYR A 1 452 ? 20.580 11.166 -37.223 1.00 69.50 452 TYR A O 1
ATOM 3579 N N . ASN A 1 453 ? 21.298 11.304 -35.104 1.00 64.81 453 ASN A N 1
ATOM 3580 C CA . ASN A 1 453 ? 21.954 9.997 -35.114 1.00 64.81 453 ASN A CA 1
ATOM 3581 C C . ASN A 1 453 ? 20.927 8.856 -35.139 1.00 64.81 453 ASN A C 1
ATOM 3583 O O . ASN A 1 453 ? 21.073 7.939 -35.941 1.00 64.81 453 ASN A O 1
ATOM 3587 N N . THR A 1 454 ? 19.863 8.951 -34.335 1.00 64.69 454 THR A N 1
ATOM 3588 C CA . THR A 1 454 ? 18.760 7.980 -34.311 1.00 64.69 454 THR A CA 1
ATOM 3589 C C . THR A 1 454 ? 18.093 7.864 -35.679 1.00 64.69 454 THR A C 1
ATOM 3591 O O . THR A 1 454 ? 17.908 6.761 -36.189 1.00 64.69 454 THR A O 1
ATOM 3594 N N . LEU A 1 455 ? 17.800 8.999 -36.315 1.00 78.38 455 LEU A N 1
ATOM 3595 C CA . LEU A 1 455 ? 17.196 9.011 -37.641 1.00 78.38 455 LEU A CA 1
ATOM 3596 C C . LEU A 1 455 ? 18.156 8.537 -38.738 1.00 78.38 455 LEU A C 1
ATOM 3598 O O . LEU A 1 455 ? 17.754 7.799 -39.633 1.00 78.38 455 LEU A O 1
ATOM 3602 N N . PHE A 1 456 ? 19.433 8.917 -38.665 1.00 69.25 456 PHE A N 1
ATOM 3603 C CA . PHE A 1 456 ? 20.444 8.439 -39.606 1.00 69.25 456 PHE A CA 1
ATOM 3604 C C . PHE A 1 456 ? 20.583 6.916 -39.543 1.00 69.25 456 PHE A C 1
ATOM 3606 O O . PHE A 1 456 ? 20.631 6.261 -40.580 1.00 69.25 456 PHE A O 1
ATOM 3613 N N . TYR A 1 457 ? 20.615 6.350 -38.338 1.00 62.94 457 TYR A N 1
ATOM 3614 C CA . TYR A 1 457 ? 20.681 4.909 -38.128 1.00 62.94 457 TYR A CA 1
ATOM 3615 C C . TYR A 1 457 ? 19.449 4.194 -38.701 1.00 62.94 457 TYR A C 1
ATOM 3617 O O . TYR A 1 457 ? 19.605 3.291 -39.522 1.00 62.94 457 TYR A O 1
ATOM 3625 N N . GLY A 1 458 ? 18.239 4.664 -38.368 1.00 69.81 458 GLY A N 1
ATOM 3626 C CA . GLY A 1 458 ? 16.993 4.093 -38.893 1.00 69.81 458 GLY A CA 1
ATOM 3627 C C . GLY A 1 458 ? 16.913 4.123 -40.426 1.00 69.81 458 GLY A C 1
ATOM 3628 O O . GLY A 1 458 ? 16.671 3.095 -41.055 1.00 69.81 458 GLY A O 1
ATOM 3629 N N . LEU A 1 459 ? 17.257 5.255 -41.056 1.00 70.50 459 LEU A N 1
ATOM 3630 C CA . LEU A 1 459 ? 17.288 5.374 -42.522 1.00 70.50 459 LEU A CA 1
ATOM 3631 C C . LEU A 1 459 ? 18.294 4.419 -43.183 1.00 70.50 459 LEU A C 1
ATOM 3633 O O . LEU A 1 459 ? 18.034 3.935 -44.283 1.00 70.50 459 LEU A O 1
ATOM 3637 N N . ASN A 1 460 ? 19.435 4.141 -42.543 1.00 67.31 460 ASN A N 1
ATOM 3638 C CA . ASN A 1 460 ? 20.418 3.196 -43.080 1.00 67.31 460 ASN A CA 1
ATOM 3639 C C . ASN A 1 460 ? 19.941 1.743 -42.975 1.00 67.31 460 ASN A C 1
ATOM 3641 O O . ASN A 1 460 ? 20.112 0.997 -43.938 1.00 67.31 460 ASN A O 1
ATOM 3645 N N . ILE A 1 461 ? 19.307 1.357 -41.862 1.00 67.12 461 ILE A N 1
ATOM 3646 C CA . ILE A 1 461 ? 18.698 0.024 -41.707 1.00 67.12 461 ILE A CA 1
ATOM 3647 C C . ILE A 1 461 ? 17.589 -0.190 -42.737 1.00 67.12 461 ILE A C 1
ATOM 3649 O O . ILE A 1 461 ? 17.495 -1.257 -43.338 1.00 67.12 461 ILE A O 1
ATOM 3653 N N . GLU A 1 462 ? 16.781 0.838 -42.994 1.00 79.19 462 GLU A N 1
ATOM 3654 C CA . GLU A 1 462 ? 15.709 0.795 -43.994 1.00 79.19 462 GLU A CA 1
ATOM 3655 C C . GLU A 1 462 ? 16.220 0.851 -45.449 1.00 79.19 462 GLU A C 1
ATOM 3657 O O . GLU A 1 462 ? 15.421 0.804 -46.384 1.00 79.19 462 GLU A O 1
ATOM 3662 N N . GLY A 1 463 ? 17.535 0.980 -45.671 1.00 79.94 463 GLY A N 1
ATOM 3663 C CA . GLY A 1 463 ? 18.132 1.083 -47.007 1.00 79.94 463 GLY A CA 1
ATOM 3664 C C . GLY A 1 463 ? 17.884 2.424 -47.713 1.00 79.94 463 GLY A C 1
ATOM 3665 O O . GLY A 1 463 ? 18.154 2.559 -48.907 1.00 79.94 463 GLY A O 1
ATOM 3666 N N . LYS A 1 464 ? 17.405 3.445 -46.996 1.00 84.75 464 LYS A N 1
ATOM 3667 C CA . LYS A 1 464 ? 17.011 4.763 -47.523 1.00 84.75 464 LYS A CA 1
ATOM 3668 C C . LYS A 1 464 ? 18.187 5.740 -47.561 1.00 84.75 464 LYS A C 1
ATOM 3670 O O . LYS A 1 464 ? 18.171 6.813 -46.951 1.00 84.75 464 LYS A O 1
ATOM 3675 N N . GLN A 1 465 ? 19.231 5.370 -48.299 1.00 81.94 465 GLN A N 1
ATOM 3676 C CA . GLN A 1 465 ? 20.508 6.095 -48.313 1.00 81.94 465 GLN A CA 1
ATOM 3677 C C . GLN A 1 465 ? 20.398 7.552 -48.787 1.00 81.94 465 GLN A C 1
ATOM 3679 O O . GLN A 1 465 ? 21.111 8.419 -48.279 1.00 81.94 465 GLN A O 1
ATOM 3684 N N . ASP A 1 466 ? 19.507 7.850 -49.733 1.00 86.12 466 ASP A N 1
ATOM 3685 C CA . ASP A 1 466 ? 19.349 9.216 -50.245 1.00 86.12 466 ASP A CA 1
ATOM 3686 C C . ASP A 1 466 ? 18.738 10.158 -49.200 1.00 86.12 466 ASP A C 1
ATOM 3688 O O . ASP A 1 466 ? 19.169 11.303 -49.059 1.00 86.12 466 ASP A O 1
ATOM 3692 N N . LEU A 1 467 ? 17.816 9.659 -48.375 1.00 87.00 467 LEU A N 1
ATOM 3693 C CA . LEU A 1 467 ? 17.273 10.412 -47.245 1.00 87.00 467 LEU A CA 1
ATOM 3694 C C . LEU A 1 467 ? 18.310 10.586 -46.129 1.00 87.00 467 LEU A C 1
ATOM 3696 O O . LEU A 1 467 ? 18.390 11.657 -45.527 1.00 87.00 467 LEU A O 1
ATOM 3700 N N . ALA A 1 468 ? 19.159 9.581 -45.892 1.00 77.75 468 ALA A N 1
ATOM 3701 C CA . ALA A 1 468 ? 20.255 9.683 -44.929 1.00 77.75 468 ALA A CA 1
ATOM 3702 C C . ALA A 1 468 ? 21.278 10.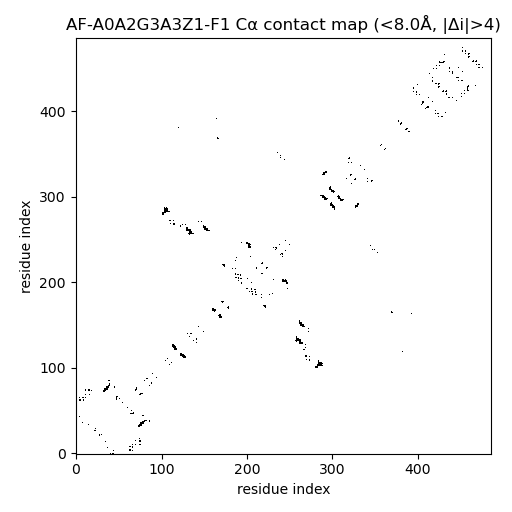767 -45.335 1.00 77.75 468 ALA A C 1
ATOM 3704 O O . ALA A 1 468 ? 21.763 11.514 -44.481 1.00 77.75 468 ALA A O 1
ATOM 3705 N N . LYS A 1 469 ? 21.564 10.919 -46.638 1.00 82.19 469 LYS A N 1
ATOM 3706 C CA . LYS A 1 469 ? 22.394 12.021 -47.168 1.00 82.19 469 LYS A CA 1
ATOM 3707 C C . LYS A 1 469 ? 21.726 13.383 -46.968 1.00 82.19 469 LYS A C 1
ATOM 3709 O O . LYS A 1 469 ? 22.380 14.317 -46.505 1.00 82.19 469 LYS A O 1
ATOM 3714 N N . THR A 1 470 ? 20.429 13.491 -47.259 1.00 88.06 470 THR A N 1
ATOM 3715 C CA . THR A 1 470 ? 19.638 14.714 -47.026 1.00 88.06 470 THR A CA 1
ATOM 3716 C C . THR A 1 470 ? 19.694 15.148 -45.561 1.00 88.06 470 THR A C 1
ATOM 3718 O O . THR A 1 470 ? 19.967 16.312 -45.261 1.00 88.06 470 THR A O 1
ATOM 3721 N N . LEU A 1 471 ? 19.541 14.201 -44.634 1.00 83.75 471 LEU A N 1
ATOM 3722 C CA . LEU A 1 471 ? 19.635 14.452 -43.199 1.00 83.75 471 LEU A CA 1
ATOM 3723 C C . LEU A 1 471 ? 21.017 14.978 -42.773 1.00 83.75 471 LEU A C 1
ATOM 3725 O O . LEU A 1 471 ? 21.114 15.873 -41.930 1.00 83.75 471 LEU A O 1
ATOM 3729 N N . LEU A 1 472 ? 22.100 14.451 -43.354 1.00 75.06 472 LEU A N 1
ATOM 3730 C CA . LEU A 1 472 ? 23.457 14.934 -43.082 1.00 75.06 472 LEU A CA 1
ATOM 3731 C C . LEU A 1 472 ? 23.662 16.374 -43.569 1.00 75.06 472 LEU A C 1
ATOM 3733 O O . LEU A 1 472 ? 24.255 17.176 -42.844 1.00 75.06 472 LEU A O 1
ATOM 3737 N N . HIS A 1 473 ? 23.146 16.727 -44.749 1.00 82.62 473 HIS A N 1
ATOM 3738 C CA . HIS A 1 473 ? 23.176 18.108 -45.240 1.00 82.62 473 HIS A CA 1
ATOM 3739 C C . HIS A 1 473 ? 22.411 19.055 -44.307 1.00 82.62 473 HIS A C 1
ATOM 3741 O O . HIS A 1 473 ? 22.957 20.079 -43.894 1.00 82.62 473 HIS A O 1
ATOM 3747 N N . MET A 1 474 ? 21.218 18.655 -43.865 1.00 79.81 474 MET A N 1
ATOM 3748 C CA . MET A 1 474 ? 20.408 19.400 -42.898 1.00 79.81 474 MET A CA 1
ATOM 3749 C C . MET A 1 474 ? 21.153 19.640 -41.572 1.00 79.81 474 MET A C 1
ATOM 3751 O O . MET A 1 474 ? 21.220 20.769 -41.079 1.00 79.81 474 MET A O 1
ATOM 3755 N N . LYS A 1 475 ? 21.811 18.605 -41.031 1.00 74.00 475 LYS A N 1
ATOM 3756 C CA . LYS A 1 475 ? 22.651 18.697 -39.821 1.00 74.00 475 LYS A CA 1
ATOM 3757 C C . LYS A 1 475 ? 23.807 19.689 -39.995 1.00 74.00 475 LYS A C 1
ATOM 3759 O O . LYS A 1 475 ? 24.121 20.451 -39.075 1.00 74.00 475 LYS A O 1
ATOM 3764 N N . LEU A 1 476 ? 24.460 19.684 -41.159 1.00 72.81 476 LEU A N 1
ATOM 3765 C CA . LEU A 1 476 ? 25.569 20.590 -41.471 1.00 72.81 476 LEU A CA 1
ATOM 3766 C C . LEU A 1 476 ? 25.107 22.045 -41.605 1.00 72.81 476 LEU A C 1
ATOM 3768 O O . LEU A 1 476 ? 25.795 22.940 -41.106 1.00 72.81 476 LEU A O 1
ATOM 3772 N N . ASP A 1 477 ? 23.945 22.289 -42.202 1.00 77.44 477 ASP A N 1
ATOM 3773 C CA . ASP A 1 477 ? 23.393 23.637 -42.355 1.00 77.44 477 ASP A CA 1
ATOM 3774 C C . ASP A 1 477 ? 22.974 24.244 -41.014 1.00 77.44 477 ASP A C 1
ATOM 3776 O O . ASP A 1 477 ? 23.301 25.400 -40.729 1.00 77.44 477 ASP A O 1
ATOM 3780 N N . VAL A 1 478 ? 22.372 23.454 -40.120 1.00 70.69 478 VAL A N 1
ATOM 3781 C CA . VAL A 1 478 ? 22.088 23.883 -38.738 1.00 70.69 478 VAL A CA 1
ATOM 3782 C C . VAL A 1 478 ? 23.384 24.205 -37.983 1.00 70.69 478 VAL A C 1
ATOM 3784 O O . VAL A 1 478 ? 23.465 25.217 -37.280 1.00 70.69 478 VAL A O 1
ATOM 3787 N N . LYS A 1 479 ? 24.442 23.400 -38.166 1.00 65.62 479 LYS A N 1
ATOM 3788 C CA . LYS A 1 479 ? 25.766 23.650 -37.566 1.00 65.62 479 LYS A CA 1
ATOM 3789 C C . LYS A 1 479 ? 26.414 24.937 -38.096 1.00 65.62 479 LYS A C 1
ATOM 3791 O O . LYS A 1 479 ? 27.062 25.642 -37.324 1.00 65.62 479 LYS A O 1
ATOM 3796 N N . ARG A 1 480 ? 26.238 25.260 -39.382 1.00 69.44 480 ARG A N 1
ATOM 3797 C CA . ARG A 1 480 ? 26.717 26.514 -39.996 1.00 69.44 480 ARG A CA 1
ATOM 3798 C C . ARG A 1 480 ? 25.952 27.732 -39.481 1.00 69.44 480 ARG A C 1
ATOM 3800 O O . ARG A 1 480 ? 26.587 28.710 -39.105 1.00 69.44 480 ARG A O 1
ATOM 3807 N N . ARG A 1 481 ? 24.619 27.653 -39.386 1.00 65.00 481 ARG A N 1
ATOM 3808 C CA . ARG A 1 481 ? 23.775 28.732 -38.836 1.00 65.00 481 ARG A CA 1
ATOM 3809 C C . ARG A 1 481 ? 24.105 29.041 -37.373 1.00 65.00 481 ARG A C 1
ATOM 3811 O O . ARG A 1 481 ? 24.186 30.207 -37.013 1.00 65.00 481 ARG A O 1
ATOM 3818 N N . ARG A 1 482 ? 24.387 28.021 -36.552 1.00 57.53 482 ARG A N 1
ATOM 3819 C CA . ARG A 1 482 ? 24.830 28.207 -35.156 1.00 57.53 482 ARG A CA 1
ATOM 3820 C C . ARG A 1 482 ? 26.167 28.947 -35.034 1.00 57.53 482 ARG A C 1
ATOM 3822 O O . ARG A 1 482 ? 26.304 29.747 -34.126 1.00 57.53 482 ARG A O 1
ATOM 3829 N N . LYS A 1 483 ? 27.114 28.717 -35.952 1.00 50.53 483 LYS A N 1
ATOM 3830 C CA . LYS A 1 483 ? 28.422 29.404 -35.974 1.00 50.53 483 LYS A CA 1
ATOM 3831 C C . LYS A 1 483 ? 28.370 30.865 -36.437 1.00 50.53 483 LYS A C 1
ATOM 3833 O O . LYS A 1 483 ? 29.354 31.564 -36.269 1.00 50.53 483 LYS A O 1
ATOM 3838 N N . LEU A 1 484 ? 27.282 31.294 -37.077 1.00 47.38 484 LEU A N 1
ATOM 3839 C CA . LEU A 1 484 ? 27.081 32.680 -37.527 1.00 47.38 484 LEU A CA 1
ATOM 3840 C C . LEU A 1 484 ? 26.361 33.542 -36.472 1.00 47.38 484 LEU A C 1
ATOM 3842 O O . LEU A 1 484 ? 26.278 34.753 -36.635 1.00 47.38 484 LEU A O 1
ATOM 3846 N N . LEU A 1 485 ? 25.821 32.910 -35.424 1.00 42.16 485 LEU A N 1
ATOM 3847 C CA . LEU A 1 485 ? 25.082 33.533 -34.316 1.00 42.16 485 LEU A CA 1
ATOM 3848 C C . LEU A 1 485 ? 25.885 33.552 -32.998 1.00 42.16 485 LEU A C 1
ATOM 3850 O O . LEU A 1 485 ? 25.377 34.017 -31.981 1.00 42.16 485 LEU A O 1
ATOM 3854 N N . THR A 1 486 ? 27.110 33.027 -33.027 1.00 35.75 486 THR A N 1
ATOM 3855 C CA . THR A 1 486 ? 28.133 33.067 -31.969 1.00 35.75 486 THR A CA 1
ATOM 3856 C C . THR A 1 486 ? 29.324 33.839 -32.489 1.00 35.75 486 THR A C 1
ATOM 3858 O O . THR A 1 486 ? 29.864 34.670 -31.733 1.00 35.75 486 THR A O 1
#

Solvent-accessible surface area (backbone atoms only — not comparable to full-atom values): 28460 Å² total; per-residue (Å²): 95,67,66,50,31,50,52,51,27,54,55,44,53,54,45,45,55,51,49,63,59,49,72,76,41,88,88,56,71,81,79,71,74,46,47,76,44,76,41,63,48,66,68,47,62,61,47,50,77,46,99,68,71,89,63,92,52,69,66,50,41,51,28,40,52,47,42,30,50,38,46,73,72,43,45,34,40,83,39,83,37,58,63,94,72,36,84,61,40,76,79,76,47,84,74,57,96,84,64,86,60,76,48,72,33,56,43,91,59,80,56,76,69,40,36,49,43,58,89,80,83,47,54,41,42,82,40,56,46,71,42,76,14,55,31,83,85,31,80,58,44,57,53,40,56,74,70,68,57,56,62,49,78,41,82,80,78,85,73,77,47,61,53,87,86,47,50,77,46,69,55,50,41,88,85,70,47,72,54,58,73,62,57,60,53,59,60,65,58,35,63,65,54,47,74,75,45,96,63,84,46,24,42,44,56,35,37,51,51,50,42,69,76,34,57,75,66,48,42,75,78,44,31,59,55,55,45,50,49,52,43,52,50,49,18,63,72,68,51,40,58,40,71,74,39,46,49,79,56,73,60,69,74,58,86,67,72,54,58,64,48,32,25,37,44,63,72,24,50,49,66,57,48,56,60,72,56,55,95,54,50,71,40,63,60,36,38,66,35,35,40,36,64,55,98,77,37,26,38,38,28,27,75,91,66,54,75,47,77,37,77,68,82,87,86,82,74,55,69,59,49,62,70,65,60,60,53,47,50,38,69,66,75,54,67,72,59,52,50,52,55,67,72,51,89,70,69,89,72,87,79,84,81,89,75,75,58,70,67,58,35,61,52,43,71,72,44,56,51,70,57,38,47,52,51,52,50,53,52,45,29,71,76,35,76,82,53,69,74,76,84,62,77,48,77,73,47,64,66,54,50,53,52,46,35,57,74,79,48,71,72,77,46,74,66,52,52,49,51,52,32,48,52,28,18,74,54,71,36,28,70,61,23,51,49,51,58,48,48,32,54,76,75,70,42,80,80,50,74,61,54,54,49,50,40,41,51,27,19,53,77,72,65,38,57,70,58,34,52,52,51,52,53,53,54,49,50,53,54,53,55,54,63,75,77,107

Nearest PDB structures (foldseek):
  7xe1-assembly2_B  TM=7.530E-01  e=2.820E-14  Homo sapiens
  7xe3-assembly2_B  TM=6.743E-01  e=3.921E-14  Homo sapiens
  4gur-assembly1_A  TM=6.441E-01  e=5.451E-14  Homo sapiens
  7xe3-assembly1_A  TM=6.137E-01  e=2.669E-14  Homo sapiens
  4fwj-assembly1_A  TM=6.041E-01  e=2.979E-14  Homo sapiens

Secondary structure (DSSP, 8-state):
-HHHHHHHHHHHHHHHHHHHHHTT-TTSPSSPPPEEEEES-HHHHHHHT-S---SS-HHHHHHHHHHHHHHHTTSEEEEE--GGG-TTHHHHSPPPTT---EEE-SSSSS-TT--EE-TTSS-EESS--EEES-STTSTHHHHHHHTT--EEEE-STTPPEE-TT--EE--B-TTSPBPPHHHHHHHT--HHHHHH-SS--BHHHHHHHHHHH-GGGG-TTHHHHHHHHHHHHHHHHHTS-TTTSBTTTTTGGGGG--SS-EEEETT-SHHHHHHHTTT-EEETT--EEEEEE-SS-EEEEETTS-EEEES-------HHHHHTT-SEEESPPPHHHHHHHHHS-------------HHHHHHHTTS-HHHHHHHHHHHHHHH-TT-PPP----TTHHHHHHHHHHHHSPPP-HHHHHHHHHHHHHTT-HHHHHHHHHHHHHTT-PPPHHHHHHHHHHHHHTT-HHHHHHHHHHHHHHHHHHHT--

Mean predicted aligned error: 18.37 Å

Radius of gyration: 29.38 Å; Cα contacts (8 Å, |Δi|>4): 530; chains: 1; bounding box: 56×57×86 Å

InterPro domains:
  IPR002885 Pentatricopeptide repeat [PF13041] (412-459)
  IPR002885 Pentatricopeptide repeat [PS51375] (413-447)
  IPR002885 Pentatricopeptide repeat [TIGR00756] (416-448)
  IPR002937 Amine oxidase [PF01593] (99-347)
  IPR011990 Tetratricopeptide-like helical domain superfamily [G3DSA:1.25.40.10] (368-483)
  IPR036188 FAD/NAD(P)-binding domain superfamily [G3DSA:3.50.50.60] (85-210)
  IPR036188 FAD/NAD(P)-binding domain superfamily [G3DSA:3.50.50.60] (233-367)
  IPR036188 FAD/NAD(P)-binding domain superfamily [SSF51905] (101-352)
  IPR050281 Flavin monoamine oxidase and related enzymes [PTHR10742] (96-346)